Protein AF-A0A0K1EJF9-F1 (afdb_monomer)

Sequence (425 aa):
MAFLLSACGPPKEVEAPTLSAEIACPAPIGEILREDCAAIGAVFEPLAVGGALERAGKGQAGLQRTEAIRAAVQLAEQVKGQRVELCESYNRCQMTRGEHEARDKQLTDLMAALLDLWGNRKFSAPEEVARFHAGVQELSVRLSGRGDAPAEPKGVPAAKPAIPALPGGKLQQIAAEGISFSPSGEGVTVQAKEGPPRLVLRSSTTLPLRGGRRYLVRVHGSYAPAAPGLIAPGDEVTGRFRFRAAQDAELYLGLRSLEDPESQEGLTPLQITAKEKGVREAKLVAEPGASGFYLVVGSRGTGQVHLDDVELVRGGNVLAAARAEAATEPQVKTSCAPDKAQPLGGKASLRCEGSGDLVSVGTPDAYLEIAIRGASGDRAVLRTQSLEGGRRLDATLKEDAELLITVAGAGTATVRAVEVQAVGP

Organism: Chondromyces crocatus (NCBI:txid52)

pLDDT: mean 85.65, std 16.19, range [32.25, 98.38]

Foldseek 3Di:
DDDDDDDDDDPDDDPDDDFADWDAADPPAGIDTQDDLVVLVVVLVVLPPVVQLVPLDDDPLSVLSNVLSVLLVVLSVVLSVVLSVLNVCVNVNNDHPVVSVVVNVLSVVLVVQSVVLVVPQDSPDPVSSVVSSVSSVVSVCVVVVNDDDPDDDDPDPPPPPDQDKQFQCQWDFDDDPQWDWDDDPSWIKIFGAFDFKDWTTKHDPVQWQFAPFKKKKWWAWWWDFPDFFLDAAFAKKKWKKKKFWQAWWKKWKAKDFLQCNPDPPGIDIDTDHHGDIDMDMDIYTHHNVTAQIWIFMWIDDFTKMWMAFGFIGDPNDTSFTDGLPDPDGPQKDAPFHWAQVDDDPDRTTTIAGDGDTGMIHRGDQKWKWKFWADPVGTQWIGTGNTCPPIDMTIGNGNGITMIIIIIGTGIMIMGGIMGMDTDDD

Nearest PDB structures (foldseek):
  2zex-assembly1_A  TM=4.505E-01  e=7.425E-03  Caldanaerobius polysaccharolyticus
  3oea-assembly1_A  TM=3.441E-01  e=6.670E-03  Caldanaerobius polysaccharolyticus
  2zew-assembly1_B  TM=3.492E-01  e=2.994E-02  Caldanaerobius polysaccharolyticus
  4fix-assembly1_A  TM=4.226E-01  e=1.207E-01  Mycobacterium tuberculosis H37Rv
  4y6x-assembly3_C-4  TM=2.351E-01  e=3.344E-01  Tobacco streak virus

Structure (mmCIF, N/CA/C/O backbone):
data_AF-A0A0K1EJF9-F1
#
_entry.id   AF-A0A0K1EJF9-F1
#
loop_
_atom_site.group_PDB
_atom_site.id
_atom_site.type_symbol
_atom_site.label_atom_id
_atom_site.label_alt_id
_atom_site.label_comp_id
_atom_site.label_asym_id
_atom_site.label_entity_id
_atom_site.label_seq_id
_atom_site.pdbx_PDB_ins_code
_atom_site.Cartn_x
_atom_site.Cartn_y
_atom_site.Cartn_z
_atom_site.occupancy
_atom_site.B_iso_or_equiv
_atom_site.auth_seq_id
_atom_site.auth_comp_id
_atom_site.auth_asym_id
_atom_site.auth_atom_id
_atom_site.pdbx_PDB_model_num
ATOM 1 N N . MET A 1 1 ? -61.338 14.680 -10.891 1.00 43.12 1 MET A N 1
ATOM 2 C CA . MET A 1 1 ? -60.884 14.616 -12.295 1.00 43.12 1 MET A CA 1
ATOM 3 C C . MET A 1 1 ? -60.091 15.884 -12.574 1.00 43.12 1 MET A C 1
ATOM 5 O O . MET A 1 1 ? -60.686 16.937 -12.734 1.00 43.12 1 MET A O 1
ATOM 9 N N . ALA A 1 2 ? -58.765 15.802 -12.504 1.00 36.47 2 ALA A N 1
ATOM 10 C CA . ALA A 1 2 ? -57.840 16.852 -12.922 1.00 36.47 2 ALA A CA 1
ATOM 11 C C . ALA A 1 2 ? -56.501 16.157 -13.202 1.00 36.47 2 ALA A C 1
ATOM 13 O O . ALA A 1 2 ? -55.876 15.628 -12.286 1.00 36.47 2 ALA A O 1
ATOM 14 N N . PHE A 1 3 ? -56.142 16.061 -14.480 1.00 38.72 3 PHE A N 1
ATOM 15 C CA . PHE A 1 3 ? -54.843 15.574 -14.933 1.00 38.72 3 PHE A CA 1
ATOM 16 C C . PHE A 1 3 ? -53.832 16.718 -14.796 1.00 38.72 3 PHE A C 1
ATOM 18 O O . PHE A 1 3 ? -54.034 17.779 -15.382 1.00 38.72 3 PHE A O 1
ATOM 25 N N . LEU A 1 4 ? -52.753 16.502 -14.042 1.00 46.44 4 LEU A N 1
ATOM 26 C CA . LEU A 1 4 ? -51.558 17.345 -14.086 1.00 46.44 4 LEU A CA 1
ATOM 27 C C . LEU A 1 4 ? -50.560 16.683 -15.039 1.00 46.44 4 LEU A C 1
ATOM 29 O O . LEU A 1 4 ? -50.062 15.592 -14.771 1.00 46.44 4 LEU A O 1
ATOM 33 N N . LEU A 1 5 ? -50.325 17.337 -16.174 1.00 44.06 5 LEU A N 1
ATOM 34 C CA . LEU A 1 5 ? -49.307 16.974 -17.153 1.00 44.06 5 LEU A CA 1
ATOM 35 C C . LEU A 1 5 ? -47.930 17.417 -16.642 1.00 44.06 5 LEU A C 1
ATOM 37 O O . LEU A 1 5 ? -47.720 18.591 -16.338 1.00 44.06 5 LEU A O 1
ATOM 41 N N . SER A 1 6 ? -47.001 16.464 -16.566 1.00 42.81 6 SER A N 1
ATOM 42 C CA . SER A 1 6 ? -45.572 16.691 -16.355 1.00 42.81 6 SER A CA 1
ATOM 43 C C . SER A 1 6 ? -44.980 17.532 -17.486 1.00 42.81 6 SER A C 1
ATOM 45 O O . SER A 1 6 ? -45.100 17.186 -18.660 1.00 42.81 6 SER A O 1
ATOM 47 N N . ALA A 1 7 ? -44.292 18.611 -17.120 1.00 42.47 7 ALA A N 1
ATOM 48 C CA . ALA A 1 7 ? -43.450 19.377 -18.024 1.00 42.47 7 ALA A CA 1
ATOM 49 C C . ALA A 1 7 ? -42.124 18.630 -18.255 1.00 42.47 7 ALA A C 1
ATOM 51 O O . ALA A 1 7 ? -41.248 18.616 -17.391 1.00 42.47 7 ALA A O 1
ATOM 52 N N . CYS A 1 8 ? -41.977 18.007 -19.424 1.00 46.34 8 CYS A N 1
ATOM 53 C CA . CYS A 1 8 ? -40.672 17.669 -19.987 1.00 46.34 8 CYS A CA 1
ATOM 54 C C . CYS A 1 8 ? -40.039 18.962 -20.520 1.00 46.34 8 CYS A C 1
ATOM 56 O O . CYS A 1 8 ? -40.564 19.566 -21.454 1.00 46.34 8 CYS A O 1
ATOM 58 N N . GLY A 1 9 ? -38.930 19.400 -19.921 1.00 47.75 9 GLY A N 1
ATOM 59 C CA . GLY A 1 9 ? -38.081 20.431 -20.519 1.00 47.75 9 GLY A CA 1
ATOM 60 C C . GLY A 1 9 ? -37.424 19.908 -21.805 1.00 47.75 9 GLY A C 1
ATOM 61 O O . GLY A 1 9 ? -37.193 18.699 -21.908 1.00 47.75 9 GLY A O 1
ATOM 62 N N . PRO A 1 10 ? -37.139 20.775 -22.792 1.00 46.81 10 PRO A N 1
ATOM 63 C CA . PRO A 1 10 ? -36.472 20.357 -24.019 1.00 46.81 10 PRO A CA 1
ATOM 64 C C . PRO A 1 10 ? -35.061 19.823 -23.716 1.00 46.81 10 PRO A C 1
ATOM 66 O O . PRO A 1 10 ? -34.447 20.241 -22.726 1.00 46.81 10 PRO A O 1
ATOM 69 N N . PRO A 1 11 ? -34.535 18.898 -24.541 1.00 46.22 11 PRO A N 1
ATOM 70 C CA . PRO A 1 11 ? -33.177 18.402 -24.380 1.00 46.22 11 PRO A CA 1
ATOM 71 C C . PRO A 1 11 ? -32.204 19.577 -24.490 1.00 46.22 11 PRO A C 1
ATOM 73 O O . PRO A 1 11 ? -32.289 20.386 -25.412 1.00 46.22 11 PRO A O 1
ATOM 76 N N . LYS A 1 12 ? -31.306 19.682 -23.510 1.00 39.66 12 LYS A N 1
ATOM 77 C CA . LYS A 1 12 ? -30.218 20.657 -23.501 1.00 39.66 12 LYS A CA 1
ATOM 78 C C . LYS A 1 12 ? -29.337 20.370 -24.717 1.00 39.66 12 LYS A C 1
ATOM 80 O O . LYS A 1 12 ? -28.695 19.324 -24.774 1.00 39.66 12 LYS A O 1
ATOM 85 N N . GLU A 1 13 ? -29.367 21.267 -25.692 1.00 40.22 13 GLU A N 1
ATOM 86 C CA . GLU A 1 13 ? -28.477 21.242 -26.846 1.00 40.22 13 GLU A CA 1
ATOM 87 C C . GLU A 1 13 ? -27.047 21.405 -26.316 1.00 40.22 13 GLU A C 1
ATOM 89 O O . GLU A 1 13 ? -26.725 22.390 -25.649 1.00 40.22 13 GLU A O 1
ATOM 94 N N . VAL A 1 14 ? -26.224 20.372 -26.493 1.00 40.69 14 VAL A N 1
ATOM 95 C CA . VAL A 1 14 ? -24.807 20.414 -26.133 1.00 40.69 14 VAL A CA 1
ATOM 96 C C . VAL A 1 14 ? -24.139 21.327 -27.155 1.00 40.69 14 VAL A C 1
ATOM 98 O O . VAL A 1 14 ? -24.071 20.985 -28.333 1.00 40.69 14 VAL A O 1
ATOM 101 N N . GLU A 1 15 ? -23.708 22.505 -26.708 1.00 34.25 15 GLU A N 1
ATOM 102 C CA . GLU A 1 15 ? -22.922 23.455 -27.496 1.00 34.25 15 GLU A CA 1
ATOM 103 C C . GLU A 1 15 ? -21.719 22.727 -28.117 1.00 34.25 15 GLU A C 1
ATOM 105 O O . GLU A 1 15 ? -20.886 22.159 -27.407 1.00 34.25 15 GLU A O 1
ATOM 110 N N . ALA A 1 16 ? -21.650 22.700 -29.451 1.00 43.19 16 ALA A N 1
ATOM 111 C CA . ALA A 1 16 ? -20.499 22.161 -30.164 1.00 43.19 16 ALA A CA 1
ATOM 112 C C . ALA A 1 16 ? -19.265 23.034 -29.854 1.00 43.19 16 ALA A C 1
ATOM 114 O O . ALA A 1 16 ? -19.349 24.256 -30.013 1.00 43.19 16 ALA A O 1
ATOM 115 N N . PRO A 1 17 ? -18.132 22.453 -29.417 1.00 44.19 17 PRO A N 1
ATOM 116 C CA . PRO A 1 17 ? -16.962 23.235 -29.053 1.00 44.19 17 PRO A CA 1
ATOM 117 C C . PRO A 1 17 ? -16.408 23.997 -30.260 1.00 44.19 17 PRO A C 1
ATOM 119 O O . PRO A 1 17 ? -16.313 23.483 -31.376 1.00 44.19 17 PRO A O 1
ATOM 122 N N . THR A 1 18 ? -16.065 25.255 -30.005 1.00 47.06 18 THR A N 1
ATOM 123 C CA . THR A 1 18 ? -15.569 26.250 -30.952 1.00 47.06 18 THR A CA 1
ATOM 124 C C . THR A 1 18 ? -14.305 25.766 -31.668 1.00 47.06 18 THR A C 1
ATOM 126 O O . THR A 1 18 ? -13.354 25.321 -31.029 1.00 47.06 18 THR A O 1
ATOM 129 N N . LEU A 1 19 ? -14.310 25.893 -33.000 1.00 46.91 19 LEU A N 1
ATOM 130 C CA . LEU A 1 19 ? -13.251 25.488 -33.931 1.00 46.91 19 LEU A CA 1
ATOM 131 C C . LEU A 1 19 ? -11.857 25.952 -33.485 1.00 46.91 19 LEU A C 1
ATOM 133 O O . LEU A 1 19 ? -11.564 27.142 -33.360 1.00 46.91 19 LEU A O 1
ATOM 137 N N . SER A 1 20 ? -11.005 24.968 -33.262 1.00 55.56 20 SER A N 1
ATOM 138 C CA . SER A 1 20 ? -9.612 25.054 -32.862 1.00 55.56 20 SER A CA 1
ATOM 139 C C . SER A 1 20 ? -8.704 25.456 -34.032 1.00 55.56 20 SER A C 1
ATOM 141 O O . SER A 1 20 ? -8.924 25.073 -35.178 1.00 55.56 20 SER A O 1
ATOM 143 N N . ALA A 1 21 ? -7.675 26.255 -33.735 1.00 79.25 21 ALA A N 1
ATOM 144 C CA . ALA A 1 21 ? -6.748 26.800 -34.727 1.00 79.25 21 ALA A CA 1
ATOM 145 C C . ALA A 1 21 ? -6.052 25.698 -35.554 1.00 79.25 21 ALA A C 1
ATOM 147 O O . ALA A 1 21 ? -5.592 24.697 -34.997 1.00 79.25 21 ALA A O 1
ATOM 148 N N . GLU A 1 22 ? -5.940 25.913 -36.865 1.00 84.56 22 GLU A N 1
ATOM 149 C CA . GLU A 1 22 ? -5.132 25.083 -37.763 1.00 84.56 22 GLU A CA 1
ATOM 150 C C . GLU A 1 22 ? -3.647 25.149 -37.361 1.00 84.56 22 GLU A C 1
ATOM 152 O O . GLU A 1 22 ? -3.113 26.212 -37.028 1.00 84.56 22 GLU A O 1
ATOM 157 N N . ILE A 1 23 ? -2.975 23.997 -37.364 1.00 88.56 23 ILE A N 1
ATOM 158 C CA . ILE A 1 23 ? -1.538 23.854 -37.119 1.00 88.56 23 ILE A CA 1
ATOM 159 C C . ILE A 1 23 ? -0.882 23.442 -38.436 1.00 88.56 23 ILE A C 1
ATOM 161 O O . ILE A 1 23 ? -1.218 22.404 -39.005 1.00 88.56 23 ILE A O 1
ATOM 165 N N . ALA A 1 24 ? 0.103 24.213 -38.893 1.00 90.88 24 ALA A N 1
ATOM 166 C CA . ALA A 1 24 ? 0.941 23.821 -40.019 1.00 90.88 24 ALA A CA 1
ATOM 167 C C . ALA A 1 24 ? 2.025 22.833 -39.557 1.00 90.88 24 ALA A C 1
ATOM 169 O O . ALA A 1 24 ? 2.927 23.207 -38.801 1.00 90.88 24 ALA A O 1
ATOM 170 N N . CYS A 1 25 ? 1.957 21.581 -40.014 1.00 91.69 25 CYS A N 1
ATOM 171 C CA . CYS A 1 25 ? 2.986 20.579 -39.752 1.00 91.69 25 CYS A CA 1
ATOM 172 C C . CYS A 1 25 ? 4.013 20.500 -40.893 1.00 91.69 25 CYS A C 1
ATOM 174 O O . CYS A 1 25 ? 3.696 20.782 -42.052 1.00 91.69 25 CYS A O 1
ATOM 176 N N . PRO A 1 26 ? 5.249 20.051 -40.606 1.00 92.56 26 PRO A N 1
ATOM 177 C CA . PRO A 1 26 ? 6.216 19.725 -41.645 1.00 92.56 26 PRO A CA 1
ATOM 178 C C . PRO A 1 26 ? 5.675 18.674 -42.626 1.00 92.56 26 PRO A C 1
ATOM 180 O O . PRO A 1 26 ? 4.902 17.784 -42.256 1.00 92.56 26 PRO A O 1
ATOM 183 N N . ALA A 1 27 ? 6.121 18.737 -43.882 1.00 87.19 27 ALA A N 1
ATOM 184 C CA . ALA A 1 27 ? 5.862 17.669 -44.844 1.00 87.19 27 ALA A CA 1
ATOM 185 C C . ALA A 1 27 ? 6.386 16.320 -44.294 1.00 87.19 27 ALA A C 1
ATOM 187 O O . ALA A 1 27 ? 7.474 16.297 -43.710 1.00 87.19 27 ALA A O 1
ATOM 188 N N . PRO A 1 28 ? 5.654 15.202 -44.469 1.00 87.06 28 PRO A N 1
ATOM 189 C CA . PRO A 1 28 ? 4.501 15.016 -45.362 1.00 87.06 28 PRO A CA 1
ATOM 190 C C . PRO A 1 28 ? 3.113 15.251 -44.730 1.00 87.06 28 PRO A C 1
ATOM 192 O O . PRO A 1 28 ? 2.116 15.007 -45.400 1.00 87.06 28 PRO A O 1
ATOM 195 N N . ILE A 1 29 ? 3.020 15.682 -43.467 1.00 91.19 29 ILE A N 1
ATOM 196 C CA . ILE A 1 29 ? 1.747 15.714 -42.718 1.00 91.19 29 ILE A CA 1
ATOM 197 C C . ILE A 1 29 ? 0.826 16.844 -43.195 1.00 91.19 29 ILE A C 1
ATOM 199 O O . ILE A 1 29 ? -0.372 16.622 -43.356 1.00 91.19 29 ILE A O 1
ATOM 203 N N . GLY A 1 30 ? 1.387 18.026 -43.470 1.00 89.25 30 GLY A N 1
ATOM 204 C CA . GLY A 1 30 ? 0.617 19.189 -43.920 1.00 89.25 30 GLY A CA 1
ATOM 205 C C . GLY A 1 30 ? -0.168 19.861 -42.790 1.00 89.25 30 GLY A C 1
ATOM 206 O O . GLY A 1 30 ? 0.216 19.796 -41.629 1.00 89.25 30 GLY A O 1
ATOM 207 N N . GLU A 1 31 ? -1.240 20.569 -43.118 1.00 92.25 31 GLU A N 1
ATOM 208 C CA . GLU A 1 31 ? -2.050 21.275 -42.119 1.00 92.25 31 GLU A CA 1
ATOM 209 C C . GLU A 1 31 ? -3.009 20.318 -41.399 1.00 92.25 31 GLU A C 1
ATOM 211 O O . GLU A 1 31 ? -3.651 19.469 -42.023 1.00 92.25 31 GLU A O 1
ATOM 216 N N . ILE A 1 32 ? -3.113 20.463 -40.076 1.00 90.75 32 ILE A N 1
ATOM 217 C CA . ILE A 1 32 ? -4.018 19.684 -39.223 1.00 90.75 32 ILE A CA 1
ATOM 218 C C . ILE A 1 32 ? -4.885 20.606 -38.364 1.00 90.75 32 ILE A C 1
ATOM 220 O O . ILE A 1 32 ? -4.490 21.721 -38.026 1.00 90.75 32 ILE A O 1
ATOM 224 N N . LEU A 1 33 ? -6.057 20.122 -37.958 1.00 90.94 33 LEU A N 1
ATOM 225 C CA . LEU A 1 33 ? -6.904 20.801 -36.977 1.00 90.94 33 LEU A CA 1
ATOM 226 C C . LEU A 1 33 ? -6.459 20.398 -35.572 1.00 90.94 33 LEU A C 1
ATOM 228 O O . LEU A 1 33 ? -6.386 19.205 -35.279 1.00 90.94 33 LEU A O 1
ATOM 232 N N . ARG A 1 34 ? -6.168 21.375 -34.704 1.00 89.69 34 ARG A N 1
ATOM 233 C CA . ARG A 1 34 ? -5.840 21.089 -33.302 1.00 89.69 34 ARG A CA 1
ATOM 234 C C . ARG A 1 34 ? -7.039 20.448 -32.607 1.00 89.69 34 ARG A C 1
ATOM 236 O O . ARG A 1 34 ? -8.148 20.937 -32.742 1.00 89.69 34 ARG A O 1
ATOM 243 N N . GLU A 1 35 ? -6.832 19.431 -31.794 1.00 90.00 35 GLU A N 1
ATOM 244 C CA . GLU A 1 35 ? -7.891 18.830 -30.979 1.00 90.00 35 GLU A CA 1
ATOM 245 C C . GLU A 1 35 ? -7.785 19.254 -29.510 1.00 90.00 35 GLU A C 1
ATOM 247 O O . GLU A 1 35 ? -6.690 19.525 -29.007 1.00 90.00 35 GLU A O 1
ATOM 252 N N . ASP A 1 36 ? -8.919 19.311 -28.809 1.00 88.88 36 ASP A N 1
ATOM 253 C CA . ASP A 1 36 ? -8.948 19.507 -27.358 1.00 88.88 36 ASP A CA 1
ATOM 254 C C . ASP A 1 36 ? -8.825 18.155 -26.640 1.00 88.88 36 ASP A C 1
ATOM 256 O O . ASP A 1 36 ? -9.811 17.460 -26.382 1.00 88.88 36 ASP A O 1
ATOM 260 N N . CYS A 1 37 ? -7.593 17.783 -26.288 1.00 88.12 37 CYS A N 1
ATOM 261 C CA . CYS A 1 37 ? -7.335 16.515 -25.608 1.00 88.12 37 CYS A CA 1
ATOM 262 C C . CYS A 1 37 ? -7.914 16.469 -24.181 1.00 88.12 37 CYS A C 1
ATOM 264 O O . CYS A 1 37 ? -8.108 15.377 -23.645 1.00 88.12 37 CYS A O 1
ATOM 266 N N . ALA A 1 38 ? -8.223 17.618 -23.562 1.00 82.44 38 ALA A N 1
ATOM 267 C CA . ALA A 1 38 ? -8.844 17.656 -22.238 1.00 82.44 38 ALA A CA 1
ATOM 268 C C . ALA A 1 38 ? -10.328 17.254 -22.299 1.00 82.44 38 ALA A C 1
ATOM 270 O O . ALA A 1 38 ? -10.827 16.596 -21.382 1.00 82.44 38 ALA A O 1
ATOM 271 N N . ALA A 1 39 ? -11.013 17.561 -23.406 1.00 81.69 39 ALA A N 1
ATOM 272 C CA . ALA A 1 39 ? -12.410 17.188 -23.628 1.00 81.69 39 ALA A CA 1
ATOM 273 C 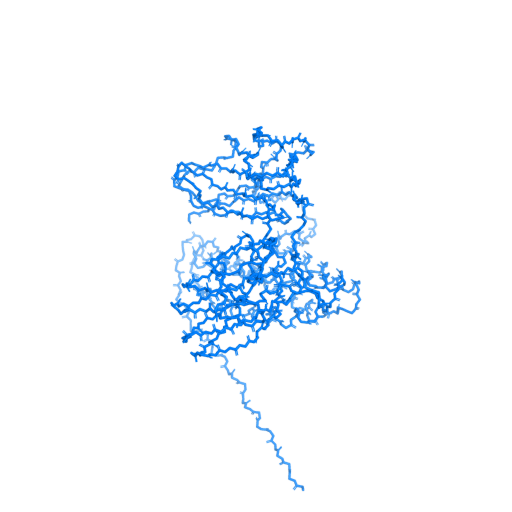C . ALA A 1 39 ? -12.625 15.665 -23.735 1.00 81.69 39 ALA A C 1
ATOM 275 O O . ALA A 1 39 ? -13.704 15.166 -23.406 1.00 81.69 39 ALA A O 1
ATOM 276 N N . ILE A 1 40 ? -11.592 14.900 -24.117 1.00 76.88 40 ILE A N 1
ATOM 277 C CA . ILE A 1 40 ? -11.652 13.431 -24.225 1.00 76.88 40 ILE A CA 1
ATOM 278 C C . ILE A 1 40 ? -11.986 12.789 -22.870 1.00 76.88 40 ILE A C 1
ATOM 280 O O . ILE A 1 40 ? -12.654 11.758 -22.832 1.00 76.88 40 ILE A O 1
ATOM 284 N N . GLY A 1 41 ? -11.599 13.406 -21.747 1.00 62.44 41 GLY A N 1
ATOM 285 C CA . GLY A 1 41 ? -11.830 12.860 -20.408 1.00 62.44 41 GLY A CA 1
ATOM 286 C C . GLY A 1 41 ? -13.305 12.749 -19.996 1.00 62.44 41 GLY A C 1
ATOM 287 O O . GLY A 1 41 ? -13.649 11.823 -19.262 1.00 62.44 41 GLY A O 1
ATOM 288 N N . ALA A 1 42 ? -14.174 13.636 -20.494 1.00 64.44 42 ALA A N 1
ATOM 289 C CA . ALA A 1 42 ? -15.577 13.734 -20.072 1.00 64.44 42 ALA A CA 1
ATOM 290 C C . ALA A 1 42 ? -16.482 12.635 -20.665 1.00 64.44 42 ALA A C 1
ATOM 292 O O . ALA A 1 42 ? -17.503 12.280 -20.085 1.00 64.44 42 ALA A O 1
ATOM 293 N N . VAL A 1 43 ? -16.092 12.034 -21.794 1.00 63.41 43 VAL A N 1
ATOM 294 C CA . VAL A 1 43 ? -16.891 11.006 -22.494 1.00 63.41 43 VAL A CA 1
ATOM 295 C C . VAL A 1 43 ? -16.896 9.654 -21.746 1.00 63.41 43 VAL A C 1
ATOM 297 O O . VAL A 1 43 ? -17.702 8.774 -22.042 1.00 63.41 43 VAL A O 1
ATOM 300 N N . PHE A 1 44 ? -16.027 9.480 -20.743 1.00 61.69 44 PHE A N 1
ATOM 301 C CA . PHE A 1 44 ? -15.797 8.210 -20.039 1.00 61.69 44 PHE A CA 1
ATOM 302 C C . PHE A 1 44 ? -16.545 8.071 -18.698 1.00 61.69 44 PHE A C 1
ATOM 304 O O . PHE A 1 44 ? -16.453 7.025 -18.055 1.00 61.69 44 PHE A O 1
ATOM 311 N N . GLU A 1 45 ? -17.341 9.067 -18.294 1.00 59.75 45 GLU A N 1
ATOM 312 C CA . GLU A 1 45 ? -18.163 9.013 -17.070 1.00 59.75 45 GLU A CA 1
ATOM 313 C C . GLU A 1 45 ? -19.133 7.809 -16.941 1.00 59.75 45 GLU A C 1
ATOM 315 O O . GLU A 1 45 ? -19.354 7.365 -15.809 1.00 59.75 45 GLU A O 1
ATOM 320 N N . PRO A 1 46 ? -19.685 7.195 -18.015 1.00 56.34 46 PRO A N 1
ATOM 321 C CA . PRO A 1 46 ? -20.647 6.090 -17.885 1.00 56.34 46 PRO A CA 1
ATOM 322 C C . PRO A 1 46 ? -20.116 4.808 -17.215 1.00 56.34 46 PRO A C 1
ATOM 324 O O . PRO A 1 46 ? -20.909 3.931 -16.866 1.00 56.34 46 PRO A O 1
ATOM 327 N N . LEU A 1 47 ? -18.797 4.673 -17.033 1.00 58.34 47 LEU A N 1
ATOM 328 C CA . LEU A 1 47 ? -18.160 3.514 -16.393 1.00 58.34 47 LEU A CA 1
ATOM 329 C C . LEU A 1 47 ? -17.747 3.768 -14.931 1.00 58.34 47 LEU A C 1
ATOM 331 O O . LEU A 1 47 ? -17.011 2.966 -14.354 1.00 58.34 47 LEU A O 1
ATOM 335 N N . ALA A 1 48 ? -18.249 4.842 -14.308 1.00 57.19 48 ALA A N 1
ATOM 336 C CA . ALA A 1 48 ? -17.968 5.176 -12.914 1.00 57.19 48 ALA A CA 1
ATOM 337 C C . ALA A 1 48 ? -18.260 3.999 -11.956 1.00 57.19 48 ALA A C 1
ATOM 339 O O . ALA A 1 48 ? -19.385 3.519 -11.789 1.00 57.19 48 ALA A O 1
ATOM 340 N N . VAL A 1 49 ? -17.186 3.550 -11.309 1.00 55.50 49 VAL A N 1
ATOM 341 C CA . VAL A 1 49 ? -17.026 2.284 -10.576 1.00 55.50 49 VAL A CA 1
ATOM 342 C C . VAL A 1 49 ? -17.956 2.148 -9.360 1.00 55.50 49 VAL A C 1
ATOM 344 O O . VAL A 1 49 ? -18.326 1.033 -8.976 1.00 55.50 49 VAL A O 1
ATOM 347 N N . GLY A 1 50 ? -18.381 3.276 -8.781 1.00 52.00 50 GLY A N 1
ATOM 348 C CA . GLY A 1 50 ? -19.106 3.328 -7.507 1.00 52.00 50 GLY A CA 1
ATOM 349 C C . GLY A 1 50 ? -20.390 2.495 -7.484 1.00 52.00 50 GLY A C 1
ATOM 350 O O . GLY A 1 50 ? -20.572 1.675 -6.591 1.00 52.00 50 GLY A O 1
ATOM 351 N N . GLY A 1 51 ? -21.243 2.607 -8.509 1.00 54.69 51 GLY A N 1
ATOM 352 C CA . GLY A 1 51 ? -22.535 1.898 -8.542 1.00 54.69 51 GLY A CA 1
ATOM 353 C C . GLY A 1 51 ? -22.469 0.435 -9.007 1.00 54.69 51 GLY A C 1
ATOM 354 O O . GLY A 1 51 ? -23.459 -0.298 -8.910 1.00 54.69 51 GLY A O 1
ATOM 355 N N . ALA A 1 52 ? -21.332 -0.004 -9.556 1.00 54.22 52 ALA A N 1
ATOM 356 C CA . ALA A 1 52 ? -21.140 -1.369 -10.048 1.00 54.22 52 ALA A CA 1
ATOM 357 C C . ALA A 1 52 ? -20.549 -2.297 -8.978 1.00 54.22 52 ALA A C 1
ATOM 359 O O . ALA A 1 52 ? -20.936 -3.465 -8.913 1.00 54.22 52 ALA A O 1
ATOM 360 N N . LEU A 1 53 ? -19.676 -1.768 -8.112 1.00 56.25 53 LEU A N 1
ATOM 361 C CA . LEU A 1 53 ? -19.102 -2.504 -6.982 1.00 56.25 53 LEU A CA 1
ATOM 362 C C . LEU A 1 53 ? -20.157 -2.873 -5.929 1.00 56.25 53 LEU A C 1
ATOM 364 O O . LEU A 1 53 ? -20.123 -3.984 -5.405 1.00 56.25 53 LEU A O 1
ATOM 368 N N . GLU A 1 54 ? -21.156 -2.015 -5.701 1.00 56.91 54 GLU A N 1
ATOM 369 C CA . GLU A 1 54 ? -22.276 -2.302 -4.786 1.00 56.91 54 GLU A CA 1
ATOM 370 C C . GLU A 1 54 ? -23.077 -3.558 -5.183 1.00 56.91 54 GLU A C 1
ATOM 372 O O . GLU A 1 54 ? -23.668 -4.221 -4.330 1.00 56.91 54 GLU A O 1
ATOM 377 N N . ARG A 1 55 ? -23.068 -3.940 -6.471 1.00 55.19 55 ARG A N 1
ATOM 378 C CA . ARG A 1 55 ? -23.803 -5.108 -6.996 1.00 55.19 55 ARG A CA 1
ATOM 379 C C . ARG A 1 55 ? -22.992 -6.402 -7.039 1.00 55.19 55 ARG A C 1
ATOM 381 O O . ARG A 1 55 ? -23.561 -7.446 -7.356 1.00 55.19 55 ARG A O 1
ATOM 388 N N . ALA A 1 56 ? -21.694 -6.374 -6.729 1.00 58.59 56 ALA A N 1
ATOM 389 C CA . ALA A 1 56 ? -20.849 -7.568 -6.800 1.00 58.59 56 ALA A CA 1
ATOM 390 C C . ALA A 1 56 ? -21.209 -8.627 -5.732 1.00 58.59 56 ALA A C 1
ATOM 392 O O . ALA A 1 56 ? -20.910 -9.808 -5.909 1.00 58.59 56 ALA A O 1
ATOM 393 N N . GLY A 1 57 ? -21.940 -8.252 -4.674 1.00 56.44 57 GLY A N 1
ATOM 394 C CA . GLY A 1 57 ? -22.363 -9.162 -3.603 1.00 56.44 57 GLY A CA 1
ATOM 395 C C . GLY A 1 57 ? -21.207 -9.616 -2.697 1.00 56.44 57 GLY A C 1
ATOM 396 O O . GLY A 1 57 ? -20.040 -9.356 -2.973 1.00 56.44 57 GLY A O 1
ATOM 397 N N . LYS A 1 58 ? -21.523 -10.298 -1.587 1.00 52.94 58 LYS A N 1
ATOM 398 C CA . LYS A 1 58 ? -20.533 -10.756 -0.588 1.00 52.94 58 LYS A CA 1
ATOM 399 C C . LYS A 1 58 ? -20.101 -12.215 -0.833 1.00 52.94 58 LYS A C 1
ATOM 401 O O . LYS A 1 58 ? -20.901 -13.020 -1.306 1.00 52.94 58 LYS A O 1
ATOM 406 N N . GLY A 1 59 ? -18.855 -12.563 -0.488 1.00 55.75 59 GLY A N 1
ATOM 407 C CA . GLY A 1 59 ? -18.295 -13.930 -0.560 1.00 55.75 59 GLY A CA 1
ATOM 408 C C . GLY A 1 59 ? -17.386 -14.209 -1.773 1.00 55.75 59 GLY A C 1
ATOM 409 O O . GLY A 1 59 ? -17.122 -13.320 -2.575 1.00 55.75 59 GLY A O 1
ATOM 410 N N . GLN A 1 60 ? -16.912 -15.455 -1.929 1.00 54.72 60 GLN A N 1
ATOM 411 C CA . GLN A 1 60 ? -15.982 -15.884 -3.001 1.00 54.72 60 GLN A CA 1
ATOM 412 C C . GLN A 1 60 ? -16.498 -15.586 -4.425 1.00 54.72 60 GLN A C 1
ATOM 414 O O . GLN A 1 60 ? -15.763 -15.070 -5.261 1.00 54.72 60 GLN A O 1
ATOM 419 N N . ALA A 1 61 ? -17.791 -15.806 -4.684 1.00 61.03 61 ALA A N 1
ATOM 420 C CA . ALA A 1 61 ? -18.423 -15.421 -5.951 1.00 61.03 61 ALA A CA 1
ATOM 421 C C . ALA A 1 61 ? -18.511 -13.890 -6.134 1.00 61.03 61 ALA A C 1
ATOM 423 O O . ALA A 1 61 ? -18.609 -13.394 -7.254 1.00 61.03 61 ALA A O 1
ATOM 424 N N . GLY A 1 62 ? -18.496 -13.121 -5.042 1.00 68.50 62 GLY A N 1
ATOM 425 C CA . GLY A 1 62 ? -18.385 -11.663 -5.080 1.00 68.50 62 GLY A CA 1
ATOM 426 C C . GLY A 1 62 ? -16.991 -11.189 -5.482 1.00 68.50 62 GLY A C 1
ATOM 427 O O . GLY A 1 62 ? -16.880 -10.264 -6.281 1.00 68.50 62 GLY A O 1
ATOM 428 N N . LEU A 1 63 ? -15.931 -11.873 -5.038 1.00 71.25 63 LEU A N 1
ATOM 429 C CA . LEU A 1 63 ? -14.554 -11.556 -5.436 1.00 71.25 63 LEU A CA 1
ATOM 430 C C . LEU A 1 63 ? -14.352 -11.689 -6.949 1.00 71.25 63 LEU A C 1
ATOM 432 O O . LEU A 1 63 ? -13.883 -10.741 -7.571 1.00 71.25 63 LEU A O 1
ATOM 436 N N . GLN A 1 64 ? -14.806 -12.793 -7.551 1.00 74.00 64 GLN A N 1
ATOM 437 C CA . GLN A 1 64 ? -14.711 -13.011 -9.004 1.00 74.00 64 GLN A CA 1
ATOM 438 C C . GLN A 1 64 ? -15.479 -11.949 -9.807 1.00 74.00 64 GLN A C 1
ATOM 440 O O . GLN A 1 64 ? -14.983 -11.428 -10.802 1.00 74.00 64 GLN A O 1
ATOM 445 N N . ARG A 1 65 ? -16.683 -11.575 -9.351 1.00 79.44 65 ARG A N 1
ATOM 446 C CA . ARG A 1 65 ? -17.472 -10.487 -9.959 1.00 79.44 65 ARG A CA 1
ATOM 447 C C . ARG A 1 65 ? -16.752 -9.151 -9.867 1.00 79.44 65 ARG A C 1
ATOM 449 O O . ARG A 1 65 ? -16.737 -8.386 -10.828 1.00 79.44 65 ARG A O 1
ATOM 456 N N . THR A 1 66 ? -16.136 -8.891 -8.721 1.00 79.81 66 THR A N 1
ATOM 457 C CA . THR A 1 66 ? -15.404 -7.652 -8.482 1.00 79.81 66 THR A CA 1
ATOM 458 C C . THR A 1 66 ? -14.152 -7.570 -9.348 1.00 79.81 66 THR A C 1
ATOM 460 O O . THR A 1 66 ? -13.888 -6.530 -9.941 1.00 79.81 66 THR A O 1
ATOM 463 N N . GLU A 1 67 ? -13.403 -8.664 -9.470 1.00 79.25 67 GLU A N 1
ATOM 464 C CA . GLU A 1 67 ? -12.237 -8.755 -10.348 1.00 79.25 67 GLU A CA 1
ATOM 465 C C . GLU A 1 67 ? -12.617 -8.522 -11.812 1.00 79.25 67 GLU A C 1
ATOM 467 O O . GLU A 1 67 ? -11.993 -7.705 -12.488 1.00 79.25 67 GLU A O 1
ATOM 472 N N . ALA A 1 68 ? -13.710 -9.135 -12.273 1.00 84.06 68 ALA A N 1
ATOM 473 C CA . ALA A 1 68 ? -14.185 -8.943 -13.634 1.00 84.06 68 ALA A CA 1
ATOM 474 C C . ALA A 1 68 ? -14.602 -7.485 -13.907 1.00 84.06 68 ALA A C 1
ATOM 476 O O . ALA A 1 68 ? -14.233 -6.915 -14.934 1.00 84.06 68 ALA A O 1
ATOM 477 N N . ILE A 1 69 ? -15.302 -6.846 -12.961 1.00 84.19 69 ILE A N 1
ATOM 478 C CA . ILE A 1 69 ? -15.631 -5.413 -13.027 1.00 84.19 69 ILE A CA 1
ATOM 479 C C . ILE A 1 69 ? -14.359 -4.557 -13.100 1.00 84.19 69 ILE A C 1
ATOM 481 O O . ILE A 1 69 ? -14.276 -3.663 -13.939 1.00 84.19 69 ILE A O 1
ATOM 485 N N . ARG A 1 70 ? -13.355 -4.835 -12.261 1.00 82.75 70 ARG A N 1
ATOM 486 C CA . ARG A 1 70 ? -12.087 -4.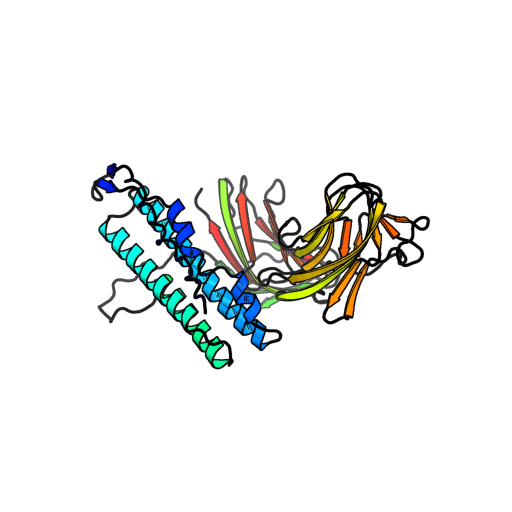087 -12.269 1.00 82.75 70 ARG A CA 1
ATOM 487 C C . ARG A 1 70 ? -11.355 -4.220 -13.593 1.00 82.75 70 ARG A C 1
ATOM 489 O O . ARG A 1 70 ? -10.864 -3.216 -14.091 1.00 82.75 70 ARG A O 1
ATOM 496 N N . ALA A 1 71 ? -11.308 -5.418 -14.170 1.00 85.81 71 ALA A N 1
ATOM 497 C CA . ALA A 1 71 ? -10.682 -5.630 -15.469 1.00 85.81 71 ALA A CA 1
ATOM 498 C C . ALA A 1 71 ? -11.332 -4.746 -16.550 1.00 85.81 71 ALA A C 1
ATOM 500 O O . ALA A 1 71 ? -10.629 -4.130 -17.350 1.00 85.81 71 ALA A O 1
ATOM 501 N N . ALA A 1 72 ? -12.665 -4.620 -16.540 1.00 88.56 72 ALA A N 1
ATOM 502 C CA . ALA A 1 72 ? -13.386 -3.759 -17.478 1.00 88.56 72 ALA A CA 1
ATOM 503 C C . ALA A 1 72 ? -13.063 -2.270 -17.268 1.00 88.56 72 ALA A C 1
ATOM 505 O O . ALA A 1 72 ? -12.815 -1.550 -18.231 1.00 88.56 72 ALA A O 1
ATOM 506 N N . VAL A 1 73 ? -13.010 -1.817 -16.012 1.00 85.38 73 VAL A N 1
ATOM 507 C CA . VAL A 1 73 ? -12.640 -0.435 -15.658 1.00 85.38 73 VAL A CA 1
ATOM 508 C C . VAL A 1 73 ? -11.204 -0.124 -16.078 1.00 85.38 73 VAL A C 1
ATOM 510 O O . VAL A 1 73 ? -10.946 0.906 -16.694 1.00 85.38 73 VAL A O 1
ATOM 513 N N . GLN A 1 74 ? -10.265 -1.027 -15.791 1.00 85.44 74 GLN A N 1
ATOM 514 C CA . GLN A 1 74 ? -8.870 -0.874 -16.197 1.00 85.44 74 GLN A CA 1
ATOM 515 C C . GLN A 1 74 ? -8.737 -0.791 -17.717 1.00 85.44 74 GLN A C 1
ATOM 517 O O . GLN A 1 74 ? -7.978 0.036 -18.215 1.00 85.44 74 GLN A O 1
ATOM 522 N N . LEU A 1 75 ? -9.484 -1.611 -18.459 1.00 89.56 75 LEU A N 1
ATOM 523 C CA . LEU A 1 75 ? -9.496 -1.543 -19.915 1.00 89.56 75 LEU A CA 1
ATOM 524 C C . LEU A 1 75 ? -10.044 -0.199 -20.415 1.00 89.56 75 LEU A C 1
ATOM 526 O O . LEU A 1 75 ? -9.462 0.389 -21.321 1.00 89.56 75 LEU A O 1
ATOM 530 N N . ALA A 1 76 ? -11.114 0.317 -19.810 1.00 87.75 76 ALA A N 1
ATOM 531 C CA . ALA A 1 76 ? -11.668 1.621 -20.166 1.00 87.75 76 ALA A CA 1
ATOM 532 C C . ALA A 1 76 ? -10.664 2.764 -19.951 1.00 87.75 76 ALA A C 1
ATOM 534 O O . ALA A 1 76 ? -10.484 3.595 -20.840 1.00 87.75 76 ALA A O 1
ATOM 535 N N . GLU A 1 77 ? -9.957 2.771 -18.817 1.00 85.69 77 GLU A N 1
ATOM 536 C CA . GLU A 1 77 ? -8.897 3.752 -18.546 1.00 85.69 77 GLU A CA 1
ATOM 537 C C . GLU A 1 77 ? -7.708 3.599 -19.508 1.00 85.69 77 GLU A C 1
ATOM 539 O O . GLU A 1 77 ? -7.132 4.595 -19.941 1.00 85.69 77 GLU A O 1
ATOM 544 N N . GLN A 1 78 ? -7.366 2.375 -19.925 1.00 87.69 78 GLN A N 1
ATOM 545 C CA . GLN A 1 78 ? -6.346 2.158 -20.959 1.00 87.69 78 GLN A CA 1
ATOM 546 C C . GLN A 1 78 ? -6.777 2.717 -22.320 1.00 87.69 78 GLN A C 1
ATOM 548 O O . GLN A 1 78 ? -5.976 3.373 -22.984 1.00 87.69 78 GLN A O 1
ATOM 553 N N . VAL A 1 79 ? -8.029 2.489 -22.736 1.00 90.38 79 VAL A N 1
ATOM 554 C CA . VAL A 1 79 ? -8.577 3.049 -23.984 1.00 90.38 79 VAL A CA 1
ATOM 555 C C . VAL A 1 79 ? -8.580 4.577 -23.922 1.00 90.38 79 VAL A C 1
ATOM 557 O O . VAL A 1 79 ? -8.124 5.226 -24.861 1.00 90.38 79 VAL A O 1
ATOM 560 N N . LYS A 1 80 ? -9.023 5.156 -22.801 1.00 88.12 80 LYS A N 1
ATOM 561 C CA . LYS A 1 80 ? -8.985 6.602 -22.551 1.00 88.12 80 LYS A CA 1
ATOM 562 C C . LYS A 1 80 ? -7.569 7.160 -22.657 1.00 88.12 80 LYS A C 1
ATOM 564 O O . LYS A 1 80 ? -7.352 8.115 -23.397 1.00 88.12 80 LYS A O 1
ATOM 569 N N . GLY A 1 81 ? -6.608 6.541 -21.972 1.00 86.94 81 GLY A N 1
ATOM 570 C CA . GLY A 1 81 ? -5.201 6.932 -22.026 1.00 86.94 81 GLY A CA 1
ATOM 571 C C . GLY A 1 81 ? -4.647 6.909 -23.452 1.00 86.94 81 GLY A C 1
ATOM 572 O O . GLY A 1 81 ? -4.024 7.879 -23.872 1.00 86.94 81 GLY A O 1
ATOM 573 N N . GLN A 1 82 ? -4.951 5.863 -24.230 1.00 90.44 82 GLN A N 1
ATOM 574 C CA . GLN A 1 82 ? -4.529 5.786 -25.632 1.00 90.44 82 GLN A CA 1
ATOM 575 C C . GLN A 1 82 ? -5.181 6.851 -26.519 1.00 90.44 82 GLN A C 1
ATOM 577 O O . GLN A 1 82 ? -4.527 7.328 -27.440 1.00 90.44 82 GLN A O 1
ATOM 582 N N . ARG A 1 83 ? -6.436 7.250 -26.265 1.00 91.25 83 ARG A N 1
ATOM 583 C CA . ARG A 1 83 ? -7.077 8.346 -27.016 1.00 91.25 83 ARG A CA 1
ATOM 584 C C . ARG A 1 83 ? -6.461 9.705 -26.692 1.00 91.25 83 ARG A C 1
ATOM 586 O O . ARG A 1 83 ? -6.256 10.500 -27.601 1.00 91.25 83 ARG A O 1
ATOM 593 N N . VAL A 1 84 ? -6.124 9.958 -25.426 1.00 90.50 84 VAL A N 1
ATOM 594 C CA . VAL A 1 84 ? -5.409 11.185 -25.034 1.00 90.50 84 VAL A CA 1
ATOM 595 C C . VAL A 1 84 ? -4.025 11.227 -25.684 1.00 90.50 84 VAL A C 1
ATOM 597 O O . VAL A 1 84 ? -3.675 12.228 -26.299 1.00 90.50 84 VAL A O 1
ATOM 600 N N . GLU A 1 85 ? -3.268 10.128 -25.621 1.00 89.75 85 GLU A N 1
ATOM 601 C CA . GLU A 1 85 ? -1.954 10.022 -26.270 1.00 89.75 85 GLU A CA 1
ATOM 602 C C . GLU A 1 85 ? -2.051 10.221 -27.792 1.00 89.75 85 GLU A C 1
ATOM 604 O O . GLU A 1 85 ? -1.251 10.956 -28.370 1.00 89.75 85 GLU A O 1
ATOM 609 N N . LEU A 1 86 ? -3.062 9.620 -28.430 1.00 92.56 86 LEU A N 1
ATOM 610 C CA . LEU A 1 86 ? -3.344 9.777 -29.855 1.00 92.56 86 LEU A CA 1
ATOM 611 C C . LEU A 1 86 ? -3.589 11.251 -30.224 1.00 92.56 86 LEU A C 1
ATOM 613 O O . LEU A 1 86 ? -2.925 11.763 -31.126 1.00 92.56 86 LEU A O 1
ATOM 617 N N . CYS A 1 87 ? -4.463 11.934 -29.480 1.00 93.06 87 CYS A N 1
ATOM 618 C CA . CYS A 1 87 ? -4.763 13.357 -29.656 1.00 93.06 87 CYS A CA 1
ATOM 619 C C . CYS A 1 87 ? -3.518 14.235 -29.481 1.00 93.06 87 CYS A C 1
ATOM 621 O O . CYS A 1 87 ? -3.229 15.109 -30.301 1.00 93.06 87 CYS A O 1
ATOM 623 N N . GLU A 1 88 ? -2.723 13.993 -28.435 1.00 92.25 88 GLU A N 1
ATOM 624 C CA . GLU A 1 88 ? -1.497 14.755 -28.209 1.00 92.25 88 GLU A CA 1
ATOM 625 C C . GLU A 1 88 ? -0.470 14.542 -29.322 1.00 92.25 88 GLU A C 1
ATOM 627 O O . GLU A 1 88 ? 0.177 15.494 -29.761 1.00 92.25 88 GLU A O 1
ATOM 632 N N . SER A 1 89 ? -0.291 13.305 -29.784 1.00 91.06 89 SER A N 1
ATOM 633 C CA . SER A 1 89 ? 0.640 12.997 -30.868 1.00 91.06 89 SER A CA 1
ATOM 634 C C . SER A 1 89 ? 0.177 13.559 -32.211 1.00 91.06 89 SER A C 1
ATOM 636 O O . SER A 1 89 ? 1.019 14.024 -32.985 1.00 91.06 89 SER A O 1
ATOM 638 N N . TYR A 1 90 ? -1.133 13.610 -32.461 1.00 93.88 90 TYR A N 1
ATOM 639 C CA . TYR A 1 90 ? -1.696 14.325 -33.602 1.00 93.88 90 TYR A CA 1
ATOM 640 C C . TYR A 1 90 ? -1.398 15.826 -33.510 1.00 93.88 90 TYR A C 1
ATOM 642 O O . TYR A 1 90 ? -0.735 16.368 -34.391 1.00 93.88 90 TYR A O 1
ATOM 650 N N . ASN A 1 91 ? -1.709 16.469 -32.379 1.00 93.19 91 ASN A N 1
ATOM 651 C CA . ASN A 1 91 ? -1.402 17.883 -32.123 1.00 93.19 91 ASN A CA 1
ATOM 652 C C . ASN A 1 91 ? 0.101 18.229 -32.183 1.00 93.19 91 ASN A C 1
ATOM 654 O O . ASN A 1 91 ? 0.457 19.384 -32.424 1.00 93.19 91 ASN A O 1
ATOM 658 N N . ARG A 1 92 ? 0.988 17.249 -31.956 1.00 94.81 92 ARG A N 1
ATOM 659 C CA . ARG A 1 92 ? 2.453 17.370 -32.081 1.00 94.81 92 ARG A CA 1
ATOM 660 C C . ARG A 1 92 ? 2.981 17.079 -33.490 1.00 94.81 92 ARG A C 1
ATOM 662 O O . ARG A 1 92 ? 4.198 17.013 -33.655 1.00 94.81 92 ARG A O 1
ATOM 669 N N . CYS A 1 93 ? 2.116 16.903 -34.490 1.00 93.56 93 CYS A N 1
ATOM 670 C CA . CYS A 1 93 ? 2.514 16.591 -35.863 1.00 93.56 93 CYS A CA 1
ATOM 671 C C . CYS A 1 93 ? 3.360 15.307 -35.968 1.00 93.56 93 CYS A C 1
ATOM 673 O O . CYS A 1 93 ? 4.355 15.272 -36.691 1.00 93.56 93 CYS A O 1
ATOM 675 N N . GLN A 1 94 ? 3.018 14.259 -35.213 1.00 92.31 94 GLN A N 1
ATOM 676 C CA . GLN A 1 94 ? 3.748 12.980 -35.237 1.00 92.31 94 GLN A CA 1
ATOM 677 C C . GLN A 1 94 ? 3.079 11.914 -36.112 1.00 92.31 94 GLN A C 1
ATOM 679 O O . GLN A 1 94 ? 3.662 10.855 -36.330 1.00 92.31 94 GLN A O 1
ATOM 684 N N . MET A 1 95 ? 1.868 12.181 -36.600 1.00 93.12 95 MET A N 1
ATOM 685 C CA . MET A 1 95 ? 1.095 11.279 -37.451 1.00 93.12 95 MET A CA 1
ATOM 686 C C . MET A 1 95 ? 0.269 12.071 -38.459 1.00 93.12 95 MET A C 1
ATOM 688 O O . MET A 1 95 ? -0.037 13.246 -38.250 1.00 93.12 95 MET A O 1
ATOM 692 N N . THR A 1 96 ? -0.096 11.416 -39.553 1.00 92.25 96 THR A N 1
ATOM 693 C CA . THR A 1 96 ? -0.994 11.973 -40.564 1.00 92.25 96 THR A CA 1
ATOM 694 C C . THR A 1 96 ? -2.450 11.918 -40.102 1.00 92.25 96 THR A C 1
ATOM 696 O O . THR A 1 96 ? -2.829 11.111 -39.251 1.00 92.25 96 THR A O 1
ATOM 699 N N . ARG A 1 97 ? -3.306 12.735 -40.722 1.00 90.69 97 ARG A N 1
ATOM 700 C CA . ARG A 1 97 ? -4.753 12.715 -40.473 1.00 90.69 97 ARG A CA 1
ATOM 701 C C . ARG A 1 97 ? -5.379 11.334 -40.698 1.00 90.69 97 ARG A C 1
ATOM 703 O O . ARG A 1 97 ? -6.188 10.897 -39.890 1.00 90.69 97 ARG A O 1
ATOM 710 N N . GLY A 1 98 ? -4.979 10.634 -41.761 1.00 89.38 98 GLY A N 1
ATOM 711 C CA . GLY A 1 98 ? -5.503 9.297 -42.058 1.00 89.38 98 GLY A CA 1
ATOM 712 C C . GLY A 1 98 ? -5.128 8.258 -40.996 1.00 89.38 98 GLY A C 1
ATOM 713 O O . GLY A 1 98 ? -5.956 7.430 -40.625 1.00 89.38 98 GLY A O 1
ATOM 714 N N . GLU A 1 99 ? -3.903 8.321 -40.464 1.00 89.12 99 GLU A N 1
ATOM 715 C CA . GLU A 1 99 ? -3.462 7.450 -39.364 1.00 89.12 99 GLU A CA 1
ATOM 716 C C . GLU A 1 99 ? -4.210 7.758 -38.064 1.00 89.12 99 GLU A C 1
ATOM 718 O O . GLU A 1 99 ? -4.637 6.833 -37.368 1.00 89.12 99 GLU A O 1
ATOM 723 N N . HIS A 1 100 ? -4.411 9.046 -37.769 1.00 92.38 100 HIS A N 1
ATOM 724 C CA . HIS A 1 100 ? -5.188 9.497 -36.620 1.00 92.38 100 HIS A CA 1
ATOM 725 C C . HIS A 1 100 ? -6.633 8.982 -36.676 1.00 92.38 100 HIS A C 1
ATOM 727 O O . HIS A 1 100 ? -7.077 8.294 -35.759 1.00 92.38 100 HIS A O 1
ATOM 733 N N . GLU A 1 101 ? -7.340 9.232 -37.784 1.00 91.38 101 GLU A N 1
ATOM 734 C CA . GLU A 1 101 ? -8.731 8.806 -37.984 1.00 91.38 101 GLU A CA 1
ATOM 735 C C . GLU A 1 101 ? -8.882 7.278 -37.887 1.00 91.38 101 GLU A C 1
ATOM 737 O O . GLU A 1 101 ? -9.814 6.778 -37.252 1.00 91.38 101 GLU A O 1
ATOM 742 N N . ALA A 1 102 ? -7.945 6.514 -38.461 1.00 91.62 102 ALA A N 1
ATOM 743 C CA . ALA A 1 102 ? -7.963 5.056 -38.383 1.00 91.62 102 ALA A CA 1
ATOM 744 C C . ALA A 1 102 ? -7.776 4.547 -36.944 1.00 91.62 102 ALA A C 1
ATOM 746 O O . ALA A 1 102 ? -8.484 3.631 -36.507 1.00 91.62 102 ALA A O 1
ATOM 747 N N . ARG A 1 103 ? -6.840 5.137 -36.189 1.00 89.94 103 ARG A N 1
ATOM 748 C CA . ARG A 1 103 ? -6.570 4.724 -34.808 1.00 89.94 103 ARG A CA 1
ATOM 749 C C . ARG A 1 103 ? -7.676 5.167 -33.853 1.00 89.94 103 ARG A C 1
ATOM 751 O O . ARG A 1 103 ? -8.056 4.378 -32.990 1.00 89.94 103 ARG A O 1
ATOM 758 N N . ASP A 1 104 ? -8.234 6.363 -34.026 1.00 90.69 104 ASP A N 1
ATOM 759 C CA . ASP A 1 104 ? -9.353 6.837 -33.205 1.00 90.69 104 ASP A CA 1
ATOM 760 C C . ASP A 1 104 ? -10.609 5.992 -33.440 1.00 90.69 104 ASP A C 1
ATOM 762 O O . ASP A 1 104 ? -11.276 5.587 -32.483 1.00 90.69 104 ASP A O 1
ATOM 766 N N . LYS A 1 105 ? -10.878 5.612 -34.698 1.00 91.62 105 LYS A N 1
ATOM 767 C CA . LYS A 1 105 ? -11.946 4.664 -35.030 1.00 91.62 105 LYS A CA 1
ATOM 768 C C . LYS A 1 105 ? -11.757 3.331 -34.306 1.00 91.62 105 LYS A C 1
ATOM 770 O O . LYS A 1 105 ? -12.691 2.847 -33.676 1.00 91.62 105 LYS A O 1
ATOM 775 N N . GLN A 1 106 ? -10.549 2.766 -34.331 1.00 90.56 106 GLN A N 1
ATOM 776 C CA . GLN A 1 106 ? -10.255 1.514 -33.629 1.00 90.56 106 GLN A CA 1
ATOM 777 C C . GLN A 1 106 ? -10.503 1.620 -32.114 1.00 90.56 106 GLN A C 1
ATOM 779 O O . GLN A 1 106 ? -11.077 0.709 -31.517 1.00 90.56 106 GLN A O 1
ATOM 784 N N . LEU A 1 107 ? -10.068 2.714 -31.481 1.00 90.81 107 LEU A N 1
ATOM 785 C CA . LEU A 1 107 ? -10.270 2.938 -30.045 1.00 90.81 107 LEU A CA 1
ATOM 786 C C . LEU A 1 107 ? -11.752 3.150 -29.705 1.00 90.81 107 LEU A C 1
ATOM 788 O O . LEU A 1 107 ? -12.227 2.642 -28.689 1.00 90.81 107 LEU A O 1
ATOM 792 N N . THR A 1 108 ? -12.491 3.837 -30.576 1.00 89.81 108 THR A N 1
ATOM 793 C CA . THR A 1 108 ? -13.941 4.031 -30.457 1.00 89.81 108 THR A CA 1
ATOM 794 C C . THR A 1 108 ? -14.698 2.708 -30.580 1.00 89.81 108 THR A C 1
ATOM 796 O O . THR A 1 108 ? -15.547 2.416 -29.738 1.00 89.81 108 THR A O 1
ATOM 799 N N . ASP A 1 109 ? -14.353 1.868 -31.559 1.00 90.50 109 ASP A N 1
ATOM 800 C CA . ASP A 1 109 ? -14.976 0.555 -31.760 1.00 90.50 109 ASP A CA 1
ATOM 801 C C . ASP A 1 109 ? -14.706 -0.382 -30.561 1.00 90.50 109 ASP A C 1
ATOM 803 O O . ASP A 1 109 ? -15.604 -1.095 -30.106 1.00 90.50 109 ASP A O 1
ATOM 807 N N . LEU A 1 110 ? -13.497 -0.337 -29.981 1.00 91.94 110 LEU A N 1
ATOM 808 C CA . LEU A 1 110 ? -13.164 -1.072 -28.751 1.00 91.94 110 LEU A CA 1
ATOM 809 C C . LEU A 1 110 ? -13.985 -0.599 -27.552 1.00 91.94 110 LEU A C 1
ATOM 811 O O . LEU A 1 110 ? -14.467 -1.420 -26.770 1.00 91.94 110 LEU A O 1
ATOM 815 N N . MET A 1 111 ? -14.159 0.715 -27.412 1.00 88.19 111 MET A N 1
ATOM 816 C CA . MET A 1 111 ? -14.964 1.285 -26.339 1.00 88.19 111 MET A CA 1
ATOM 817 C C . MET A 1 111 ? -16.439 0.906 -26.480 1.00 88.19 111 MET A C 1
ATOM 819 O O . MET A 1 111 ? -17.071 0.519 -25.500 1.00 88.19 111 MET A O 1
ATOM 823 N N . ALA A 1 112 ? -16.982 0.960 -27.698 1.00 88.81 112 ALA A N 1
ATOM 824 C CA . ALA A 1 112 ? -18.346 0.532 -27.983 1.00 88.81 112 ALA A CA 1
ATOM 825 C C . ALA A 1 112 ? -18.553 -0.952 -27.642 1.00 88.81 112 ALA A C 1
ATOM 827 O O . ALA A 1 112 ? -19.532 -1.297 -26.982 1.00 88.81 112 ALA A O 1
ATOM 828 N N . ALA A 1 113 ? -17.602 -1.819 -28.006 1.00 91.94 113 ALA A N 1
ATOM 829 C CA . ALA A 1 113 ? -17.647 -3.237 -27.655 1.00 91.94 113 ALA A CA 1
ATOM 830 C C . ALA A 1 113 ? -17.566 -3.471 -26.135 1.00 91.94 113 ALA A C 1
ATOM 832 O O . ALA A 1 113 ? -18.272 -4.327 -25.603 1.00 91.94 113 ALA A O 1
ATOM 833 N N . LEU A 1 114 ? -16.752 -2.689 -25.418 1.00 90.38 114 LEU A N 1
ATOM 834 C CA . LEU A 1 114 ? -16.683 -2.745 -23.958 1.00 90.38 114 LEU A CA 1
ATOM 835 C C . LEU A 1 114 ? -17.999 -2.297 -23.308 1.00 90.38 114 LEU A C 1
ATOM 837 O O . LEU A 1 114 ? -18.453 -2.931 -22.356 1.00 90.38 114 LEU A O 1
ATOM 841 N N . LEU A 1 115 ? -18.626 -1.234 -23.820 1.00 86.12 115 LEU A N 1
ATOM 842 C CA . LEU A 1 115 ? -19.919 -0.743 -23.340 1.00 86.12 115 LEU A CA 1
ATOM 843 C C . LEU A 1 115 ? -21.054 -1.735 -23.618 1.00 86.12 115 LEU A C 1
ATOM 845 O O . LEU A 1 115 ? -21.905 -1.919 -22.750 1.00 86.12 115 LEU A O 1
ATOM 849 N N . ASP A 1 116 ? -21.055 -2.405 -24.772 1.00 88.56 116 ASP A N 1
ATOM 850 C CA . ASP A 1 116 ? -22.020 -3.466 -25.080 1.00 88.56 116 ASP A CA 1
ATOM 851 C C . ASP A 1 116 ? -21.834 -4.675 -24.150 1.00 88.56 116 ASP A C 1
ATOM 853 O O . ASP A 1 116 ? -22.784 -5.125 -23.504 1.00 88.56 116 ASP A O 1
ATOM 857 N N . LEU A 1 117 ? -20.590 -5.137 -23.975 1.00 89.62 117 LEU A N 1
ATOM 858 C CA . LEU A 1 117 ? -20.255 -6.210 -23.038 1.00 89.62 117 LEU A CA 1
ATOM 859 C C . LEU A 1 117 ? -20.676 -5.850 -21.605 1.00 89.62 117 LEU A C 1
ATOM 861 O O . LEU A 1 117 ? -21.225 -6.680 -20.876 1.00 89.62 117 LEU A O 1
ATOM 865 N N . TRP A 1 118 ? -20.453 -4.595 -21.209 1.00 86.00 118 TRP A N 1
ATOM 866 C CA . TRP A 1 118 ? -20.895 -4.056 -19.931 1.00 86.00 118 TRP A CA 1
ATOM 867 C C . TRP A 1 118 ? -22.420 -4.037 -19.827 1.00 86.00 118 TRP A C 1
ATOM 869 O O . TRP A 1 118 ? -22.959 -4.521 -18.834 1.00 86.00 118 TRP A O 1
ATOM 879 N N . GLY A 1 119 ? -23.137 -3.526 -20.825 1.00 81.81 119 GLY A N 1
ATOM 880 C CA . GLY A 1 119 ? -24.601 -3.470 -20.848 1.00 81.81 119 GLY A CA 1
ATOM 881 C C . GLY A 1 119 ? -25.257 -4.852 -20.765 1.00 81.81 119 GLY A C 1
ATOM 882 O O . GLY A 1 119 ? -26.238 -5.023 -20.043 1.00 81.81 119 GLY A O 1
ATOM 883 N N . ASN A 1 120 ? -24.656 -5.849 -21.416 1.00 83.06 120 ASN A N 1
ATOM 884 C CA . ASN A 1 120 ? -25.144 -7.228 -21.474 1.00 83.06 120 ASN A CA 1
ATOM 885 C C . ASN A 1 120 ? -24.712 -8.104 -20.283 1.00 83.06 120 ASN A C 1
ATOM 887 O O . ASN A 1 120 ? -25.070 -9.286 -20.222 1.00 83.06 120 ASN A O 1
ATOM 891 N N . ARG A 1 121 ? -23.954 -7.555 -19.322 1.00 83.12 121 ARG A N 1
ATOM 892 C CA . ARG A 1 121 ? -23.433 -8.321 -18.184 1.00 83.12 121 ARG A CA 1
ATOM 893 C C . ARG A 1 121 ? -24.564 -8.890 -17.325 1.00 83.12 121 ARG A C 1
ATOM 895 O O . ARG A 1 121 ? -25.433 -8.173 -16.827 1.00 83.12 121 ARG A O 1
ATOM 902 N N . LYS A 1 122 ? -24.503 -10.195 -17.084 1.00 78.00 122 LYS A N 1
ATOM 903 C CA . LYS A 1 122 ? -25.290 -10.883 -16.062 1.00 78.00 122 LYS A CA 1
ATOM 904 C C . LYS A 1 122 ? -24.298 -11.476 -15.075 1.00 78.00 122 LYS A C 1
ATOM 906 O O . LYS A 1 122 ? -23.324 -12.101 -15.468 1.00 78.00 122 LYS A O 1
ATOM 911 N N . PHE A 1 123 ? -24.480 -11.179 -13.797 1.00 82.81 123 PHE A N 1
ATOM 912 C CA . PHE A 1 123 ? -23.589 -11.618 -12.719 1.00 82.81 123 PHE A CA 1
ATOM 913 C C . PHE A 1 123 ? -24.332 -12.552 -11.758 1.00 82.81 123 PHE A C 1
ATOM 915 O O . PHE A 1 123 ? -24.087 -12.550 -10.547 1.00 82.81 123 PHE A O 1
ATOM 922 N N . SER A 1 124 ? -25.284 -13.309 -12.309 1.00 77.88 124 SER A N 1
ATOM 923 C CA . SER A 1 124 ? -26.131 -14.251 -11.580 1.00 77.88 124 SER A CA 1
ATOM 924 C C . SER A 1 124 ? -25.460 -15.609 -11.398 1.00 77.88 124 SER A C 1
ATOM 926 O O . SER A 1 124 ? -25.648 -16.216 -10.347 1.00 77.88 124 SER A O 1
ATOM 928 N N . ALA A 1 125 ? -24.659 -16.061 -12.370 1.00 81.62 125 ALA A N 1
ATOM 929 C CA . ALA A 1 125 ? -23.954 -17.344 -12.314 1.00 81.62 125 ALA A CA 1
ATOM 930 C C . ALA A 1 125 ? -22.442 -17.217 -12.623 1.00 81.62 125 ALA A C 1
ATOM 932 O O . ALA A 1 125 ? -22.051 -16.319 -13.378 1.00 81.62 125 ALA A O 1
ATOM 933 N N . PRO A 1 126 ? -21.575 -18.094 -12.069 1.00 79.44 126 PRO A N 1
ATOM 934 C CA . PRO A 1 126 ? -20.122 -18.054 -12.287 1.00 79.44 126 PRO A CA 1
ATOM 935 C C . PRO A 1 126 ? -19.707 -18.091 -13.764 1.00 79.44 126 PRO A C 1
ATOM 937 O O . PRO A 1 126 ? -18.775 -17.400 -14.166 1.00 79.44 126 PRO A O 1
ATOM 940 N N . GLU A 1 127 ? -20.428 -18.837 -14.601 1.00 84.19 127 GLU A N 1
ATOM 941 C CA . GLU A 1 127 ? -20.157 -18.957 -16.037 1.00 84.19 127 GLU A CA 1
ATOM 942 C C . GLU A 1 127 ? -20.404 -17.637 -16.779 1.00 84.19 127 GLU A C 1
ATOM 944 O O . GLU A 1 127 ? -19.796 -17.363 -17.812 1.00 84.19 127 GLU A O 1
ATOM 949 N N . GLU A 1 128 ? -21.306 -16.797 -16.272 1.00 84.06 128 GLU A N 1
ATOM 950 C CA . GLU A 1 128 ? -21.558 -15.467 -16.827 1.00 84.06 128 GLU A CA 1
ATOM 951 C C . GLU A 1 128 ? -20.431 -14.496 -16.462 1.00 84.06 128 GLU A C 1
ATOM 953 O O . GLU A 1 128 ? -19.988 -13.726 -17.313 1.00 84.06 128 GLU A O 1
ATOM 958 N N . VAL A 1 129 ? -19.903 -14.596 -15.237 1.00 85.19 129 VAL A N 1
ATOM 959 C CA . VAL A 1 129 ? -18.728 -13.833 -14.784 1.00 85.19 129 VAL A CA 1
ATOM 960 C C . VAL A 1 129 ? -17.496 -14.222 -15.596 1.00 85.19 129 VAL A C 1
ATOM 962 O O . VAL A 1 129 ? -16.787 -13.346 -16.086 1.00 85.19 129 VAL A O 1
ATOM 965 N N . ALA A 1 130 ? -17.278 -15.524 -15.799 1.00 84.06 130 ALA A N 1
ATOM 966 C CA . ALA A 1 130 ? -16.179 -16.038 -16.607 1.00 84.06 130 ALA A CA 1
ATOM 9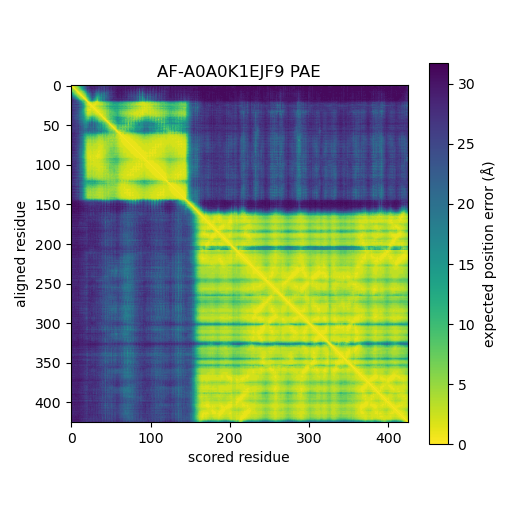67 C C . ALA A 1 130 ? -16.275 -15.574 -18.069 1.00 84.06 130 ALA A C 1
ATOM 969 O O . ALA A 1 130 ? -15.276 -15.128 -18.629 1.00 84.06 130 ALA A O 1
ATOM 970 N N . ARG A 1 131 ? -17.472 -15.609 -18.676 1.00 87.75 131 ARG A N 1
ATOM 971 C CA . ARG A 1 131 ? -17.697 -15.093 -20.040 1.00 87.75 131 ARG A CA 1
ATOM 972 C C . ARG A 1 131 ? -17.450 -13.594 -20.145 1.00 87.75 131 ARG A C 1
ATOM 974 O O . ARG A 1 131 ? -16.795 -13.156 -21.084 1.00 87.75 131 ARG A O 1
ATOM 981 N N . PHE A 1 132 ? -17.949 -12.819 -19.186 1.00 90.75 132 PHE A N 1
ATOM 982 C CA . PHE A 1 132 ? -17.720 -11.379 -19.150 1.00 90.75 132 PHE A CA 1
ATOM 983 C C . PHE A 1 132 ? -16.223 -11.064 -19.022 1.00 90.75 132 PHE A C 1
ATOM 985 O O . PHE A 1 132 ? -15.684 -10.296 -19.812 1.00 90.75 132 PHE A O 1
ATOM 992 N N . HIS A 1 133 ? -15.528 -11.720 -18.091 1.00 88.50 133 HIS A N 1
ATOM 993 C CA . HIS A 1 133 ? -14.087 -11.560 -17.913 1.00 88.50 133 HIS A CA 1
ATOM 994 C C . HIS A 1 133 ? -13.293 -11.955 -19.169 1.00 88.50 133 HIS A C 1
ATOM 996 O O . HIS A 1 133 ? -12.402 -11.218 -19.583 1.00 88.50 133 HIS A O 1
ATOM 1002 N N . ALA A 1 134 ? -13.648 -13.067 -19.819 1.00 88.38 134 ALA A N 1
ATOM 1003 C CA . ALA A 1 134 ? -13.034 -13.484 -21.078 1.00 88.38 134 ALA A CA 1
ATOM 1004 C C . ALA A 1 134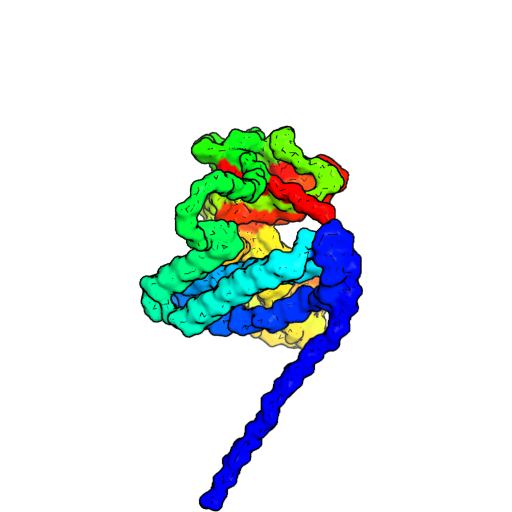 ? -13.242 -12.447 -22.196 1.00 88.38 134 ALA A C 1
ATOM 1006 O O . ALA A 1 134 ? -12.291 -12.125 -22.903 1.00 88.38 134 ALA A O 1
ATOM 1007 N N . GLY A 1 135 ? -14.441 -11.862 -22.310 1.00 92.06 135 GLY A N 1
ATOM 1008 C CA . GLY A 1 135 ? -14.713 -10.784 -23.267 1.00 92.06 135 GLY A CA 1
ATOM 1009 C C . GLY A 1 135 ? -13.871 -9.531 -23.004 1.00 92.06 135 GLY A C 1
ATOM 1010 O O . GLY A 1 135 ? -13.325 -8.940 -23.932 1.00 92.06 135 GLY A O 1
ATOM 1011 N N . VAL A 1 136 ? -13.680 -9.154 -21.735 1.00 92.69 136 VAL A N 1
ATOM 1012 C CA . VAL A 1 136 ? -12.788 -8.042 -21.363 1.00 92.69 136 VAL A CA 1
ATOM 1013 C C . VAL A 1 136 ? -11.335 -8.353 -21.738 1.00 92.69 136 VAL A C 1
ATOM 1015 O O . VAL A 1 136 ? -10.643 -7.498 -22.291 1.00 92.69 136 VAL A O 1
ATOM 1018 N N . GLN A 1 137 ? -10.863 -9.575 -21.475 1.00 89.00 137 GLN A N 1
ATOM 1019 C CA . GLN A 1 137 ? -9.515 -9.997 -21.860 1.00 89.00 137 GLN A CA 1
ATOM 1020 C C . GLN A 1 137 ? -9.322 -9.980 -23.379 1.00 89.00 137 GLN A C 1
ATOM 1022 O O . GLN A 1 137 ? -8.295 -9.501 -23.855 1.00 89.00 137 GLN A O 1
ATOM 1027 N N . GLU A 1 138 ? -10.310 -10.435 -24.148 1.00 92.38 138 GLU A N 1
ATOM 1028 C CA . GLU A 1 138 ? -10.274 -10.392 -25.609 1.00 92.38 138 GLU A CA 1
ATOM 1029 C C . GLU A 1 138 ? -10.137 -8.954 -26.128 1.00 92.38 138 GLU A C 1
ATOM 1031 O O . GLU A 1 138 ? -9.262 -8.664 -26.948 1.00 92.38 138 GLU A O 1
ATOM 1036 N N . LEU A 1 139 ? -10.936 -8.023 -25.599 1.00 92.44 139 LEU A N 1
ATOM 1037 C CA . LEU A 1 139 ? -10.838 -6.608 -25.960 1.00 92.44 139 LEU A CA 1
ATOM 1038 C C . LEU A 1 139 ? -9.484 -6.003 -25.558 1.00 92.44 139 LEU A C 1
ATOM 1040 O O . LEU A 1 139 ? -8.911 -5.229 -26.324 1.00 92.44 139 LEU A O 1
ATOM 1044 N N . SER A 1 140 ? -8.918 -6.400 -24.416 1.00 90.75 140 SER A N 1
ATOM 1045 C CA . SER A 1 140 ? -7.567 -5.993 -24.000 1.00 90.75 140 SER A CA 1
ATOM 1046 C C . SER A 1 140 ? -6.472 -6.505 -24.951 1.00 90.75 140 SER A C 1
ATOM 1048 O O . SER A 1 140 ? -5.528 -5.781 -25.291 1.00 90.75 140 SER A O 1
ATOM 1050 N N . VAL A 1 141 ? -6.612 -7.733 -25.457 1.00 88.62 141 VAL A N 1
ATOM 1051 C CA . VAL A 1 141 ? -5.713 -8.314 -26.468 1.00 88.62 141 VAL A CA 1
ATOM 1052 C C . VAL A 1 141 ? -5.830 -7.565 -27.802 1.00 88.62 141 VAL A C 1
ATOM 1054 O O . VAL A 1 141 ? -4.805 -7.256 -28.418 1.00 88.62 141 VAL A O 1
ATOM 1057 N N . ARG A 1 142 ? -7.050 -7.204 -28.226 1.00 90.50 142 ARG A N 1
ATOM 1058 C CA . ARG A 1 142 ? -7.287 -6.375 -29.423 1.00 90.50 142 ARG A CA 1
ATOM 1059 C C . ARG A 1 142 ? -6.710 -4.964 -29.268 1.00 90.50 142 ARG A C 1
ATOM 1061 O O . ARG A 1 142 ? -6.053 -4.482 -30.189 1.00 90.50 142 ARG A O 1
ATOM 1068 N N . LEU A 1 143 ? -6.860 -4.339 -28.097 1.00 89.12 143 LEU A N 1
ATOM 1069 C CA . LEU A 1 143 ? -6.242 -3.045 -27.769 1.00 89.12 143 LEU A CA 1
ATOM 1070 C C . LEU A 1 143 ? -4.709 -3.105 -27.866 1.00 89.12 143 LEU A C 1
ATOM 1072 O O . LEU A 1 143 ? -4.069 -2.170 -28.351 1.00 89.12 143 LEU A O 1
ATOM 1076 N N . SER A 1 144 ? -4.129 -4.238 -27.467 1.00 82.62 144 SER A N 1
ATOM 1077 C CA . SER A 1 144 ? -2.694 -4.524 -27.571 1.00 82.62 144 SER A CA 1
ATOM 1078 C C . SER A 1 144 ? -2.230 -4.874 -28.996 1.00 82.62 144 SER A C 1
ATOM 1080 O O . SER A 1 144 ? -1.042 -5.133 -29.189 1.00 82.62 144 SER A O 1
ATOM 1082 N N . GLY A 1 145 ? -3.134 -4.901 -29.987 1.00 74.56 145 GLY A N 1
ATOM 1083 C CA . GLY A 1 145 ? -2.816 -5.168 -31.394 1.00 74.56 145 GLY A CA 1
ATOM 1084 C C . GLY A 1 145 ? -2.564 -6.641 -31.732 1.00 74.56 145 GLY A C 1
ATOM 1085 O O . GLY A 1 145 ? -1.811 -6.927 -32.657 1.00 74.56 145 GLY A O 1
ATOM 1086 N N . ARG A 1 146 ? -3.141 -7.588 -30.976 1.00 54.38 146 ARG A N 1
ATOM 1087 C CA . ARG A 1 146 ? -2.896 -9.038 -31.135 1.00 54.38 146 ARG A CA 1
ATOM 1088 C C . ARG A 1 146 ? -4.068 -9.858 -31.707 1.00 54.38 146 ARG A C 1
ATOM 1090 O O . ARG A 1 146 ? -3.961 -11.079 -31.722 1.00 54.38 146 ARG A O 1
ATOM 1097 N N . GLY A 1 147 ? -5.155 -9.240 -32.176 1.00 41.78 147 GLY A N 1
ATOM 1098 C CA . GLY A 1 147 ? -6.348 -9.958 -32.658 1.00 41.78 147 GLY A CA 1
ATOM 1099 C C . GLY A 1 147 ? -6.760 -9.606 -34.091 1.00 41.78 147 GLY A C 1
ATOM 1100 O O . GLY A 1 147 ? -7.031 -8.443 -34.366 1.00 41.78 147 GLY A O 1
ATOM 1101 N N . ASP A 1 148 ? -6.825 -10.646 -34.929 1.00 45.62 148 ASP A N 1
ATOM 1102 C CA . ASP A 1 148 ? -7.500 -10.806 -36.229 1.00 45.62 148 ASP A CA 1
ATOM 1103 C C . ASP A 1 148 ? -7.063 -9.966 -37.447 1.00 45.62 148 ASP A C 1
ATOM 1105 O O . ASP A 1 148 ? -7.622 -8.920 -37.763 1.00 45.62 148 ASP A O 1
ATOM 1109 N N . ALA A 1 149 ? -6.161 -10.552 -38.245 1.00 33.38 149 ALA A N 1
ATOM 1110 C CA . ALA A 1 149 ? -6.149 -10.399 -39.702 1.00 33.38 149 ALA A CA 1
ATOM 1111 C C . ALA A 1 149 ? -5.943 -11.783 -40.366 1.00 33.38 149 ALA A C 1
ATOM 1113 O O . ALA A 1 149 ? -5.148 -12.579 -39.848 1.00 33.38 149 ALA A O 1
ATOM 1114 N N . PRO A 1 150 ? -6.629 -12.105 -41.486 1.00 39.25 150 PRO A N 1
ATOM 1115 C CA . PRO A 1 150 ? -6.390 -13.335 -42.240 1.00 39.25 150 PRO A CA 1
ATOM 1116 C C . PRO A 1 150 ? -4.959 -13.345 -42.787 1.00 39.25 150 PRO A C 1
ATOM 1118 O O . PRO A 1 150 ? -4.427 -12.310 -43.178 1.00 39.25 150 PRO A O 1
ATOM 1121 N N . ALA A 1 151 ? -4.335 -14.522 -42.801 1.00 43.72 151 ALA A N 1
ATOM 1122 C CA . ALA A 1 151 ? -2.927 -14.694 -43.135 1.00 43.72 151 ALA A CA 1
ATOM 1123 C C . ALA A 1 151 ? -2.569 -14.217 -44.559 1.00 43.72 151 ALA A C 1
ATOM 1125 O O . ALA A 1 151 ? -2.866 -14.897 -45.539 1.00 43.72 151 ALA A O 1
ATOM 1126 N N . GLU A 1 152 ? -1.827 -13.112 -44.644 1.00 32.25 152 GLU A N 1
ATOM 1127 C CA . GLU A 1 152 ? -0.935 -12.778 -45.761 1.00 32.25 152 GLU A CA 1
ATOM 1128 C C . GLU A 1 152 ? 0.542 -12.884 -45.320 1.00 32.25 152 GLU A C 1
ATOM 1130 O O . GLU A 1 152 ? 0.854 -12.801 -44.124 1.00 32.25 152 GLU A O 1
ATOM 1135 N N . PRO A 1 153 ? 1.484 -13.155 -46.245 1.00 37.09 153 PRO A N 1
ATOM 1136 C CA . PRO A 1 153 ? 2.820 -13.615 -45.889 1.00 37.09 153 PRO A CA 1
ATOM 1137 C C . PRO A 1 153 ? 3.702 -12.501 -45.301 1.00 37.09 153 PRO A C 1
ATOM 1139 O O . PRO A 1 153 ? 4.160 -11.603 -45.995 1.00 37.09 153 PRO A O 1
ATOM 1142 N N . LYS A 1 154 ? 4.003 -12.659 -44.004 1.00 44.59 154 LYS A N 1
ATOM 1143 C CA . LYS A 1 154 ? 5.228 -12.266 -43.274 1.00 44.59 154 LYS A CA 1
ATOM 1144 C C . LYS A 1 154 ? 5.892 -10.937 -43.679 1.00 44.59 154 LYS A C 1
ATOM 1146 O O . LYS A 1 154 ? 6.998 -10.926 -44.215 1.00 44.59 154 LYS A O 1
ATOM 1151 N N . GLY A 1 155 ? 5.318 -9.832 -43.211 1.00 38.72 155 GLY A N 1
ATOM 1152 C CA . GLY A 1 155 ? 6.110 -8.735 -42.648 1.00 38.72 155 GLY A CA 1
ATOM 1153 C C . GLY A 1 155 ? 6.253 -8.974 -41.145 1.00 38.72 155 GLY A C 1
ATOM 1154 O O . GLY A 1 155 ? 5.248 -9.054 -40.446 1.00 38.72 155 GLY A O 1
ATOM 1155 N N . VAL A 1 156 ? 7.475 -9.178 -40.647 1.00 34.31 156 VAL A N 1
ATOM 1156 C CA . VAL A 1 156 ? 7.734 -9.400 -39.214 1.00 34.31 156 VAL A CA 1
ATOM 1157 C C . VAL A 1 156 ? 7.187 -8.196 -38.433 1.00 34.31 156 VAL A C 1
ATOM 1159 O O . VAL A 1 156 ? 7.667 -7.086 -38.670 1.00 34.31 156 VAL A O 1
ATOM 1162 N N . PRO A 1 157 ? 6.201 -8.363 -37.531 1.00 40.25 157 PRO A N 1
ATOM 1163 C CA . PRO A 1 157 ? 5.732 -7.255 -36.714 1.00 40.25 157 PRO A CA 1
ATOM 1164 C C . PRO A 1 157 ? 6.911 -6.750 -35.885 1.00 40.25 157 PRO A C 1
ATOM 1166 O O . PRO A 1 157 ? 7.603 -7.545 -35.243 1.00 40.25 157 PRO A O 1
ATOM 1169 N N . ALA A 1 158 ? 7.159 -5.439 -35.926 1.00 46.31 158 ALA A N 1
ATOM 1170 C CA . ALA A 1 158 ? 8.163 -4.806 -35.086 1.00 46.31 158 ALA A CA 1
ATOM 1171 C C . ALA A 1 158 ? 7.820 -5.127 -33.626 1.00 46.31 158 ALA A C 1
ATOM 1173 O O . ALA A 1 158 ? 6.834 -4.634 -33.074 1.00 46.31 158 ALA A O 1
ATOM 1174 N N . ALA A 1 159 ? 8.591 -6.038 -33.032 1.00 37.72 159 ALA A N 1
ATOM 1175 C CA . ALA A 1 159 ? 8.398 -6.467 -31.663 1.00 37.72 159 ALA A CA 1
ATOM 1176 C C . ALA A 1 159 ? 8.449 -5.228 -30.766 1.00 37.72 159 ALA A C 1
ATOM 1178 O O . ALA A 1 159 ? 9.438 -4.491 -30.785 1.00 37.72 159 ALA A O 1
ATOM 1179 N N . LYS A 1 160 ? 7.385 -5.002 -29.981 1.00 45.41 160 LYS A N 1
ATOM 1180 C CA . LYS A 1 160 ? 7.422 -4.051 -28.866 1.00 45.41 160 LYS A CA 1
ATOM 1181 C C . LYS A 1 160 ? 8.727 -4.321 -28.106 1.00 45.41 160 LYS A C 1
ATOM 1183 O O . LYS A 1 160 ? 8.949 -5.492 -27.776 1.00 45.41 160 LYS A O 1
ATOM 1188 N N . PRO A 1 161 ? 9.596 -3.315 -27.889 1.00 54.78 161 PRO A N 1
ATOM 1189 C CA . PRO A 1 161 ? 10.897 -3.548 -27.284 1.00 54.78 161 PRO A CA 1
ATOM 1190 C C . PRO A 1 161 ? 10.704 -4.343 -25.999 1.00 54.78 161 PRO A C 1
ATOM 1192 O O . PRO A 1 161 ? 9.930 -3.931 -25.131 1.00 54.78 161 PRO A O 1
ATOM 1195 N N . ALA A 1 162 ? 11.334 -5.515 -25.916 1.00 67.12 162 ALA A N 1
ATOM 1196 C CA . ALA A 1 162 ? 11.293 -6.312 -24.704 1.00 67.12 162 ALA A CA 1
ATOM 1197 C C . ALA A 1 162 ? 11.842 -5.435 -23.575 1.00 67.12 162 ALA A C 1
ATOM 1199 O O . ALA A 1 162 ? 12.984 -4.976 -23.651 1.00 67.12 162 ALA A O 1
ATOM 1200 N N . ILE A 1 163 ? 11.012 -5.150 -22.568 1.00 77.75 163 ILE A N 1
ATOM 1201 C CA . ILE A 1 163 ? 11.478 -4.436 -21.381 1.00 77.75 163 ILE A CA 1
ATOM 1202 C C . ILE A 1 163 ? 12.547 -5.334 -20.752 1.00 77.75 163 ILE A C 1
ATOM 1204 O O . ILE A 1 163 ? 12.260 -6.507 -20.497 1.00 77.75 163 ILE A O 1
ATOM 1208 N N . PRO A 1 164 ? 13.777 -4.837 -20.537 1.00 81.81 164 PRO A N 1
ATOM 1209 C CA . PRO A 1 164 ? 14.818 -5.632 -19.913 1.00 81.81 164 PRO A CA 1
ATOM 1210 C C . PRO A 1 164 ? 14.346 -6.121 -18.542 1.00 81.81 164 PRO A C 1
ATOM 1212 O O . PRO A 1 164 ? 14.040 -5.321 -17.654 1.00 81.81 164 PRO A O 1
ATOM 1215 N N . ALA A 1 165 ? 14.288 -7.441 -18.385 1.00 88.62 165 ALA A N 1
ATOM 1216 C CA . ALA A 1 165 ? 13.983 -8.100 -17.127 1.00 88.62 165 ALA A CA 1
ATOM 1217 C C . ALA A 1 165 ? 15.247 -8.793 -16.617 1.00 88.62 165 ALA A C 1
ATOM 1219 O O . ALA A 1 165 ? 15.838 -9.624 -17.307 1.00 88.62 165 ALA A O 1
ATOM 1220 N N . LEU A 1 166 ? 15.671 -8.447 -15.406 1.00 92.31 166 LEU A N 1
ATOM 1221 C CA . LEU A 1 166 ? 16.722 -9.152 -14.690 1.00 92.31 166 LEU A CA 1
ATOM 1222 C C . LEU A 1 166 ? 16.084 -10.308 -13.907 1.00 92.31 166 LEU A C 1
ATOM 1224 O O . LEU A 1 166 ? 15.252 -10.046 -13.035 1.00 92.31 166 LEU A O 1
ATOM 1228 N N . PRO A 1 167 ? 16.466 -11.572 -14.154 1.00 93.88 167 PRO A N 1
ATOM 1229 C CA . PRO A 1 167 ? 15.989 -12.681 -13.339 1.00 93.88 167 PRO A CA 1
ATOM 1230 C C . PRO A 1 167 ? 16.394 -12.511 -11.873 1.00 93.88 167 PRO A C 1
ATOM 1232 O O . PRO A 1 167 ? 17.509 -12.074 -11.577 1.00 93.88 167 PRO A O 1
ATOM 1235 N N . GLY A 1 168 ? 15.522 -12.887 -10.938 1.00 90.44 168 GLY A N 1
ATOM 1236 C CA . GLY A 1 168 ? 15.769 -12.709 -9.505 1.00 90.44 168 GLY A CA 1
ATOM 1237 C C . GLY A 1 168 ? 17.026 -13.434 -9.016 1.00 90.44 168 GLY A C 1
ATOM 1238 O O . GLY A 1 168 ? 17.745 -12.907 -8.172 1.00 90.44 168 GLY A O 1
ATOM 1239 N N . GLY A 1 169 ? 17.368 -14.581 -9.612 1.00 92.50 169 GLY A N 1
ATOM 1240 C CA . GLY A 1 169 ? 18.605 -15.317 -9.332 1.00 92.50 169 GLY A CA 1
ATOM 1241 C C . GLY A 1 169 ? 19.894 -14.587 -9.739 1.00 92.50 169 GLY A C 1
ATOM 1242 O O . GLY A 1 169 ? 20.983 -15.038 -9.393 1.00 92.50 169 GLY A O 1
ATOM 1243 N N . LYS A 1 170 ? 19.797 -13.464 -10.466 1.00 94.44 170 LYS A N 1
ATOM 1244 C CA . LYS A 1 170 ? 20.927 -12.579 -10.796 1.00 94.44 170 LYS A CA 1
ATOM 1245 C C . LYS A 1 170 ? 21.100 -11.419 -9.810 1.00 94.44 170 LYS A C 1
ATOM 1247 O O . LYS A 1 170 ? 22.086 -10.689 -9.919 1.00 94.44 170 LYS A O 1
ATOM 1252 N N . LEU A 1 171 ? 20.176 -11.235 -8.863 1.00 94.62 171 LEU A N 1
ATOM 1253 C CA . LEU A 1 171 ? 20.358 -10.292 -7.760 1.00 94.62 171 LEU A CA 1
ATOM 1254 C C . LEU A 1 171 ? 21.438 -10.810 -6.810 1.00 94.62 171 LEU A C 1
ATOM 1256 O O . LEU A 1 171 ? 21.552 -12.011 -6.558 1.00 94.62 171 LEU A O 1
ATOM 1260 N N . GLN A 1 172 ? 22.232 -9.895 -6.263 1.00 95.94 172 GLN A N 1
ATOM 1261 C CA . GLN A 1 172 ? 23.226 -10.257 -5.268 1.00 95.94 172 GLN A CA 1
ATOM 1262 C C . GLN A 1 172 ? 22.532 -10.550 -3.938 1.00 95.94 172 GLN A C 1
ATOM 1264 O O . GLN A 1 172 ? 21.839 -9.694 -3.390 1.00 95.94 172 GLN A O 1
ATOM 1269 N N . GLN A 1 173 ? 22.766 -11.753 -3.421 1.00 96.44 173 GLN A N 1
ATOM 1270 C CA . GLN A 1 173 ? 22.294 -12.196 -2.114 1.00 96.44 173 GLN A CA 1
ATOM 1271 C C . GLN A 1 173 ? 23.203 -11.635 -1.021 1.00 96.44 173 GLN A C 1
ATOM 1273 O O . GLN A 1 173 ? 24.430 -11.715 -1.118 1.00 96.44 173 GLN A O 1
ATOM 1278 N N . ILE A 1 174 ? 22.599 -11.058 0.013 1.00 96.81 174 ILE A N 1
ATOM 1279 C CA . ILE A 1 174 ? 23.300 -10.472 1.153 1.00 96.81 174 ILE A CA 1
ATOM 1280 C C . ILE A 1 174 ? 23.059 -11.371 2.359 1.00 96.81 174 ILE A C 1
ATOM 1282 O O . ILE A 1 174 ? 21.945 -11.464 2.870 1.00 96.81 174 ILE A O 1
ATOM 1286 N N . ALA A 1 175 ? 24.107 -12.076 2.785 1.00 94.62 175 ALA A N 1
ATOM 1287 C CA . ALA A 1 175 ? 24.034 -12.938 3.954 1.00 94.62 175 ALA A CA 1
ATOM 1288 C C . ALA A 1 175 ? 23.745 -12.101 5.209 1.00 94.62 175 ALA A C 1
ATOM 1290 O O . ALA A 1 175 ? 24.420 -11.108 5.475 1.00 94.62 175 ALA A O 1
ATOM 1291 N N . ALA A 1 176 ? 22.753 -12.531 5.982 1.00 95.00 176 ALA A N 1
ATOM 1292 C CA . ALA A 1 176 ? 22.391 -11.937 7.259 1.00 95.00 176 ALA A CA 1
ATOM 1293 C C . ALA A 1 176 ? 21.885 -13.031 8.205 1.00 95.00 176 ALA A C 1
ATOM 1295 O O . ALA A 1 176 ? 21.411 -14.085 7.771 1.00 95.00 176 ALA A O 1
ATOM 1296 N N . GLU A 1 177 ? 21.983 -12.789 9.510 1.00 94.56 177 GLU A N 1
ATOM 1297 C CA . GLU A 1 177 ? 21.513 -13.740 10.512 1.00 94.56 177 GLU A CA 1
ATOM 1298 C C . GLU A 1 177 ? 20.007 -14.010 10.363 1.00 94.56 177 GLU A C 1
ATOM 1300 O O . GLU A 1 177 ? 19.193 -13.095 10.198 1.00 94.56 177 GLU A O 1
ATOM 1305 N N . GLY A 1 178 ? 19.632 -15.290 10.416 1.00 95.44 178 GLY A N 1
ATOM 1306 C CA . GLY A 1 178 ? 18.243 -15.723 10.283 1.00 95.44 178 GLY A CA 1
ATOM 1307 C C . GLY A 1 178 ? 17.679 -15.633 8.863 1.00 95.44 178 GLY A C 1
ATOM 1308 O O . GLY A 1 178 ? 16.469 -15.789 8.712 1.00 95.44 178 GLY A O 1
ATOM 1309 N N . ILE A 1 179 ? 18.527 -15.405 7.853 1.00 97.88 179 ILE A N 1
ATOM 1310 C CA . ILE A 1 179 ? 18.163 -15.427 6.435 1.00 97.88 179 ILE A CA 1
ATOM 1311 C C . ILE A 1 179 ? 18.743 -16.677 5.767 1.00 97.88 179 ILE A C 1
ATOM 1313 O O . ILE A 1 179 ? 19.921 -16.992 5.936 1.00 97.88 179 ILE A O 1
ATOM 1317 N N . SER A 1 180 ? 17.932 -17.372 4.975 1.00 97.50 180 SER A N 1
ATOM 1318 C CA . SER A 1 180 ? 18.394 -18.421 4.065 1.00 97.50 180 SER A CA 1
ATOM 1319 C C . SER A 1 180 ? 17.926 -18.148 2.640 1.00 97.50 180 SER A C 1
ATOM 1321 O O . SER A 1 180 ? 16.861 -17.572 2.405 1.00 97.50 180 SER A O 1
ATOM 1323 N N . PHE A 1 181 ? 18.748 -18.565 1.680 1.00 97.94 181 PHE A N 1
ATOM 1324 C CA . PHE A 1 181 ? 18.484 -18.405 0.257 1.00 97.94 181 PHE A CA 1
ATOM 1325 C C . PHE A 1 181 ? 18.367 -19.771 -0.405 1.00 97.94 181 PHE A C 1
ATOM 1327 O O . PHE A 1 181 ? 19.125 -20.690 -0.099 1.00 97.94 181 PHE A O 1
ATOM 1334 N N . SER A 1 182 ? 17.436 -19.897 -1.343 1.00 96.81 182 SER A N 1
ATOM 1335 C CA . SER A 1 182 ? 17.333 -21.064 -2.218 1.00 96.81 182 SER A CA 1
ATOM 1336 C C . SER A 1 182 ? 16.992 -20.634 -3.648 1.00 96.81 182 SER A C 1
ATOM 1338 O O . SER A 1 182 ? 16.225 -19.684 -3.839 1.00 96.81 182 SER A O 1
ATOM 1340 N N . PRO A 1 183 ? 17.571 -21.283 -4.673 1.00 94.38 183 PRO A N 1
ATOM 1341 C CA . PRO A 1 183 ? 17.193 -21.023 -6.058 1.00 94.38 183 PRO A CA 1
ATOM 1342 C C . PRO A 1 183 ? 15.746 -21.473 -6.309 1.00 94.38 183 PRO A C 1
ATOM 1344 O O . PRO A 1 183 ? 15.298 -22.475 -5.756 1.00 94.38 183 PRO A O 1
ATOM 1347 N N . SER A 1 184 ? 15.015 -20.745 -7.156 1.00 88.38 184 SER A N 1
ATOM 1348 C CA . SER A 1 184 ? 13.634 -21.075 -7.535 1.00 88.38 184 SER A CA 1
ATOM 1349 C C . SER A 1 184 ? 13.416 -20.777 -9.016 1.00 88.38 184 SER A C 1
ATOM 1351 O O . SER A 1 184 ? 13.023 -19.674 -9.399 1.00 88.38 184 SER A O 1
ATOM 1353 N N . GLY A 1 185 ? 13.757 -21.747 -9.870 1.00 90.88 185 GLY A N 1
ATOM 1354 C CA . GLY A 1 185 ? 13.849 -21.530 -11.316 1.00 90.88 185 GLY A CA 1
ATOM 1355 C C . GLY A 1 185 ? 14.873 -20.438 -11.639 1.00 90.88 185 GLY A C 1
ATOM 1356 O O . GLY A 1 185 ? 16.017 -20.510 -11.196 1.00 90.88 185 GLY A O 1
ATOM 1357 N N . GLU A 1 186 ? 14.451 -19.405 -12.369 1.00 90.12 186 GLU A N 1
ATOM 1358 C CA . GLU A 1 186 ? 15.275 -18.215 -12.641 1.00 90.12 186 GLU A CA 1
ATOM 1359 C C . GLU A 1 186 ? 15.244 -17.168 -11.505 1.00 90.12 186 GLU A C 1
ATOM 1361 O O . GLU A 1 186 ? 15.951 -16.158 -11.552 1.00 90.12 186 GLU A O 1
ATOM 1366 N N . GLY A 1 187 ? 14.426 -17.400 -10.476 1.00 94.50 187 GLY A N 1
ATOM 1367 C CA . GLY A 1 187 ? 14.275 -16.542 -9.307 1.00 94.50 187 GLY A CA 1
ATOM 1368 C C . GLY A 1 187 ? 15.120 -16.966 -8.105 1.00 94.50 187 GLY A C 1
ATOM 1369 O O . GLY A 1 187 ? 15.825 -17.977 -8.108 1.00 94.50 187 GLY A O 1
ATOM 1370 N N . VAL A 1 188 ? 14.999 -16.187 -7.034 1.00 97.00 188 VAL A N 1
ATOM 1371 C CA . VAL A 1 188 ? 15.595 -16.465 -5.723 1.00 97.00 188 VAL A CA 1
ATOM 1372 C C . VAL A 1 188 ? 14.509 -16.438 -4.656 1.00 97.00 188 VAL A C 1
ATOM 1374 O O . VAL A 1 188 ? 13.683 -15.524 -4.619 1.00 97.00 188 VAL A O 1
ATOM 1377 N N . THR A 1 189 ? 14.509 -17.446 -3.790 1.00 97.94 189 THR A N 1
ATOM 1378 C CA . THR A 1 189 ? 13.656 -17.498 -2.604 1.00 97.94 189 THR A CA 1
ATOM 1379 C C . THR A 1 189 ? 14.477 -17.137 -1.379 1.00 97.94 189 THR A C 1
ATOM 1381 O O . THR A 1 189 ? 15.523 -17.735 -1.131 1.00 97.94 189 THR A O 1
ATOM 1384 N N . VAL A 1 190 ? 13.983 -16.173 -0.615 1.00 97.81 190 VAL A N 1
ATOM 1385 C CA . VAL A 1 190 ? 14.514 -15.717 0.664 1.00 97.81 190 VAL A CA 1
ATOM 1386 C C . VAL A 1 190 ? 13.558 -16.171 1.757 1.00 97.81 190 VAL A C 1
ATOM 1388 O O . VAL A 1 190 ? 12.376 -15.830 1.721 1.00 97.81 190 VAL A O 1
ATOM 1391 N N . GLN A 1 191 ? 14.055 -16.915 2.735 1.00 98.00 191 GLN A N 1
ATOM 1392 C CA . GLN A 1 191 ? 13.319 -17.206 3.962 1.00 98.00 191 GLN A CA 1
ATOM 1393 C C . GLN A 1 191 ? 13.945 -16.413 5.102 1.00 98.00 191 GLN A C 1
ATOM 1395 O O . GLN A 1 191 ? 15.162 -16.436 5.288 1.00 98.00 191 GLN A O 1
ATOM 1400 N N . ALA A 1 192 ? 13.109 -15.713 5.859 1.00 97.56 192 ALA A N 1
ATOM 1401 C CA . ALA A 1 192 ? 13.515 -14.908 6.995 1.00 97.56 192 ALA A CA 1
ATOM 1402 C C . ALA A 1 192 ? 12.850 -15.419 8.273 1.00 97.56 192 ALA A C 1
ATOM 1404 O O . ALA A 1 192 ? 11.636 -15.634 8.317 1.00 97.56 192 ALA A O 1
ATOM 1405 N N . LYS A 1 193 ? 13.649 -15.584 9.328 1.00 96.62 193 LYS A N 1
ATOM 1406 C CA . LYS A 1 193 ? 13.159 -15.727 10.706 1.00 96.62 193 LYS A CA 1
ATOM 1407 C C . LYS A 1 193 ? 12.708 -14.376 11.255 1.00 96.62 193 LYS A C 1
ATOM 1409 O O . LYS A 1 193 ? 13.036 -13.344 10.680 1.00 96.62 193 LYS A O 1
ATOM 1414 N N . GLU A 1 194 ? 12.005 -14.372 12.379 1.00 94.69 194 GLU A N 1
ATOM 1415 C CA . GLU A 1 194 ? 11.629 -13.135 13.070 1.00 94.69 194 GLU A CA 1
ATOM 1416 C C . GLU A 1 194 ? 12.870 -12.294 13.415 1.00 94.69 194 GLU A C 1
ATOM 1418 O O . GLU A 1 194 ? 13.948 -12.838 13.670 1.00 94.69 194 GLU A O 1
ATOM 1423 N N . GLY A 1 195 ? 12.740 -10.970 13.352 1.00 92.06 195 GLY A N 1
ATOM 1424 C CA . GLY A 1 195 ? 13.840 -10.050 13.618 1.00 92.06 195 GLY A CA 1
ATOM 1425 C C . GLY A 1 195 ? 13.666 -8.683 12.953 1.00 92.06 195 GLY A C 1
ATOM 1426 O O . GLY A 1 195 ? 12.678 -8.456 12.244 1.00 92.06 195 GLY A O 1
ATOM 1427 N N . PRO A 1 196 ? 14.634 -7.772 13.165 1.00 93.75 196 PRO A N 1
ATOM 1428 C CA . PRO A 1 196 ? 14.615 -6.446 12.561 1.00 93.75 196 PRO A CA 1
ATOM 1429 C C . PRO A 1 196 ? 14.717 -6.515 11.024 1.00 93.75 196 PRO A C 1
ATOM 1431 O O . PRO A 1 196 ? 15.123 -7.547 10.469 1.00 93.75 196 PRO A O 1
ATOM 1434 N N . PRO A 1 197 ? 14.381 -5.416 10.323 1.00 95.31 197 PRO A N 1
ATOM 1435 C CA . PRO A 1 197 ? 14.575 -5.308 8.881 1.00 95.31 197 PRO A CA 1
ATOM 1436 C C . PRO A 1 197 ? 16.022 -5.617 8.478 1.00 95.31 197 PRO A C 1
ATOM 1438 O O . PRO A 1 197 ? 16.967 -5.059 9.037 1.00 95.31 197 PRO A O 1
ATOM 1441 N N . ARG A 1 198 ? 16.201 -6.511 7.501 1.00 96.50 198 ARG A N 1
ATOM 1442 C CA . ARG A 1 198 ? 17.513 -6.921 6.974 1.00 96.50 198 ARG A CA 1
ATOM 1443 C C . ARG A 1 198 ? 17.532 -6.801 5.459 1.00 96.50 198 ARG A C 1
ATOM 1445 O O . ARG A 1 198 ? 16.622 -7.297 4.797 1.00 96.50 198 ARG A O 1
ATOM 1452 N N . LEU A 1 199 ? 18.575 -6.176 4.917 1.00 96.69 199 LEU A N 1
ATOM 1453 C CA . LEU A 1 199 ? 18.838 -6.176 3.479 1.00 96.69 199 LEU A CA 1
ATOM 1454 C C . LEU A 1 199 ? 19.177 -7.603 3.040 1.00 96.69 199 LEU A C 1
ATOM 1456 O O . LEU A 1 199 ? 20.103 -8.200 3.585 1.00 96.69 199 LEU A O 1
ATOM 1460 N N . VAL A 1 200 ? 18.449 -8.136 2.059 1.00 96.75 200 VAL A N 1
ATOM 1461 C CA . VAL A 1 200 ? 18.619 -9.529 1.612 1.00 96.75 200 VAL A CA 1
ATOM 1462 C C . VAL A 1 200 ? 19.009 -9.646 0.147 1.00 96.75 200 VAL A C 1
ATOM 1464 O O . VAL A 1 200 ? 19.747 -10.563 -0.212 1.00 96.75 200 VAL A O 1
ATOM 1467 N N . LEU A 1 201 ? 18.548 -8.727 -0.702 1.00 96.75 201 LEU A N 1
ATOM 1468 C CA . LEU A 1 201 ? 18.879 -8.709 -2.122 1.00 96.75 201 LEU A CA 1
ATOM 1469 C C . LEU A 1 201 ? 19.243 -7.292 -2.543 1.00 96.75 201 LEU A C 1
ATOM 1471 O O . LEU A 1 201 ? 18.610 -6.325 -2.115 1.00 96.75 201 LEU A O 1
ATOM 1475 N N . ARG A 1 202 ? 20.230 -7.182 -3.427 1.00 96.00 202 ARG A N 1
ATOM 1476 C CA . ARG A 1 202 ? 20.565 -5.927 -4.098 1.00 96.00 202 ARG A CA 1
ATOM 1477 C C . ARG A 1 202 ? 20.812 -6.140 -5.584 1.00 96.00 202 ARG A C 1
ATOM 1479 O O . ARG A 1 202 ? 21.293 -7.202 -5.995 1.00 96.00 202 ARG A O 1
ATOM 1486 N N . SER A 1 203 ? 20.504 -5.139 -6.398 1.00 92.94 203 SER A N 1
ATOM 1487 C CA . SER A 1 203 ? 20.895 -5.152 -7.803 1.00 92.94 203 SER A CA 1
ATOM 1488 C C . SER A 1 203 ? 22.414 -5.138 -7.934 1.00 92.94 203 SER A C 1
ATOM 1490 O O . SER A 1 203 ? 23.094 -4.363 -7.267 1.00 92.94 203 SER A O 1
ATOM 1492 N N . SER A 1 204 ? 22.953 -5.977 -8.814 1.00 79.75 204 SER A N 1
ATOM 1493 C CA . SER A 1 204 ? 24.357 -5.892 -9.212 1.00 79.75 204 SER A CA 1
ATOM 1494 C C . SER A 1 204 ? 24.559 -4.770 -10.244 1.00 79.75 204 SER A C 1
ATOM 1496 O O . SER A 1 204 ? 23.610 -4.102 -10.662 1.00 79.75 204 SER A O 1
ATOM 1498 N N . THR A 1 205 ? 25.794 -4.593 -10.722 1.00 74.50 205 THR A N 1
ATOM 1499 C CA . THR A 1 205 ? 26.137 -3.623 -11.780 1.00 74.50 205 THR A CA 1
ATOM 1500 C C . THR A 1 205 ? 25.399 -3.855 -13.106 1.00 74.50 205 THR A C 1
ATOM 1502 O O . THR A 1 205 ? 25.450 -2.999 -13.988 1.00 74.50 205 THR A O 1
ATOM 1505 N N . THR A 1 206 ? 24.702 -4.986 -13.265 1.00 69.81 206 THR A N 1
ATOM 1506 C CA . THR A 1 206 ? 23.950 -5.327 -14.479 1.00 69.81 206 THR A CA 1
ATOM 1507 C C . THR A 1 206 ? 22.587 -4.645 -14.579 1.00 69.81 206 THR A C 1
ATOM 1509 O O . THR A 1 206 ? 21.957 -4.737 -15.628 1.00 69.81 206 THR A O 1
ATOM 1512 N N . LEU A 1 207 ? 22.115 -3.972 -13.524 1.00 78.94 207 LEU A N 1
ATOM 1513 C CA . LEU A 1 207 ? 20.861 -3.213 -13.522 1.00 78.94 207 LEU A CA 1
ATOM 1514 C C . LEU A 1 207 ? 21.172 -1.708 -13.406 1.00 78.94 207 LEU A C 1
ATOM 1516 O O . LEU A 1 207 ? 21.084 -1.149 -12.314 1.00 78.94 207 LEU A O 1
ATOM 1520 N N . PRO A 1 208 ? 21.617 -1.041 -14.488 1.00 78.88 208 PRO A N 1
ATOM 1521 C CA . PRO A 1 208 ? 22.138 0.316 -14.396 1.00 78.88 208 PRO A CA 1
ATOM 1522 C C . PRO A 1 208 ? 21.005 1.333 -14.204 1.00 78.88 208 PRO A C 1
ATOM 1524 O O . PRO A 1 208 ? 20.449 1.856 -15.168 1.00 78.88 208 PRO A O 1
ATOM 1527 N N . LEU A 1 209 ? 20.698 1.653 -12.951 1.00 91.19 209 LEU A N 1
ATOM 1528 C CA . LEU A 1 209 ? 19.880 2.803 -12.577 1.00 91.19 209 LEU A CA 1
ATOM 1529 C C . LEU A 1 209 ? 20.773 4.050 -12.577 1.00 91.19 209 LEU A C 1
ATOM 1531 O O . LEU A 1 209 ? 21.330 4.434 -11.554 1.00 91.19 209 LEU A O 1
ATOM 1535 N N . ARG A 1 210 ? 20.987 4.633 -13.761 1.00 93.25 210 ARG A N 1
ATOM 1536 C CA . ARG A 1 210 ? 21.905 5.770 -13.949 1.00 93.25 210 ARG A CA 1
ATOM 1537 C C . ARG A 1 210 ? 21.274 7.107 -13.587 1.00 93.25 210 ARG A C 1
ATOM 1539 O O . ARG A 1 210 ? 20.123 7.340 -13.951 1.00 93.25 210 ARG A O 1
ATOM 1546 N N . GLY A 1 211 ? 22.052 7.998 -12.980 1.00 93.00 211 GLY A N 1
ATOM 1547 C CA . GLY A 1 211 ? 21.637 9.376 -12.712 1.00 93.00 211 GLY A CA 1
ATOM 1548 C C . GLY A 1 211 ? 21.216 10.144 -13.973 1.00 93.00 211 GLY A C 1
ATOM 1549 O O . GLY A 1 211 ? 21.591 9.808 -15.098 1.00 93.00 211 GLY A O 1
ATOM 1550 N N . GLY A 1 212 ? 20.410 11.187 -13.780 1.00 92.25 212 GLY A N 1
ATOM 1551 C CA . GLY A 1 212 ? 19.869 12.039 -14.842 1.00 92.25 212 GLY A CA 1
ATOM 1552 C C . GLY A 1 212 ? 18.672 11.449 -15.592 1.00 92.25 212 GLY A C 1
ATOM 1553 O O . GLY A 1 212 ? 18.325 11.949 -16.659 1.00 92.25 212 GLY A O 1
ATOM 1554 N N . ARG A 1 213 ? 18.052 10.376 -15.084 1.00 94.12 213 ARG A N 1
ATOM 1555 C CA . ARG A 1 213 ? 16.919 9.693 -15.729 1.00 94.12 213 ARG A CA 1
ATOM 1556 C C . ARG A 1 213 ? 15.832 9.334 -14.723 1.00 94.12 213 ARG A C 1
ATOM 1558 O O . ARG A 1 213 ? 16.107 9.138 -13.538 1.00 94.12 213 ARG A O 1
ATOM 1565 N N . ARG A 1 214 ? 14.602 9.206 -15.217 1.00 94.12 214 ARG A N 1
ATOM 1566 C CA . ARG A 1 214 ? 13.476 8.631 -14.480 1.00 94.12 214 ARG A CA 1
ATOM 1567 C C . ARG A 1 214 ? 13.353 7.151 -14.811 1.00 94.12 214 ARG A C 1
ATOM 1569 O O . ARG A 1 214 ? 13.449 6.764 -15.976 1.00 94.12 214 ARG A O 1
ATOM 1576 N N . TYR A 1 215 ? 13.145 6.325 -13.796 1.00 94.75 215 TYR A N 1
ATOM 1577 C CA . TYR A 1 215 ? 12.970 4.889 -13.963 1.00 94.75 215 TYR A CA 1
ATOM 1578 C C . TYR A 1 215 ? 11.673 4.417 -13.362 1.00 94.75 215 TYR A C 1
ATOM 1580 O O . TYR A 1 215 ? 11.252 4.858 -12.293 1.00 94.75 215 TYR A O 1
ATOM 1588 N N . LEU A 1 216 ? 11.137 3.414 -14.038 1.00 94.62 216 LEU A N 1
ATOM 1589 C CA . LEU A 1 216 ? 10.151 2.531 -13.500 1.00 94.62 216 LEU A CA 1
ATOM 1590 C C . LEU A 1 216 ? 10.726 1.151 -13.258 1.00 94.62 216 LEU A C 1
ATOM 1592 O O . LEU A 1 216 ? 11.158 0.476 -14.191 1.00 94.62 216 LEU A O 1
ATOM 1596 N N . VAL A 1 217 ? 10.708 0.738 -11.997 1.00 95.25 217 VAL A N 1
ATOM 1597 C CA . VAL A 1 217 ? 11.180 -0.575 -11.573 1.00 95.25 217 VAL A CA 1
ATOM 1598 C C . VAL A 1 217 ? 9.986 -1.392 -11.122 1.00 95.25 217 VAL A C 1
ATOM 1600 O O . VAL A 1 217 ? 9.214 -0.940 -10.279 1.00 95.25 217 VAL A O 1
ATOM 1603 N N . ARG A 1 218 ? 9.822 -2.596 -11.671 1.00 96.56 218 ARG A N 1
ATOM 1604 C CA . ARG A 1 218 ? 8.778 -3.534 -11.254 1.00 96.56 218 ARG A CA 1
ATOM 1605 C C . ARG A 1 218 ? 9.400 -4.826 -10.746 1.00 96.56 218 ARG A C 1
ATOM 1607 O O . ARG A 1 218 ? 10.144 -5.482 -11.469 1.00 96.56 218 ARG A O 1
ATOM 1614 N N . VAL A 1 219 ? 9.083 -5.198 -9.511 1.00 97.19 219 VAL A N 1
ATOM 1615 C CA . VAL A 1 219 ? 9.550 -6.432 -8.874 1.00 97.19 219 VAL A CA 1
ATOM 1616 C C . VAL A 1 219 ? 8.434 -7.464 -8.907 1.00 97.19 219 VAL A C 1
ATOM 1618 O O . VAL A 1 219 ? 7.382 -7.281 -8.295 1.00 97.19 219 VAL A O 1
ATOM 1621 N N . HIS A 1 220 ? 8.678 -8.560 -9.617 1.00 96.31 220 HIS A N 1
ATOM 1622 C CA . HIS A 1 220 ? 7.749 -9.673 -9.772 1.00 96.31 220 HIS A CA 1
ATOM 1623 C C . HIS A 1 220 ? 8.102 -10.804 -8.825 1.00 96.31 220 HIS A C 1
ATOM 1625 O O . HIS A 1 220 ? 9.265 -11.212 -8.730 1.00 96.31 220 HIS A O 1
ATOM 1631 N N . GLY A 1 221 ? 7.097 -11.368 -8.166 1.00 96.31 221 GLY A N 1
ATOM 1632 C CA . GLY A 1 221 ? 7.350 -12.418 -7.201 1.00 96.31 221 GLY A CA 1
ATOM 1633 C C . GLY A 1 221 ? 6.140 -12.826 -6.386 1.00 96.31 221 GLY A C 1
ATOM 1634 O O . GLY A 1 221 ? 4.997 -12.617 -6.774 1.00 96.31 221 GLY A O 1
ATOM 1635 N N . SER A 1 222 ? 6.425 -13.398 -5.227 1.00 96.19 222 SER A N 1
ATOM 1636 C CA . SER A 1 222 ? 5.447 -13.649 -4.174 1.00 96.19 222 SER A CA 1
ATOM 1637 C C . SER A 1 222 ? 6.069 -13.344 -2.819 1.00 96.19 222 SER A C 1
ATOM 1639 O O . SER A 1 222 ? 7.272 -13.525 -2.629 1.00 96.19 222 SER A O 1
ATOM 1641 N N . TYR A 1 223 ? 5.254 -12.920 -1.862 1.00 97.00 223 TYR A N 1
ATOM 1642 C CA . TYR A 1 223 ? 5.659 -12.804 -0.469 1.00 97.00 223 TYR A CA 1
ATOM 1643 C C . TYR A 1 223 ? 4.569 -13.385 0.416 1.00 97.00 223 TYR A C 1
ATOM 1645 O O . TYR A 1 223 ? 3.391 -13.112 0.209 1.00 97.00 223 TYR A O 1
ATOM 1653 N N . ALA A 1 224 ? 4.980 -14.215 1.364 1.00 96.38 224 ALA A N 1
ATOM 1654 C CA . ALA A 1 224 ? 4.119 -14.820 2.361 1.00 96.38 224 ALA A CA 1
ATOM 1655 C C . ALA A 1 224 ? 4.720 -14.516 3.742 1.00 96.38 224 ALA A C 1
ATOM 1657 O O . ALA A 1 224 ? 5.702 -15.168 4.127 1.00 96.38 224 ALA A O 1
ATOM 1658 N N . PRO A 1 225 ? 4.206 -13.513 4.477 1.00 96.06 225 PRO A N 1
ATOM 1659 C CA . PRO A 1 225 ? 4.630 -13.283 5.854 1.00 96.06 225 PRO A CA 1
ATOM 1660 C C . PRO A 1 225 ? 4.229 -14.483 6.726 1.00 96.06 225 PRO A C 1
ATOM 1662 O O . PRO A 1 225 ? 3.216 -15.133 6.470 1.00 96.06 225 PRO A O 1
ATOM 1665 N N . ALA A 1 226 ? 5.019 -14.792 7.758 1.00 95.12 226 ALA A N 1
ATOM 1666 C CA . ALA A 1 226 ? 4.730 -15.926 8.644 1.00 95.12 226 ALA A CA 1
ATOM 1667 C C . ALA A 1 226 ? 3.433 -15.718 9.446 1.00 95.12 226 ALA A C 1
ATOM 1669 O O . ALA A 1 226 ? 2.701 -16.673 9.699 1.00 95.12 226 ALA A O 1
ATOM 1670 N N . ALA A 1 227 ? 3.143 -14.465 9.805 1.00 91.50 227 ALA A N 1
ATOM 1671 C CA . ALA A 1 227 ? 1.858 -14.033 10.332 1.00 91.50 227 ALA A CA 1
ATOM 1672 C C . ALA A 1 227 ? 1.182 -13.126 9.287 1.00 91.50 227 ALA A C 1
ATOM 1674 O O . ALA A 1 227 ? 1.742 -12.076 8.954 1.00 91.50 227 ALA A O 1
ATOM 1675 N N . PRO A 1 228 ? 0.016 -13.506 8.736 1.00 89.56 228 PRO A N 1
ATOM 1676 C CA . PRO A 1 228 ? -0.703 -12.651 7.799 1.00 89.56 228 PRO A CA 1
ATOM 1677 C C . PRO A 1 228 ? -1.194 -11.375 8.495 1.00 89.56 228 PRO A C 1
ATOM 1679 O O . PRO A 1 228 ? -1.472 -11.375 9.695 1.00 89.56 228 PRO A O 1
ATOM 1682 N N . GLY A 1 229 ? -1.321 -10.287 7.732 1.00 93.00 229 GLY A N 1
ATOM 1683 C CA . GLY A 1 229 ? -1.977 -9.073 8.217 1.00 93.00 229 GLY A CA 1
ATOM 1684 C C . GLY A 1 229 ? -3.435 -9.342 8.606 1.00 93.00 229 GLY A C 1
ATOM 1685 O O . GLY A 1 229 ? -4.082 -10.237 8.059 1.00 93.00 229 GLY A O 1
ATOM 1686 N N . LEU A 1 230 ? -3.971 -8.552 9.541 1.00 95.94 230 LEU A N 1
ATOM 1687 C CA . LEU A 1 230 ? -5.362 -8.705 9.989 1.00 95.94 230 LEU A CA 1
ATOM 1688 C C . LEU A 1 230 ? -6.376 -8.379 8.885 1.00 95.94 230 LEU A C 1
ATOM 1690 O O . LEU A 1 230 ? -7.514 -8.855 8.924 1.00 95.94 230 LEU A O 1
ATOM 1694 N N . ILE A 1 231 ? -5.973 -7.561 7.912 1.00 96.31 231 ILE A N 1
ATOM 1695 C CA . ILE A 1 231 ? -6.805 -7.056 6.823 1.00 96.31 231 ILE A CA 1
ATOM 1696 C C . ILE A 1 231 ? -6.198 -7.488 5.488 1.00 96.31 231 ILE A C 1
ATOM 1698 O O . ILE A 1 231 ? -5.097 -7.065 5.131 1.00 96.31 231 ILE A O 1
ATOM 1702 N N . ALA A 1 232 ? -6.921 -8.334 4.757 1.00 93.56 232 ALA A N 1
ATOM 1703 C CA . ALA A 1 232 ? -6.567 -8.740 3.408 1.00 93.56 232 ALA A CA 1
ATOM 1704 C C . ALA A 1 232 ? -7.117 -7.738 2.373 1.00 93.56 232 ALA A C 1
ATOM 1706 O O . ALA A 1 232 ? -8.114 -7.055 2.636 1.00 93.56 232 ALA A O 1
ATOM 1707 N N . PRO A 1 233 ? -6.502 -7.646 1.181 1.00 91.06 233 PRO A N 1
ATOM 1708 C CA . PRO A 1 233 ? -7.020 -6.814 0.097 1.00 91.06 233 PRO A CA 1
ATOM 1709 C C . PRO A 1 233 ? -8.463 -7.198 -0.264 1.00 91.06 233 PRO A C 1
ATOM 1711 O O . PRO A 1 233 ? -8.781 -8.374 -0.435 1.00 91.06 233 PRO A O 1
ATOM 1714 N N . GLY A 1 234 ? -9.346 -6.204 -0.391 1.00 91.69 234 GLY A N 1
ATOM 1715 C CA . GLY A 1 234 ? -10.769 -6.402 -0.683 1.00 91.69 234 GLY A CA 1
ATOM 1716 C C . GLY A 1 234 ? -11.660 -6.734 0.521 1.00 91.69 234 GLY A C 1
ATOM 1717 O O . GLY A 1 234 ? -12.872 -6.854 0.338 1.00 91.69 234 GLY A O 1
ATOM 1718 N N . ASP A 1 235 ? -11.111 -6.865 1.731 1.00 94.25 235 ASP A N 1
ATOM 1719 C CA . ASP A 1 235 ? -11.921 -7.075 2.934 1.00 94.25 235 ASP A CA 1
ATOM 1720 C C . ASP A 1 235 ? -12.813 -5.864 3.252 1.00 94.25 235 ASP A C 1
ATOM 1722 O O . ASP A 1 235 ? -12.372 -4.717 3.190 1.00 94.25 235 ASP A O 1
ATOM 1726 N N . GLU A 1 236 ? -14.049 -6.133 3.687 1.00 96.19 236 GLU A N 1
ATOM 1727 C CA . GLU A 1 236 ? -14.926 -5.157 4.349 1.00 96.19 236 GLU A CA 1
ATOM 1728 C C . GLU A 1 236 ? -14.724 -5.265 5.867 1.00 96.19 236 GLU A C 1
ATOM 1730 O O . GLU A 1 236 ? -14.929 -6.327 6.468 1.00 96.19 236 GLU A O 1
ATOM 1735 N N . VAL A 1 237 ? -14.327 -4.161 6.493 1.00 97.56 237 VAL A N 1
ATOM 1736 C CA . VAL A 1 237 ? -14.121 -4.047 7.942 1.00 97.56 237 VAL A CA 1
ATOM 1737 C C . VAL A 1 237 ? -14.865 -2.831 8.483 1.00 97.56 237 VAL A C 1
ATOM 1739 O O . VAL A 1 237 ? -15.226 -1.921 7.743 1.00 97.56 237 VAL A O 1
ATOM 1742 N N . THR A 1 238 ? -15.091 -2.801 9.788 1.00 98.25 238 THR A N 1
ATOM 1743 C CA . THR A 1 238 ? -15.623 -1.635 10.490 1.00 98.25 238 THR A CA 1
ATOM 1744 C C . THR A 1 238 ? -14.557 -1.120 11.441 1.00 98.25 238 THR A C 1
ATOM 1746 O O . THR A 1 238 ? -14.111 -1.853 12.322 1.00 98.25 238 THR A O 1
ATOM 1749 N N . GLY 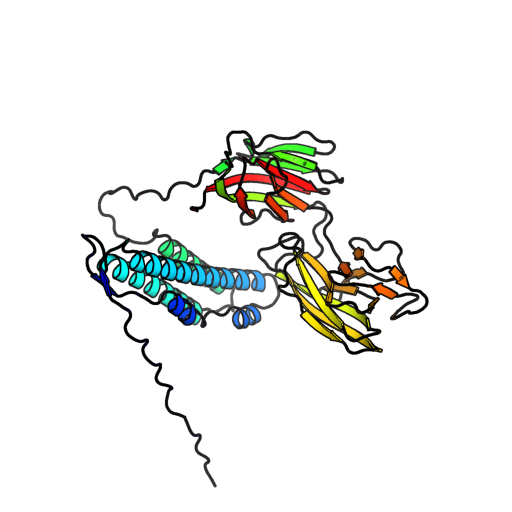A 1 239 ? -14.160 0.137 11.278 1.00 97.88 239 GLY A N 1
ATOM 1750 C CA . GLY A 1 239 ? -13.440 0.861 12.319 1.00 97.88 239 GLY A CA 1
ATOM 1751 C C . GLY A 1 239 ? -14.446 1.486 13.274 1.00 97.88 239 GLY A C 1
ATOM 1752 O O . GLY A 1 239 ? -15.434 2.058 12.814 1.00 97.88 239 GLY A O 1
ATOM 1753 N N . ARG A 1 240 ? -14.224 1.396 14.584 1.00 97.44 240 ARG A N 1
ATOM 1754 C CA . ARG A 1 240 ? -15.016 2.143 15.570 1.00 97.44 240 ARG A CA 1
ATOM 1755 C C . ARG A 1 240 ? -14.141 2.705 16.673 1.00 97.44 240 ARG A C 1
ATOM 1757 O O . ARG A 1 240 ? -13.114 2.123 16.981 1.00 97.44 240 ARG A O 1
ATOM 1764 N N . PHE A 1 241 ? -14.535 3.831 17.252 1.00 97.56 241 PHE A N 1
ATOM 1765 C CA . PHE A 1 241 ? -13.822 4.437 18.372 1.00 97.56 241 PHE A CA 1
ATOM 1766 C C . PHE A 1 241 ? -14.749 5.294 19.233 1.00 97.56 241 PHE A C 1
ATOM 1768 O O . PHE A 1 241 ? -15.764 5.824 18.766 1.00 97.56 241 PHE A O 1
ATOM 1775 N N . ARG A 1 242 ? -14.392 5.443 20.509 1.00 97.69 242 ARG A N 1
ATOM 1776 C CA . ARG A 1 242 ? -14.955 6.443 21.421 1.00 97.69 242 ARG A CA 1
ATOM 1777 C C . ARG A 1 242 ? -14.064 7.667 21.441 1.00 97.69 242 ARG A C 1
ATOM 1779 O O . ARG A 1 242 ? -12.844 7.547 21.389 1.00 97.69 242 ARG A O 1
ATOM 1786 N N . PHE A 1 243 ? -14.675 8.839 21.564 1.00 97.06 243 PHE A N 1
ATOM 1787 C CA . PHE A 1 243 ? -13.930 10.087 21.637 1.00 97.06 243 PHE A CA 1
ATOM 1788 C C . PHE A 1 243 ? -14.538 11.093 22.618 1.00 97.06 243 PHE A C 1
ATOM 1790 O O . PHE A 1 243 ? -15.724 11.032 22.963 1.00 97.06 243 PHE A O 1
ATOM 1797 N N . ARG A 1 244 ? -13.710 12.056 23.024 1.00 96.75 244 ARG A N 1
ATOM 1798 C CA . ARG A 1 244 ? -14.103 13.339 23.619 1.00 96.75 244 ARG A CA 1
ATOM 1799 C C . ARG A 1 244 ? -13.134 14.416 23.153 1.00 96.75 244 ARG A C 1
ATOM 1801 O O . ARG A 1 244 ? -11.929 14.240 23.301 1.00 96.75 244 ARG A O 1
ATOM 1808 N N . ALA A 1 245 ? -13.646 15.528 22.643 1.00 94.19 245 ALA A N 1
ATOM 1809 C CA . ALA A 1 245 ? -12.827 16.660 22.217 1.00 94.19 245 ALA A CA 1
ATOM 1810 C C . ALA A 1 245 ? -12.987 17.836 23.187 1.00 94.19 245 ALA A C 1
ATOM 1812 O O . ALA A 1 245 ? -14.099 18.172 23.595 1.00 94.19 245 ALA A O 1
ATOM 1813 N N . ALA A 1 246 ? -11.881 18.471 23.581 1.00 91.12 246 ALA A N 1
ATOM 1814 C CA . ALA A 1 246 ? -11.934 19.666 24.430 1.00 91.12 246 ALA A CA 1
ATOM 1815 C C . ALA A 1 246 ? -12.282 20.936 23.631 1.00 91.12 246 ALA A C 1
ATOM 1817 O O . ALA A 1 246 ? -12.839 21.887 24.180 1.00 91.12 246 ALA A O 1
ATOM 1818 N N . GLN A 1 247 ? -11.951 20.936 22.341 1.00 92.06 247 GLN A N 1
ATOM 1819 C CA . GLN A 1 247 ? -12.075 22.046 21.398 1.00 92.06 247 GLN A CA 1
ATOM 1820 C C . GLN A 1 247 ? -12.658 21.526 20.083 1.00 92.06 247 GLN A C 1
ATOM 1822 O O . GLN A 1 247 ? -12.747 20.311 19.896 1.00 92.06 247 GLN A O 1
ATOM 1827 N N . ASP A 1 248 ? -13.033 22.437 19.189 1.00 91.56 248 ASP A N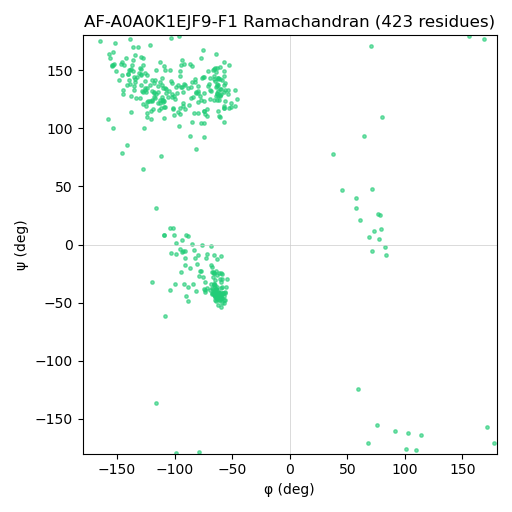 1
ATOM 1828 C CA . ASP A 1 248 ? -13.388 22.069 17.822 1.00 91.56 248 ASP A CA 1
ATOM 1829 C C . ASP A 1 248 ? -12.189 21.378 17.157 1.00 91.56 248 ASP A C 1
ATOM 1831 O O . ASP A 1 248 ? -11.044 21.827 17.281 1.00 91.56 248 ASP A O 1
ATOM 1835 N N . ALA A 1 249 ? -12.444 20.259 16.489 1.00 92.31 249 ALA A N 1
ATOM 1836 C CA . ALA A 1 249 ? -11.419 19.460 15.835 1.00 92.31 249 ALA A CA 1
ATOM 1837 C C . ALA A 1 249 ? -12.020 18.674 14.669 1.00 92.31 249 ALA A C 1
ATOM 1839 O O . ALA A 1 249 ? -13.198 18.317 14.683 1.00 92.31 249 ALA A O 1
ATOM 1840 N N . GLU A 1 250 ? -11.188 18.338 13.689 1.00 94.81 250 GLU A N 1
ATOM 1841 C CA . GLU A 1 250 ? -11.530 17.335 12.688 1.00 94.81 250 GLU A CA 1
ATOM 1842 C C . GLU A 1 250 ? -10.820 16.035 13.063 1.00 94.81 250 GLU A C 1
ATOM 1844 O O . GLU A 1 250 ? -9.590 15.986 13.104 1.00 94.81 250 GLU A O 1
ATOM 1849 N N . LEU A 1 251 ? -11.583 14.983 13.350 1.00 96.19 251 LEU A N 1
ATOM 1850 C CA . LEU A 1 251 ? -11.043 13.628 13.408 1.00 96.19 251 LEU A CA 1
ATOM 1851 C C . LEU A 1 251 ? -11.224 12.944 12.065 1.00 96.19 251 LEU A C 1
ATOM 1853 O O . LEU A 1 251 ? -12.106 13.296 11.289 1.00 96.19 251 LEU A O 1
ATOM 1857 N N . TYR A 1 252 ? -10.429 11.920 11.809 1.00 96.31 252 TYR A N 1
ATOM 1858 C CA . TYR A 1 252 ? -10.664 11.021 10.693 1.00 96.31 252 TYR A CA 1
ATOM 1859 C C . TYR A 1 252 ? -10.426 9.575 11.098 1.00 96.31 252 TYR A C 1
ATOM 1861 O O . TYR A 1 252 ? -9.624 9.272 11.982 1.00 96.31 252 TYR A O 1
ATOM 1869 N N . LEU A 1 253 ? -11.149 8.690 10.423 1.00 97.06 253 LEU A N 1
ATOM 1870 C CA . LEU A 1 253 ? -11.042 7.243 10.540 1.00 97.06 253 LEU A CA 1
ATOM 1871 C C . LEU A 1 253 ? -10.857 6.671 9.140 1.00 97.06 253 LEU A C 1
ATOM 1873 O O . LEU A 1 253 ? -11.619 7.015 8.237 1.00 97.06 253 LEU A O 1
ATOM 1877 N N . GLY A 1 254 ? -9.884 5.791 8.952 1.00 96.81 254 GLY A N 1
ATOM 1878 C CA . GLY A 1 254 ? -9.664 5.180 7.646 1.00 96.81 254 GLY A CA 1
ATOM 1879 C C . GLY A 1 254 ? -8.776 3.951 7.698 1.00 96.81 254 GLY A C 1
ATOM 1880 O O . GLY A 1 254 ? -8.249 3.584 8.749 1.00 96.81 254 GLY A O 1
ATOM 1881 N N . LEU A 1 255 ? -8.638 3.304 6.544 1.00 96.38 255 LEU A N 1
ATOM 1882 C CA . LEU A 1 255 ? -7.625 2.282 6.327 1.00 96.38 255 LEU A CA 1
ATOM 1883 C C . LEU A 1 255 ? -6.433 2.914 5.628 1.00 96.38 255 LEU A C 1
ATOM 1885 O O . LEU A 1 255 ? -6.605 3.659 4.669 1.00 96.38 255 LEU A O 1
ATOM 1889 N N . ARG A 1 256 ? -5.236 2.558 6.075 1.00 95.56 256 ARG A N 1
ATOM 1890 C CA . ARG A 1 256 ? -3.994 2.830 5.355 1.00 95.56 256 ARG A CA 1
ATOM 1891 C C . ARG A 1 256 ? -3.379 1.532 4.878 1.00 95.56 256 ARG A C 1
ATOM 1893 O O . ARG A 1 256 ? -3.645 0.476 5.445 1.00 95.56 256 ARG A O 1
ATOM 1900 N N . SER A 1 257 ? -2.552 1.632 3.848 1.00 95.62 257 SER A N 1
ATOM 1901 C CA . SER A 1 257 ? -1.733 0.549 3.310 1.00 95.62 257 SER A CA 1
ATOM 1902 C C . SER A 1 257 ? -0.269 0.810 3.657 1.00 95.62 257 SER A C 1
ATOM 1904 O O . SER A 1 257 ? 0.151 1.964 3.712 1.00 95.62 257 SER A O 1
ATOM 1906 N N . LEU A 1 258 ? 0.540 -0.240 3.830 1.00 95.25 258 LEU A N 1
ATOM 1907 C CA . LEU A 1 258 ? 1.999 -0.073 3.907 1.00 95.25 258 LEU A CA 1
ATOM 1908 C C . LEU A 1 258 ? 2.577 0.527 2.614 1.00 95.25 258 LEU A C 1
ATOM 1910 O O . LEU A 1 258 ? 3.646 1.136 2.649 1.00 95.25 258 LEU A O 1
ATOM 1914 N N . GLU A 1 259 ? 1.879 0.341 1.491 1.00 94.12 259 GLU A N 1
ATOM 1915 C CA . GLU A 1 259 ? 2.324 0.781 0.166 1.00 94.12 259 GLU A CA 1
ATOM 1916 C C . GLU A 1 259 ? 2.169 2.293 -0.033 1.00 94.12 259 GLU A C 1
ATOM 1918 O O . GLU A 1 259 ? 2.952 2.888 -0.769 1.00 94.12 259 GLU A O 1
ATOM 1923 N N . ASP A 1 260 ? 1.209 2.908 0.661 1.00 90.62 260 ASP A N 1
ATOM 1924 C CA . ASP A 1 260 ? 1.000 4.356 0.690 1.00 90.62 260 ASP A CA 1
ATOM 1925 C C . ASP A 1 260 ? 0.506 4.785 2.085 1.00 90.62 260 ASP A C 1
ATOM 1927 O O . ASP A 1 260 ? -0.694 4.985 2.311 1.00 90.62 260 ASP A O 1
ATOM 1931 N N . PRO A 1 261 ? 1.422 4.882 3.066 1.00 88.75 261 PRO A N 1
ATOM 1932 C CA . PRO A 1 261 ? 1.067 5.218 4.436 1.00 88.75 261 PRO A CA 1
ATOM 1933 C C . PRO A 1 261 ? 0.671 6.686 4.598 1.00 88.75 261 PRO A C 1
ATOM 1935 O O . PRO A 1 261 ? 0.178 7.035 5.658 1.00 88.75 261 PRO A O 1
ATOM 1938 N N . GLU A 1 262 ? 0.838 7.542 3.588 1.00 87.19 262 GLU A N 1
ATOM 1939 C CA . GLU A 1 262 ? 0.476 8.967 3.655 1.00 87.19 262 GLU A CA 1
ATOM 1940 C C . GLU A 1 262 ? -0.829 9.280 2.909 1.00 87.19 262 GLU A C 1
ATOM 1942 O O . GLU A 1 262 ? -1.371 10.384 3.052 1.00 87.19 262 GLU A O 1
ATOM 1947 N N . SER A 1 263 ? -1.376 8.294 2.183 1.00 86.75 263 SER A N 1
ATOM 1948 C CA . SER A 1 263 ? -2.627 8.422 1.440 1.00 86.75 263 SER A CA 1
ATOM 1949 C C . SER A 1 263 ? -3.729 9.051 2.283 1.00 86.75 263 SER A C 1
ATOM 1951 O O . SER A 1 263 ? -3.954 8.692 3.442 1.00 86.75 263 SER A O 1
ATOM 1953 N N . GLN A 1 264 ? -4.420 10.019 1.695 1.00 82.38 264 GLN A N 1
ATOM 1954 C CA . GLN A 1 264 ? -5.629 10.598 2.279 1.00 82.38 264 GLN A CA 1
ATOM 1955 C C . GLN A 1 264 ? -6.889 9.924 1.718 1.00 82.38 264 GLN A C 1
ATOM 1957 O O . GLN A 1 264 ? -8.002 10.245 2.141 1.00 82.38 264 GLN A O 1
ATOM 1962 N N . GLU A 1 265 ? -6.728 9.009 0.761 1.00 74.00 265 GLU A N 1
ATOM 1963 C CA . GLU A 1 265 ? -7.831 8.263 0.175 1.00 74.00 265 GLU A CA 1
ATOM 1964 C C . GLU A 1 265 ? -8.388 7.267 1.198 1.00 74.00 265 GLU A C 1
ATOM 1966 O O . GLU A 1 265 ? -7.657 6.637 1.957 1.00 74.00 265 GLU A O 1
ATOM 1971 N N . GLY A 1 266 ? -9.716 7.153 1.267 1.00 78.56 266 GLY A N 1
ATOM 1972 C CA . GLY A 1 266 ? -10.380 6.262 2.225 1.00 78.56 266 GLY A CA 1
ATOM 1973 C C . GLY A 1 266 ? -10.452 6.786 3.666 1.00 78.56 266 GLY A C 1
ATOM 1974 O O . GLY A 1 266 ? -10.961 6.077 4.538 1.00 78.56 266 GLY A O 1
ATOM 1975 N N . LEU A 1 267 ? -10.006 8.020 3.930 1.00 90.31 267 LEU A N 1
ATOM 1976 C CA . LEU A 1 267 ? -10.251 8.688 5.207 1.00 90.31 267 LEU A CA 1
ATOM 1977 C C . LEU A 1 267 ? -11.686 9.227 5.257 1.00 90.31 267 LEU A C 1
ATOM 1979 O O . LEU A 1 267 ? -12.124 9.967 4.380 1.00 90.31 267 LEU A O 1
ATOM 1983 N N . THR A 1 268 ? -12.412 8.886 6.318 1.00 92.88 268 THR A N 1
ATOM 1984 C CA . THR A 1 268 ? -13.737 9.435 6.624 1.00 92.88 268 THR A CA 1
ATOM 1985 C C . THR A 1 268 ? -13.565 10.581 7.622 1.00 92.88 268 THR A C 1
ATOM 1987 O O . THR 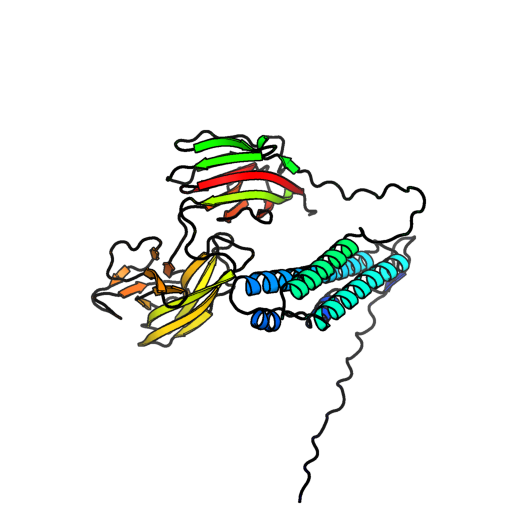A 1 268 ? -13.343 10.302 8.807 1.00 92.88 268 THR A O 1
ATOM 1990 N N . PRO A 1 269 ? -13.620 11.856 7.185 1.00 94.38 269 PRO A N 1
ATOM 1991 C CA . PRO A 1 269 ? -13.498 12.987 8.091 1.00 94.38 269 PRO A CA 1
ATOM 1992 C C . PRO A 1 269 ? -14.751 13.119 8.958 1.00 94.38 269 PRO A C 1
ATOM 1994 O O . PRO A 1 269 ? -15.872 12.814 8.547 1.00 94.38 269 PRO A O 1
ATOM 1997 N N . LEU A 1 270 ? -14.551 13.631 10.161 1.00 93.19 270 LEU A N 1
ATOM 1998 C CA . LEU A 1 270 ? -15.575 13.895 11.145 1.00 93.19 270 LEU A CA 1
ATOM 1999 C C . LEU A 1 270 ? -15.291 15.244 11.793 1.00 93.19 270 LEU A C 1
ATOM 2001 O O . LEU A 1 270 ? -14.324 15.394 12.538 1.00 93.19 270 LEU A O 1
ATOM 2005 N N . GLN A 1 271 ? -16.186 16.197 11.555 1.00 94.19 271 GLN A N 1
ATOM 2006 C CA . GLN A 1 271 ? -16.185 17.459 12.283 1.00 94.19 271 GLN A CA 1
ATOM 2007 C C . GLN A 1 271 ? -16.729 17.232 13.690 1.00 94.19 271 GLN A C 1
ATOM 2009 O O . GLN A 1 271 ? -17.787 16.618 13.859 1.00 94.19 271 GLN A O 1
ATOM 2014 N N . ILE A 1 272 ? -15.993 17.717 14.683 1.00 92.38 272 ILE A N 1
ATOM 2015 C CA . ILE A 1 272 ? -16.314 17.573 16.097 1.00 92.38 272 ILE A CA 1
ATOM 2016 C C . ILE A 1 272 ? -16.330 18.948 16.730 1.00 92.38 272 ILE A C 1
ATOM 2018 O O . ILE A 1 272 ? -15.433 19.760 16.511 1.00 92.38 272 ILE A O 1
ATOM 2022 N N . THR A 1 273 ? -17.355 19.186 17.537 1.00 92.81 273 THR A N 1
ATOM 2023 C CA . THR A 1 273 ? -17.511 20.442 18.270 1.00 92.81 273 THR A CA 1
ATOM 2024 C C . THR A 1 273 ? -16.870 20.363 19.656 1.00 92.81 273 THR A C 1
ATOM 2026 O O . THR A 1 273 ? -16.717 19.291 20.250 1.00 92.81 273 THR A O 1
ATOM 2029 N N . ALA A 1 274 ? -16.492 21.510 20.211 1.00 91.50 274 ALA A N 1
ATOM 2030 C CA . ALA A 1 274 ? -15.918 21.605 21.541 1.00 91.50 274 ALA A CA 1
ATOM 2031 C C . ALA A 1 274 ? -16.825 20.941 22.588 1.00 91.50 274 ALA A C 1
ATOM 2033 O O . ALA A 1 274 ? -18.025 21.213 22.667 1.00 91.50 274 ALA A O 1
ATOM 2034 N N . LYS A 1 275 ? -16.223 20.111 23.450 1.00 92.38 275 LYS A N 1
ATOM 2035 C CA . LYS A 1 275 ? -16.889 19.317 24.501 1.00 92.38 275 LYS A CA 1
ATOM 2036 C C . LYS A 1 275 ? -17.776 18.184 23.978 1.00 92.38 275 LYS A C 1
ATOM 2038 O O . LYS A 1 275 ? -18.436 17.522 24.785 1.00 92.38 275 LYS A O 1
ATOM 2043 N N . GLU A 1 276 ? -17.783 17.918 22.675 1.00 95.06 276 GLU A N 1
ATOM 2044 C CA . GLU A 1 276 ? -18.474 16.760 22.127 1.00 95.06 276 GLU A CA 1
ATOM 2045 C C . GLU A 1 276 ? -17.808 15.459 22.599 1.00 95.06 276 GLU A C 1
ATOM 2047 O O . GLU A 1 276 ? -16.585 15.354 22.730 1.00 95.06 276 GLU A O 1
ATOM 2052 N N . LYS A 1 277 ? -18.640 14.452 22.873 1.00 96.19 277 LYS A N 1
ATOM 2053 C CA . LYS A 1 277 ? -18.225 13.087 23.195 1.00 96.19 277 LYS A CA 1
ATOM 2054 C C . LYS A 1 277 ? -19.165 12.100 22.523 1.00 96.19 277 LYS A C 1
ATOM 2056 O O . LYS A 1 277 ? -20.364 12.362 22.427 1.00 96.19 277 LYS A O 1
ATOM 2061 N N . GLY A 1 278 ? -18.655 10.946 22.120 1.00 96.38 278 GLY A N 1
ATOM 2062 C CA . GLY A 1 278 ? -19.497 9.945 21.481 1.00 96.38 278 GLY A CA 1
ATOM 2063 C C . GLY A 1 278 ? -18.753 8.706 21.018 1.00 96.38 278 GLY A C 1
ATOM 2064 O O . GLY A 1 278 ? -17.582 8.502 21.327 1.00 96.38 278 GLY A O 1
ATOM 2065 N N . VAL A 1 279 ? -19.483 7.882 20.272 1.00 97.06 279 VAL A N 1
ATOM 2066 C CA . VAL A 1 279 ? -18.968 6.735 19.523 1.00 97.06 279 VAL A CA 1
ATOM 2067 C C . VAL A 1 279 ? -19.082 7.067 18.042 1.00 97.06 279 VAL A C 1
ATOM 2069 O O . VAL A 1 279 ? -20.043 7.723 17.616 1.00 97.06 279 VAL A O 1
ATOM 2072 N N . ARG A 1 280 ? -18.101 6.627 17.262 1.00 96.50 280 ARG A N 1
ATOM 2073 C CA . ARG A 1 280 ? -18.110 6.711 15.805 1.00 96.50 280 ARG A CA 1
ATOM 2074 C C . ARG A 1 280 ? -17.708 5.383 15.221 1.00 96.50 280 ARG A C 1
ATOM 2076 O O . ARG A 1 280 ? -16.862 4.693 15.780 1.00 96.50 280 ARG A O 1
ATOM 2083 N N . GLU A 1 281 ? -18.324 5.054 14.101 1.00 96.94 281 GLU A N 1
ATOM 2084 C CA . GLU A 1 281 ? -17.998 3.876 13.322 1.00 96.94 281 GLU A CA 1
ATOM 2085 C C . GLU A 1 281 ? -18.061 4.205 11.835 1.00 96.94 281 GLU A C 1
ATOM 2087 O O . GLU A 1 281 ? -18.872 5.028 11.406 1.00 96.94 281 GLU A O 1
ATOM 2092 N N . ALA A 1 282 ? -17.199 3.563 11.056 1.00 96.31 282 ALA A N 1
ATOM 2093 C CA . ALA A 1 282 ? -17.229 3.619 9.605 1.00 96.31 282 ALA A CA 1
ATOM 2094 C C . ALA A 1 282 ? -16.956 2.229 9.041 1.00 96.31 282 ALA A C 1
ATOM 2096 O O . ALA A 1 282 ? -16.071 1.512 9.517 1.00 96.31 282 ALA A O 1
ATOM 2097 N N . LYS A 1 283 ? -17.717 1.861 8.010 1.00 96.31 283 LYS A N 1
ATOM 2098 C CA . LYS A 1 283 ? -17.406 0.698 7.181 1.00 96.31 283 LYS A CA 1
ATOM 2099 C C . LYS A 1 283 ? -16.360 1.106 6.160 1.00 96.31 283 LYS A C 1
ATOM 2101 O O . LYS A 1 283 ? -16.522 2.117 5.485 1.00 96.31 283 LYS A O 1
ATOM 2106 N N . LEU A 1 284 ? -15.310 0.312 6.060 1.00 96.19 284 LEU A N 1
ATOM 2107 C CA . LEU A 1 284 ? -14.142 0.569 5.237 1.00 96.19 284 LEU A CA 1
ATOM 2108 C C . LEU A 1 284 ? -13.870 -0.674 4.393 1.00 96.19 284 LEU A C 1
ATOM 2110 O O . LEU A 1 284 ? -14.102 -1.801 4.838 1.00 96.19 284 LEU A O 1
ATOM 2114 N N . VAL A 1 285 ? -13.379 -0.469 3.176 1.00 94.38 285 VAL A N 1
ATOM 2115 C CA . VAL A 1 285 ? -13.015 -1.555 2.264 1.00 94.38 285 VAL A CA 1
ATOM 2116 C C . VAL A 1 285 ? -11.537 -1.425 1.941 1.00 94.38 285 VAL A C 1
ATOM 2118 O O . VAL A 1 285 ? -11.096 -0.369 1.496 1.00 94.38 285 VAL A O 1
ATOM 2121 N N . ALA A 1 286 ? -10.773 -2.486 2.188 1.00 92.56 286 ALA A N 1
ATOM 2122 C CA . ALA A 1 286 ? -9.353 -2.523 1.873 1.00 92.56 286 ALA A CA 1
ATOM 2123 C C . ALA A 1 286 ? -9.146 -2.527 0.355 1.00 92.56 286 ALA A C 1
ATOM 2125 O O . ALA A 1 286 ? -9.776 -3.314 -0.360 1.00 92.56 286 ALA A O 1
ATOM 2126 N N . GLU A 1 287 ? -8.254 -1.672 -0.144 1.00 88.38 287 GLU A N 1
ATOM 2127 C CA . GLU A 1 287 ? -8.023 -1.583 -1.580 1.00 88.38 287 GLU A CA 1
ATOM 2128 C C . GLU A 1 287 ? -7.470 -2.923 -2.120 1.00 88.38 287 GLU A C 1
ATOM 2130 O O . GLU A 1 287 ? -6.495 -3.461 -1.599 1.00 88.38 287 GLU A O 1
ATOM 2135 N N . PRO A 1 288 ? -8.049 -3.487 -3.185 1.00 83.12 288 PRO A N 1
ATOM 2136 C CA . PRO A 1 288 ? -7.636 -4.787 -3.718 1.00 83.12 288 PRO A CA 1
ATOM 2137 C C . PRO A 1 288 ? -6.224 -4.812 -4.322 1.00 83.12 288 PRO A C 1
ATOM 2139 O O . PRO A 1 288 ? -5.643 -5.885 -4.448 1.00 83.12 288 PRO A O 1
ATOM 2142 N N . GLY A 1 289 ? -5.703 -3.657 -4.753 1.00 83.62 289 GLY A N 1
ATOM 2143 C CA . GLY A 1 289 ? -4.392 -3.537 -5.401 1.00 83.62 289 GLY A CA 1
ATOM 2144 C C . GLY A 1 289 ? -3.217 -3.381 -4.433 1.00 83.62 289 GLY A C 1
ATOM 2145 O O . GLY A 1 289 ? -2.082 -3.687 -4.807 1.00 83.62 289 GLY A O 1
ATOM 2146 N N . ALA A 1 290 ? -3.486 -2.961 -3.198 1.00 90.12 290 ALA A N 1
ATOM 2147 C CA . ALA A 1 290 ? -2.492 -2.681 -2.165 1.00 90.12 290 ALA A CA 1
ATOM 2148 C C . ALA A 1 290 ? -2.426 -3.817 -1.128 1.00 90.12 290 ALA A C 1
ATOM 2150 O O . ALA A 1 290 ? -3.139 -4.814 -1.228 1.00 90.12 290 ALA A O 1
ATOM 2151 N N . SER A 1 291 ? -1.531 -3.718 -0.145 1.00 93.94 291 SER A N 1
ATOM 2152 C CA . SER A 1 291 ? -1.381 -4.735 0.897 1.00 93.94 291 SER A CA 1
ATOM 2153 C C . SER A 1 291 ? -0.812 -4.161 2.193 1.00 93.94 291 SER A C 1
ATOM 2155 O O . SER A 1 291 ? -0.266 -3.060 2.226 1.00 93.94 291 SER A O 1
ATOM 2157 N N . GLY A 1 292 ? -0.918 -4.929 3.279 1.00 95.19 292 GLY A N 1
ATOM 2158 C CA . GLY A 1 292 ? -0.484 -4.475 4.597 1.00 95.19 292 GLY A CA 1
ATOM 2159 C C . GLY A 1 292 ? -1.407 -3.411 5.176 1.00 95.19 292 GLY A C 1
ATOM 2160 O O . GLY A 1 292 ? -0.945 -2.367 5.623 1.00 95.19 292 GLY A O 1
ATOM 2161 N N . PHE A 1 293 ? -2.715 -3.657 5.132 1.00 96.88 293 PHE A N 1
ATOM 2162 C CA . PHE A 1 293 ? -3.689 -2.690 5.616 1.00 96.88 293 PHE A CA 1
ATOM 2163 C C . PHE A 1 293 ? -3.748 -2.631 7.141 1.00 96.88 293 PHE A C 1
ATOM 2165 O O . PHE A 1 293 ? -3.665 -3.659 7.815 1.00 96.88 293 PHE A O 1
ATOM 2172 N N . TYR A 1 294 ? -3.961 -1.429 7.668 1.00 97.31 294 TYR A N 1
ATOM 2173 C CA . TYR A 1 294 ? -4.190 -1.172 9.086 1.00 97.31 294 TYR A CA 1
ATOM 2174 C C . TYR A 1 294 ? -5.196 -0.037 9.278 1.00 97.31 294 TYR A C 1
ATOM 2176 O O . TYR A 1 294 ? -5.375 0.812 8.403 1.00 97.31 294 TYR A O 1
ATOM 2184 N N . LEU A 1 295 ? -5.881 -0.040 10.420 1.00 97.88 295 LEU A N 1
ATOM 2185 C CA . LEU A 1 295 ? -6.833 1.006 10.782 1.00 97.88 295 LEU A CA 1
ATOM 2186 C C . LEU A 1 295 ? -6.087 2.196 11.377 1.00 97.88 295 LEU A C 1
ATOM 2188 O O . LEU A 1 295 ? -5.192 1.994 12.197 1.00 97.88 295 LEU A O 1
ATOM 2192 N N . VAL A 1 296 ? -6.496 3.413 11.029 1.00 97.56 296 VAL A N 1
ATOM 2193 C CA . VAL A 1 296 ? -6.005 4.642 11.660 1.00 97.56 296 VAL A CA 1
ATOM 2194 C C . VAL A 1 296 ? -7.143 5.503 12.179 1.00 97.56 296 VAL A C 1
ATOM 2196 O O . VAL A 1 296 ? -8.176 5.654 11.525 1.00 97.56 296 VAL A O 1
ATOM 2199 N N . VAL A 1 297 ? -6.919 6.098 13.348 1.00 97.50 297 VAL A N 1
ATOM 2200 C CA . VAL A 1 297 ? -7.660 7.255 13.848 1.00 97.50 297 VAL A CA 1
ATOM 2201 C C . VAL A 1 297 ? -6.675 8.400 13.989 1.00 97.50 297 VAL A C 1
ATOM 2203 O O . VAL A 1 297 ? -5.651 8.265 14.662 1.00 97.50 297 VAL A O 1
ATOM 2206 N N . GLY A 1 298 ? -6.988 9.528 13.365 1.00 96.00 298 GLY A N 1
ATOM 2207 C CA . GLY A 1 298 ? -6.143 10.712 13.399 1.00 96.00 298 GLY A CA 1
ATOM 2208 C C . GLY A 1 298 ? -6.930 12.003 13.565 1.00 96.00 298 GLY A C 1
ATOM 2209 O O . GLY A 1 298 ? -8.161 11.996 13.603 1.00 96.00 298 GLY A O 1
ATOM 2210 N N . SER A 1 299 ? -6.208 13.114 13.677 1.00 95.06 299 SER A N 1
ATOM 2211 C CA . SER A 1 299 ? -6.773 14.460 13.795 1.00 95.06 299 SER A CA 1
ATOM 2212 C C . SER A 1 299 ? -6.143 15.436 12.803 1.00 95.06 299 SER A C 1
ATOM 2214 O O . SER A 1 299 ? -4.976 15.312 12.414 1.00 95.06 299 SER A O 1
ATOM 2216 N N . ARG A 1 300 ? -6.908 16.458 12.414 1.00 92.12 300 ARG A N 1
ATOM 2217 C CA . ARG A 1 300 ? -6.401 17.676 11.776 1.00 92.12 300 ARG A CA 1
ATOM 2218 C C . ARG A 1 300 ? -6.671 18.869 12.695 1.00 92.12 300 ARG A C 1
ATOM 2220 O O . ARG A 1 300 ? -7.791 19.061 13.164 1.00 92.12 300 ARG A O 1
ATOM 2227 N N . GLY A 1 301 ? -5.633 19.667 12.951 1.00 84.56 301 GLY A N 1
ATOM 2228 C CA . GLY A 1 301 ? -5.669 20.811 13.871 1.00 84.56 301 GLY A CA 1
ATOM 2229 C C . GLY A 1 301 ? -4.863 20.586 15.155 1.00 84.56 301 GLY A C 1
ATOM 2230 O O . GLY A 1 301 ? -4.186 19.576 15.306 1.00 84.56 301 GLY A O 1
ATOM 2231 N N . THR A 1 302 ? -4.906 21.555 16.071 1.00 77.75 302 THR A N 1
ATOM 2232 C CA . THR A 1 302 ? -4.117 21.563 17.323 1.00 77.75 302 THR A CA 1
ATOM 2233 C C . THR A 1 302 ? -4.945 21.221 18.566 1.00 77.75 302 THR A C 1
ATOM 2235 O O . THR A 1 302 ? -4.522 21.494 19.688 1.00 77.75 302 THR A O 1
ATOM 2238 N N . GLY A 1 303 ? -6.149 20.678 18.382 1.00 82.06 303 GLY A N 1
ATOM 2239 C CA . GLY A 1 303 ? -7.058 20.349 19.476 1.00 82.06 303 GLY A CA 1
ATOM 2240 C C . GLY A 1 303 ? -6.625 19.096 20.238 1.00 82.06 303 GLY A C 1
ATOM 2241 O O . GLY A 1 303 ? -6.141 18.130 19.653 1.00 82.06 303 GLY A O 1
ATOM 2242 N N . GLN A 1 304 ? -6.834 19.098 21.554 1.00 92.88 304 GLN A N 1
ATOM 2243 C CA . GLN A 1 304 ? -6.675 17.905 22.382 1.00 92.88 304 GLN A CA 1
ATOM 2244 C C . GLN A 1 304 ? -7.909 17.007 22.256 1.00 92.88 304 GLN A C 1
ATOM 2246 O O . GLN A 1 304 ? -9.047 17.462 22.441 1.00 92.88 304 GLN A O 1
ATOM 2251 N N . VAL A 1 305 ? -7.672 15.722 21.995 1.00 95.50 305 VAL A N 1
ATOM 2252 C CA . VAL A 1 305 ? -8.722 14.707 21.873 1.00 95.50 305 VAL A CA 1
ATOM 2253 C C . VAL A 1 305 ? -8.387 13.518 22.760 1.00 95.50 305 VAL A C 1
ATOM 2255 O O . VAL A 1 305 ? -7.251 13.062 22.818 1.00 95.50 305 VAL A O 1
ATOM 2258 N N . HIS A 1 306 ? -9.394 13.007 23.454 1.00 96.69 306 HIS A N 1
ATOM 2259 C CA . HIS A 1 306 ? -9.329 11.729 24.144 1.00 96.69 306 HIS A CA 1
ATOM 2260 C C . HIS A 1 306 ? -9.963 10.661 23.262 1.00 96.69 306 HIS A C 1
ATOM 2262 O O . HIS A 1 306 ? -11.088 10.858 22.801 1.00 96.69 306 HIS A O 1
ATOM 2268 N N . LEU A 1 307 ? -9.270 9.545 23.062 1.00 96.88 307 LEU A N 1
ATOM 2269 C CA . LEU A 1 307 ? -9.741 8.368 22.334 1.00 96.88 307 LEU A CA 1
ATOM 2270 C C . LEU A 1 307 ? -9.824 7.164 23.277 1.00 96.88 307 LEU A C 1
ATOM 2272 O O . LEU A 1 307 ? -9.079 7.075 24.247 1.00 96.88 307 LEU A O 1
ATOM 2276 N N . ASP A 1 308 ? -10.734 6.236 23.023 1.00 96.44 308 ASP A N 1
ATOM 2277 C CA . ASP A 1 308 ? -10.812 4.953 23.731 1.00 96.44 308 ASP A CA 1
ATOM 2278 C C . ASP A 1 308 ? -11.529 3.932 22.843 1.00 96.44 308 ASP A C 1
ATOM 2280 O O . ASP A 1 308 ? -12.233 4.324 21.909 1.00 96.44 308 ASP A O 1
ATOM 2284 N N . ASP A 1 309 ? -11.364 2.639 23.121 1.00 95.94 309 ASP A N 1
ATOM 2285 C CA . ASP A 1 309 ? -11.953 1.545 22.334 1.00 95.94 309 ASP A CA 1
ATOM 2286 C C . ASP A 1 309 ? -11.794 1.736 20.807 1.00 95.94 309 ASP A C 1
ATOM 2288 O O . ASP A 1 309 ? -12.764 1.606 20.055 1.00 95.94 309 ASP A O 1
ATOM 2292 N N . VAL A 1 310 ? -10.585 2.081 20.337 1.00 97.12 310 VAL A N 1
ATOM 2293 C CA . VAL A 1 310 ? -10.300 2.148 18.891 1.00 97.12 310 VAL A CA 1
ATOM 2294 C C . VAL A 1 310 ? -10.187 0.722 18.373 1.00 97.12 310 VAL A C 1
ATOM 2296 O O . VAL A 1 310 ? -9.200 0.042 18.623 1.00 97.12 310 VAL A O 1
ATOM 2299 N N . GLU A 1 311 ? -11.207 0.242 17.680 1.00 97.44 311 GLU A N 1
ATOM 2300 C CA . GLU A 1 311 ? -11.374 -1.168 17.355 1.00 97.44 311 GLU A CA 1
ATOM 2301 C C . GLU A 1 311 ? -11.505 -1.395 15.851 1.00 97.44 311 GLU A C 1
ATOM 2303 O O . GLU A 1 311 ? -12.272 -0.729 15.152 1.00 97.44 311 GLU A O 1
ATOM 2308 N N . LEU A 1 312 ? -10.774 -2.403 15.377 1.00 97.88 312 LEU A N 1
ATOM 2309 C CA . LEU A 1 312 ? -10.898 -2.984 14.050 1.00 97.88 312 LEU A CA 1
ATOM 2310 C C . LEU A 1 312 ? -11.814 -4.207 14.135 1.00 97.88 312 LEU A C 1
ATOM 2312 O O . LEU A 1 312 ? -11.488 -5.186 14.806 1.00 97.88 312 LEU A O 1
ATOM 2316 N N . VAL A 1 313 ? -12.948 -4.172 13.440 1.00 98.06 313 VAL A N 1
ATOM 2317 C CA . VAL A 1 313 ? -14.004 -5.188 13.538 1.00 98.06 313 VAL A CA 1
ATOM 2318 C C . VAL A 1 313 ? -14.275 -5.829 12.176 1.00 98.06 313 VAL A C 1
ATOM 2320 O O . VAL A 1 313 ? -14.410 -5.136 11.172 1.00 98.06 313 VAL A O 1
ATOM 2323 N N . ARG A 1 314 ? -14.437 -7.157 12.133 1.00 97.19 314 ARG A N 1
ATOM 2324 C CA . ARG A 1 314 ? -14.922 -7.892 10.950 1.00 97.19 314 ARG A CA 1
ATOM 2325 C C . ARG A 1 314 ? -15.996 -8.891 11.353 1.00 97.19 314 ARG A C 1
ATOM 2327 O O . ARG A 1 314 ? -15.785 -9.718 12.235 1.00 97.19 314 ARG A O 1
ATOM 2334 N N . GLY A 1 315 ? -17.160 -8.822 10.704 1.00 93.94 315 GLY A N 1
ATOM 2335 C CA . GLY A 1 315 ? -18.272 -9.742 10.981 1.00 93.94 315 GLY A CA 1
ATOM 2336 C C . GLY A 1 315 ? -18.740 -9.721 12.444 1.00 93.94 315 GLY A C 1
ATOM 2337 O O . GLY A 1 315 ? -19.137 -10.755 12.965 1.00 93.94 315 GLY A O 1
ATOM 2338 N N . GLY A 1 316 ? -18.635 -8.570 13.118 1.00 93.81 316 GLY A N 1
ATOM 2339 C CA . GLY A 1 316 ? -18.967 -8.411 14.540 1.00 93.81 316 GLY A CA 1
ATOM 2340 C C . GLY A 1 316 ? -17.856 -8.807 15.522 1.00 93.81 316 GLY A C 1
ATOM 2341 O O . GLY A 1 316 ? -17.973 -8.499 16.704 1.00 93.81 316 GLY A O 1
ATOM 2342 N N . ASN A 1 317 ? -16.765 -9.419 15.053 1.00 96.62 317 ASN A N 1
ATOM 2343 C CA . ASN A 1 317 ? -15.625 -9.791 15.890 1.00 96.62 317 ASN A CA 1
ATOM 2344 C C . ASN A 1 317 ? -14.571 -8.681 15.896 1.00 96.62 317 ASN A C 1
ATOM 2346 O O . ASN A 1 317 ? -14.168 -8.209 14.832 1.00 96.62 317 ASN A O 1
ATOM 2350 N N . VAL A 1 318 ? -14.103 -8.292 17.084 1.00 96.56 318 VAL A N 1
ATOM 2351 C CA . VAL A 1 318 ? -12.968 -7.369 17.240 1.00 96.56 318 VAL A CA 1
ATOM 2352 C C . VAL A 1 318 ? -11.685 -8.131 16.904 1.00 96.56 318 VAL A C 1
ATOM 2354 O O . VAL A 1 318 ? -11.338 -9.084 17.597 1.00 96.56 318 VAL A O 1
ATOM 2357 N N . LEU A 1 319 ? -11.007 -7.735 15.826 1.00 95.75 319 LEU A N 1
ATOM 2358 C CA . LEU A 1 319 ? -9.743 -8.332 15.384 1.00 95.75 319 LEU A CA 1
ATOM 2359 C C . LEU A 1 319 ? -8.557 -7.772 16.171 1.00 95.75 319 LEU A C 1
ATOM 2361 O O . LEU A 1 319 ? -7.645 -8.510 16.527 1.00 95.75 319 LEU A O 1
ATOM 2365 N N . ALA A 1 320 ? -8.587 -6.467 16.429 1.00 96.00 320 ALA A N 1
ATOM 2366 C CA . ALA A 1 320 ? -7.622 -5.753 17.249 1.00 96.00 320 ALA A CA 1
ATOM 2367 C C . ALA A 1 320 ? -8.277 -4.498 17.835 1.00 96.00 320 ALA A C 1
ATOM 2369 O O . ALA A 1 320 ? -9.244 -3.968 17.278 1.00 96.00 320 ALA A O 1
ATOM 2370 N N . ALA A 1 321 ? -7.751 -4.042 18.964 1.00 95.50 321 ALA A N 1
ATOM 2371 C CA . ALA A 1 321 ? -8.210 -2.855 19.666 1.00 95.50 321 ALA A CA 1
ATOM 2372 C C . ALA A 1 321 ? -6.999 -2.033 20.107 1.00 95.50 321 ALA A C 1
ATOM 2374 O O . ALA A 1 321 ? -5.908 -2.587 20.182 1.00 95.50 321 ALA A O 1
ATOM 2375 N N . ALA A 1 322 ? -7.210 -0.745 20.368 1.00 95.06 322 ALA A N 1
ATOM 2376 C CA . ALA A 1 322 ? -6.359 0.086 21.205 1.00 95.06 322 ALA A CA 1
ATOM 2377 C C . ALA A 1 322 ? -7.196 0.627 22.371 1.00 95.06 322 ALA A C 1
ATOM 2379 O O . ALA A 1 322 ? -8.062 1.491 22.188 1.00 95.06 322 ALA A O 1
ATOM 2380 N N . ARG A 1 323 ? -6.935 0.105 23.571 1.00 93.44 323 ARG A N 1
ATOM 2381 C CA . ARG A 1 323 ? -7.578 0.493 24.832 1.00 93.44 323 ARG A CA 1
ATOM 2382 C C . ARG A 1 323 ? -6.564 1.135 25.763 1.00 93.44 323 ARG A C 1
ATOM 2384 O O . ARG A 1 323 ? -5.468 0.619 25.966 1.00 93.44 323 ARG A O 1
ATOM 2391 N N . ALA A 1 324 ? -6.950 2.228 26.414 1.00 87.50 324 ALA A N 1
ATOM 2392 C CA . ALA A 1 324 ? -6.058 2.981 27.302 1.00 87.50 324 ALA A CA 1
ATOM 2393 C C . ALA A 1 324 ? -5.665 2.242 28.601 1.00 87.50 324 ALA A C 1
ATOM 2395 O O . ALA A 1 324 ? -4.941 2.784 29.439 1.00 87.50 324 ALA A O 1
ATOM 2396 N N . GLU A 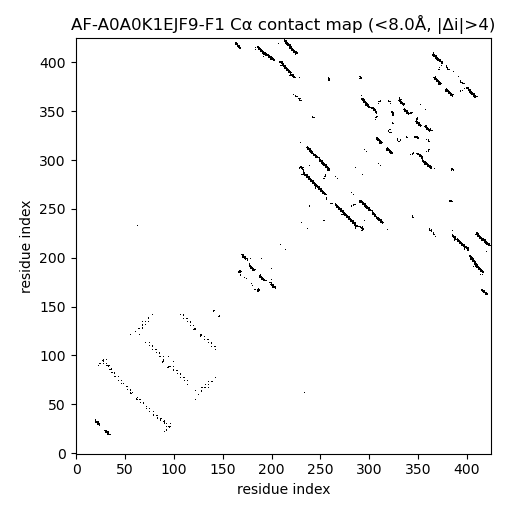1 325 ? -6.177 1.027 28.806 1.00 82.06 325 GLU A N 1
ATOM 2397 C CA . GLU A 1 325 ? -5.970 0.226 30.013 1.00 82.06 325 GLU A CA 1
ATOM 2398 C C . GLU A 1 325 ? -4.806 -0.762 29.913 1.00 82.06 325 GLU A C 1
ATOM 2400 O O . GLU A 1 325 ? -4.262 -1.170 30.942 1.00 82.06 325 GLU A O 1
ATOM 2405 N N . ALA A 1 326 ? -4.426 -1.158 28.699 1.00 73.94 326 ALA A N 1
ATOM 2406 C CA . ALA A 1 326 ? -3.384 -2.145 28.475 1.00 73.94 326 ALA A CA 1
ATOM 2407 C C . ALA A 1 326 ? -2.069 -1.440 28.125 1.00 73.94 326 ALA A C 1
ATOM 2409 O O . ALA A 1 326 ? -1.996 -0.634 27.204 1.00 73.94 326 ALA A O 1
ATOM 2410 N N . ALA A 1 327 ? -1.007 -1.748 28.875 1.00 59.78 327 ALA A N 1
ATOM 2411 C CA . ALA A 1 327 ? 0.304 -1.128 28.675 1.00 59.78 327 ALA A CA 1
ATOM 2412 C C . ALA A 1 327 ? 0.926 -1.466 27.305 1.00 59.78 327 ALA A C 1
ATOM 2414 O O . ALA A 1 327 ? 1.784 -0.730 26.830 1.00 59.78 327 ALA A O 1
ATOM 2415 N N . THR A 1 328 ? 0.507 -2.577 26.688 1.00 71.31 328 THR A N 1
ATOM 2416 C CA . THR A 1 328 ? 0.939 -3.032 25.358 1.00 71.31 328 THR A CA 1
ATOM 2417 C C . THR A 1 328 ? -0.155 -3.896 24.729 1.00 71.31 328 THR A C 1
ATOM 2419 O O . THR A 1 328 ? -0.294 -5.070 25.064 1.00 71.31 328 THR A O 1
ATOM 2422 N N . GLU A 1 329 ? -0.957 -3.327 23.829 1.00 83.56 329 GLU A N 1
ATOM 2423 C CA . GLU A 1 329 ? -1.803 -4.138 22.946 1.00 83.56 329 GLU A CA 1
ATOM 2424 C C . GLU A 1 329 ? -1.006 -4.496 21.682 1.00 83.56 329 GLU A C 1
ATOM 2426 O O . GLU A 1 329 ? -0.297 -3.640 21.138 1.00 83.56 329 GLU A O 1
ATOM 2431 N N . PRO A 1 330 ? 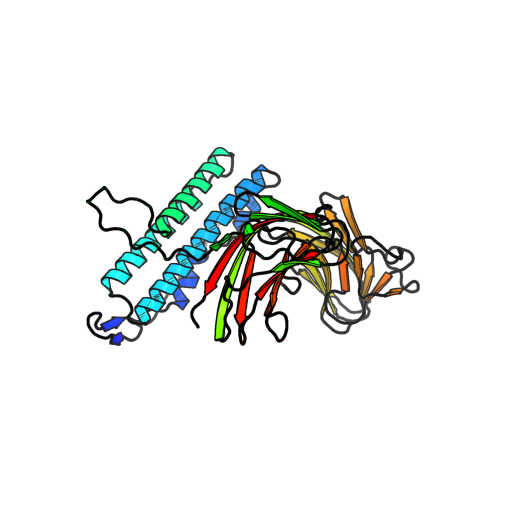-1.042 -5.764 21.233 1.00 84.75 330 PRO A N 1
ATOM 2432 C CA . PRO A 1 330 ? -0.283 -6.184 20.064 1.00 84.75 330 PRO A CA 1
ATOM 2433 C C . PRO A 1 330 ? -0.767 -5.426 18.825 1.00 84.75 330 PRO A C 1
ATOM 2435 O O . PRO A 1 330 ? -1.961 -5.186 18.661 1.00 84.75 330 PRO A O 1
ATOM 2438 N N . GLN A 1 331 ? 0.167 -5.077 17.937 1.00 87.19 331 GLN A N 1
ATOM 2439 C CA . GLN A 1 331 ? -0.113 -4.400 16.662 1.00 87.19 331 GLN A CA 1
ATOM 2440 C C . GLN A 1 331 ? -0.776 -3.016 16.798 1.00 87.19 331 GLN A C 1
ATOM 2442 O O . GLN A 1 331 ? -1.369 -2.513 15.836 1.00 87.19 331 GLN A O 1
ATOM 2447 N N . VAL A 1 332 ? -0.649 -2.385 17.969 1.00 92.88 332 VAL A N 1
ATOM 2448 C CA . VAL A 1 332 ? -1.068 -1.003 18.215 1.00 92.88 332 VAL A CA 1
ATOM 2449 C C . VAL A 1 332 ? 0.143 -0.081 18.216 1.00 92.88 332 VAL A C 1
ATOM 2451 O O . VAL A 1 332 ? 1.120 -0.309 18.929 1.00 92.88 332 VAL A O 1
ATOM 2454 N N . LYS A 1 333 ? 0.056 1.003 17.448 1.00 93.44 333 LYS A N 1
ATOM 2455 C CA . LYS A 1 333 ? 0.979 2.140 17.518 1.00 93.44 333 LYS A CA 1
ATOM 2456 C C . LYS A 1 333 ? 0.176 3.371 17.911 1.00 93.44 333 LYS A C 1
ATOM 2458 O O . LYS A 1 333 ? -0.870 3.627 17.331 1.00 93.44 333 LYS A O 1
ATOM 2463 N N . THR A 1 334 ? 0.636 4.117 18.907 1.00 94.06 334 THR A N 1
ATOM 2464 C CA . THR A 1 334 ? -0.066 5.307 19.403 1.00 94.06 334 THR A CA 1
ATOM 2465 C C . THR A 1 334 ? 0.935 6.398 19.757 1.00 94.06 334 THR A C 1
ATOM 2467 O O . THR A 1 334 ? 1.965 6.112 20.368 1.00 94.06 334 THR A O 1
ATOM 2470 N N . SER A 1 335 ? 0.632 7.640 19.383 1.00 92.62 335 SER A N 1
ATOM 2471 C CA . SER A 1 335 ? 1.340 8.843 19.852 1.00 92.62 335 SER A CA 1
ATOM 2472 C C . SER A 1 335 ? 0.703 9.439 21.116 1.00 92.62 335 SER A C 1
ATOM 2474 O O . SER A 1 335 ? 1.243 10.367 21.716 1.00 92.62 335 SER A O 1
ATOM 2476 N N . CYS A 1 336 ? -0.436 8.892 21.545 1.00 94.50 336 CYS A N 1
ATOM 2477 C CA . CYS A 1 336 ? -1.208 9.350 22.693 1.00 94.50 336 CYS A CA 1
ATOM 2478 C C . CYS A 1 336 ? -0.706 8.763 24.019 1.00 94.50 336 CYS A C 1
ATOM 2480 O O . CYS A 1 336 ? -0.202 7.639 24.069 1.00 94.50 336 CYS A O 1
ATOM 2482 N N . ALA A 1 337 ? -0.936 9.488 25.114 1.00 94.31 337 ALA A N 1
ATOM 2483 C CA . ALA A 1 337 ? -0.613 9.047 26.469 1.00 94.31 337 ALA A CA 1
ATOM 2484 C C . ALA A 1 337 ? -1.873 8.579 27.225 1.00 94.31 337 ALA A C 1
ATOM 2486 O O . ALA A 1 337 ? -2.912 9.231 27.121 1.00 94.31 337 ALA A O 1
ATOM 2487 N N . PRO A 1 338 ? -1.814 7.507 28.034 1.00 94.75 338 PRO A N 1
ATOM 2488 C CA . PRO A 1 338 ? -2.935 7.126 28.890 1.00 94.75 338 PRO A CA 1
ATOM 2489 C C . PRO A 1 338 ? -3.271 8.211 29.930 1.00 94.75 338 PRO A C 1
ATOM 2491 O O . PRO A 1 338 ? -2.392 8.683 30.651 1.00 94.75 338 PRO A O 1
ATOM 2494 N N . ASP A 1 339 ? -4.550 8.558 30.066 1.00 95.50 339 ASP A N 1
ATOM 2495 C CA . ASP A 1 339 ? -5.084 9.508 31.042 1.00 95.50 339 ASP A CA 1
ATOM 2496 C C . ASP A 1 339 ? -6.187 8.858 31.892 1.00 95.50 339 ASP A C 1
ATOM 2498 O O . ASP A 1 339 ? -7.300 8.590 31.434 1.00 95.50 339 ASP A O 1
ATOM 2502 N N . LYS A 1 340 ? -5.868 8.620 33.167 1.00 95.62 340 LYS A N 1
ATOM 2503 C CA . LYS A 1 340 ? -6.777 8.025 34.161 1.00 95.62 340 LYS A CA 1
ATOM 2504 C C . LYS A 1 340 ? -7.758 9.032 34.765 1.00 95.62 340 LYS A C 1
ATOM 2506 O O . LYS A 1 340 ? -8.736 8.624 35.382 1.00 95.62 340 LYS A O 1
ATOM 2511 N N . ALA A 1 341 ? -7.503 10.333 34.624 1.00 95.94 341 ALA A N 1
ATOM 2512 C CA . ALA A 1 341 ? -8.385 11.374 35.142 1.00 95.94 341 ALA A CA 1
ATOM 2513 C C . ALA A 1 341 ? -9.612 11.580 34.242 1.00 95.94 341 ALA A C 1
ATOM 2515 O O . ALA A 1 341 ? -10.642 12.070 34.706 1.00 95.94 341 ALA A O 1
ATOM 2516 N N . GLN A 1 342 ? -9.520 11.196 32.965 1.00 94.31 342 GLN A N 1
ATOM 2517 C CA . GLN A 1 342 ? -10.585 11.389 31.983 1.00 94.31 342 GLN A CA 1
ATOM 2518 C C . GLN A 1 342 ? -10.969 10.098 31.243 1.00 94.31 342 GLN A C 1
ATOM 2520 O O . GLN A 1 342 ? -10.803 10.019 30.026 1.00 94.31 342 GLN A O 1
ATOM 2525 N N . PRO A 1 343 ? -11.527 9.083 31.921 1.00 95.06 343 PRO A N 1
ATOM 2526 C CA . PRO A 1 343 ? -11.993 7.876 31.246 1.00 95.06 343 PRO A CA 1
ATOM 2527 C C . PRO A 1 343 ? -13.160 8.153 30.283 1.00 95.06 343 PRO A C 1
ATOM 2529 O O . PRO A 1 343 ? -13.964 9.078 30.486 1.00 95.06 343 PRO A O 1
ATOM 2532 N N . LEU A 1 344 ? -13.260 7.323 29.239 1.00 93.88 344 LEU A N 1
ATOM 2533 C CA . LEU A 1 344 ? -14.396 7.300 28.312 1.00 93.88 344 LEU A CA 1
ATOM 2534 C C . LEU A 1 344 ? -15.256 6.052 28.508 1.00 93.88 344 LEU A C 1
ATOM 2536 O O . LEU A 1 344 ? -16.430 6.189 28.844 1.00 93.88 344 LEU A O 1
ATOM 2540 N N . GLY A 1 345 ? -14.689 4.863 28.296 1.00 86.88 345 GLY A N 1
ATOM 2541 C CA . GLY A 1 345 ? -15.358 3.582 28.511 1.00 86.88 345 GLY A CA 1
ATOM 2542 C C . GLY A 1 345 ? -14.924 2.851 29.773 1.00 86.88 345 GLY A C 1
ATOM 2543 O O . GLY A 1 345 ? -15.753 2.244 30.448 1.00 86.88 345 GLY A O 1
ATOM 2544 N N . GLY A 1 346 ? -13.624 2.911 30.061 1.00 88.75 346 GLY A N 1
ATOM 2545 C CA . GLY A 1 346 ? -12.973 2.137 31.112 1.00 88.75 346 GLY A CA 1
ATOM 2546 C C . GLY A 1 346 ? -12.379 2.979 32.245 1.00 88.75 346 GLY A C 1
ATOM 2547 O O . GLY A 1 346 ? -12.996 3.912 32.755 1.00 88.75 346 GLY A O 1
ATOM 2548 N N . LYS A 1 347 ? -11.162 2.630 32.664 1.00 93.00 347 LYS A N 1
ATOM 2549 C CA . LYS A 1 347 ? -10.377 3.256 33.742 1.00 93.00 347 LYS A CA 1
ATOM 2550 C C . LYS A 1 347 ? -9.457 4.377 33.254 1.00 93.00 347 LYS A C 1
ATOM 2552 O O . LYS A 1 347 ? -8.877 5.080 34.080 1.00 93.00 347 LYS A O 1
ATOM 2557 N N . ALA A 1 348 ? -9.282 4.516 31.944 1.00 94.94 348 ALA A N 1
ATOM 2558 C CA . ALA A 1 348 ? -8.448 5.535 31.316 1.00 94.94 348 ALA A CA 1
ATOM 2559 C C . ALA A 1 348 ? -8.975 5.886 29.915 1.00 94.94 348 ALA A C 1
ATOM 2561 O O . ALA A 1 348 ? -9.908 5.257 29.423 1.00 94.94 348 ALA A O 1
ATOM 2562 N N . SER A 1 349 ? -8.380 6.893 29.283 1.00 96.00 349 SER A N 1
ATOM 2563 C CA . SER A 1 349 ? -8.485 7.168 27.844 1.00 96.00 349 SER A CA 1
ATOM 2564 C C . SER A 1 349 ? -7.105 7.478 27.258 1.00 96.00 349 SER A C 1
ATOM 2566 O O . SER A 1 349 ? -6.161 7.749 27.995 1.00 96.00 349 SER A O 1
ATOM 2568 N N . LEU A 1 350 ? -6.958 7.415 25.940 1.00 95.94 350 LEU A N 1
ATOM 2569 C CA . LEU A 1 350 ? -5.770 7.845 25.210 1.00 95.94 350 LEU A CA 1
ATOM 2570 C C . LEU A 1 350 ? -5.874 9.351 24.963 1.00 95.94 350 LEU A C 1
ATOM 2572 O O . LEU A 1 350 ? -6.660 9.791 24.129 1.00 95.94 350 LEU A O 1
ATOM 2576 N N . ARG A 1 351 ? -5.100 10.151 25.694 1.00 95.94 351 ARG A N 1
ATOM 2577 C CA . ARG A 1 351 ? -5.004 11.598 25.502 1.00 95.94 351 ARG A CA 1
ATOM 2578 C C . ARG A 1 351 ? -4.021 11.904 24.380 1.00 95.94 351 ARG A C 1
ATOM 2580 O O . ARG A 1 351 ? -2.820 11.662 24.513 1.00 95.94 351 ARG A O 1
ATOM 2587 N N . CYS A 1 352 ? -4.550 12.434 23.293 1.00 95.44 352 CYS A N 1
ATOM 2588 C CA . CYS A 1 352 ? -3.839 12.716 22.061 1.00 95.44 352 CYS A CA 1
ATOM 2589 C C . CYS A 1 352 ? -3.707 14.230 21.859 1.00 95.44 352 CYS A C 1
ATOM 2591 O O . CYS A 1 352 ? -4.659 14.985 22.078 1.00 95.44 352 CYS A O 1
ATOM 2593 N N . GLU A 1 353 ? -2.526 14.663 21.427 1.00 92.19 353 GLU A N 1
ATOM 2594 C CA . GLU A 1 353 ? -2.204 16.058 21.122 1.00 92.19 353 GLU A CA 1
ATOM 2595 C C . GLU A 1 353 ? -1.574 16.133 19.726 1.00 92.19 353 GLU A C 1
ATOM 2597 O O . GLU A 1 353 ? -0.865 15.217 19.314 1.00 92.19 353 GLU A O 1
ATOM 2602 N N . GLY A 1 354 ? -1.821 17.230 19.008 1.00 88.31 354 GLY A N 1
ATOM 2603 C CA . GLY A 1 354 ? -1.278 17.454 17.667 1.00 88.31 354 GLY A CA 1
ATOM 2604 C C . GLY A 1 354 ? -2.181 16.963 16.534 1.00 88.31 354 GLY A C 1
ATOM 2605 O O . GLY A 1 354 ? -3.392 16.802 16.703 1.00 88.31 354 GLY A O 1
ATOM 2606 N N . SER A 1 355 ? -1.568 16.782 15.364 1.00 90.50 355 SER A N 1
ATOM 2607 C CA . SER A 1 355 ? -2.206 16.378 14.111 1.00 90.50 355 SER A CA 1
ATOM 2608 C C . SER A 1 355 ? -1.509 15.163 13.496 1.00 90.50 355 SER A C 1
ATOM 2610 O O . SER A 1 355 ? -0.350 14.878 13.799 1.00 90.50 355 SER A O 1
ATOM 2612 N N . GLY A 1 356 ? -2.210 14.470 12.599 1.00 91.81 356 GLY A N 1
ATOM 2613 C CA . GLY A 1 356 ? -1.730 13.249 11.950 1.00 91.81 356 GLY A CA 1
ATOM 2614 C C . GLY A 1 356 ? -2.363 11.993 12.542 1.00 91.81 356 GLY A C 1
ATOM 2615 O O . GLY A 1 356 ? -3.425 12.064 13.166 1.00 91.81 356 GLY A O 1
ATOM 2616 N N . ASP A 1 357 ? -1.736 10.847 12.295 1.00 91.06 357 ASP A N 1
ATOM 2617 C CA . ASP A 1 357 ? -2.191 9.560 12.814 1.00 91.06 357 ASP A CA 1
ATOM 2618 C C . ASP A 1 357 ? -1.923 9.500 14.324 1.00 91.06 357 ASP A C 1
ATOM 2620 O O . ASP A 1 357 ? -0.779 9.552 14.784 1.00 91.06 357 ASP A O 1
ATOM 2624 N N . LEU A 1 358 ? -2.994 9.405 15.108 1.00 93.94 358 LEU A N 1
ATOM 2625 C CA . LEU A 1 358 ? -2.917 9.378 16.566 1.00 93.94 358 LEU A CA 1
ATOM 2626 C C . LEU A 1 358 ? -2.796 7.940 17.077 1.00 93.94 358 LEU A C 1
ATOM 2628 O O . LEU A 1 358 ? -1.977 7.647 17.950 1.00 93.94 358 LEU A O 1
ATOM 2632 N N . VAL A 1 359 ? -3.607 7.043 16.509 1.00 96.44 359 VAL A N 1
ATOM 2633 C CA . VAL A 1 359 ? -3.669 5.623 16.859 1.00 96.44 359 VAL A CA 1
ATOM 2634 C C . VAL A 1 359 ? -3.780 4.790 15.584 1.00 96.44 359 VAL A C 1
ATOM 2636 O O . VAL A 1 359 ? -4.685 5.004 14.779 1.00 96.44 359 VAL A O 1
ATOM 2639 N N . SER A 1 360 ? -2.905 3.799 15.444 1.00 96.25 360 SER A N 1
ATOM 2640 C CA . SER A 1 360 ? -2.917 2.805 14.372 1.00 96.25 360 SER A CA 1
ATOM 2641 C C . SER A 1 360 ? -3.109 1.411 14.964 1.00 96.25 360 SER A C 1
ATOM 2643 O O . SER A 1 360 ? -2.400 1.032 15.897 1.00 96.25 360 SER A O 1
ATOM 2645 N N . VAL A 1 361 ? -4.041 0.632 14.416 1.00 96.81 361 VAL A N 1
ATOM 2646 C CA . VAL A 1 361 ? -4.429 -0.694 14.923 1.00 96.81 361 VAL A CA 1
ATOM 2647 C C . VAL A 1 361 ? -4.300 -1.739 13.819 1.00 96.81 361 VAL A C 1
ATOM 2649 O O . VAL A 1 361 ? -4.791 -1.547 12.706 1.00 96.81 361 VAL A O 1
ATOM 2652 N N . GLY A 1 362 ? -3.652 -2.862 14.133 1.00 95.50 362 GLY A N 1
ATOM 2653 C CA . GLY A 1 362 ? -3.413 -3.949 13.184 1.00 95.50 362 GLY A CA 1
ATOM 2654 C C . GLY A 1 362 ? -2.257 -3.678 12.223 1.00 95.50 362 GLY A C 1
ATOM 2655 O O . GLY A 1 362 ? -2.256 -4.215 11.118 1.00 95.50 362 GLY A O 1
ATOM 2656 N N . THR A 1 363 ? -1.290 -2.833 12.611 1.00 94.69 363 THR A N 1
ATOM 2657 C CA . THR A 1 363 ? -0.115 -2.565 11.765 1.00 94.69 363 THR A CA 1
ATOM 2658 C C . THR A 1 363 ? 0.685 -3.857 11.579 1.00 94.69 363 THR A C 1
ATOM 2660 O O . THR A 1 363 ? 1.074 -4.452 12.583 1.00 94.69 363 THR A O 1
ATOM 2663 N N . PRO A 1 364 ? 0.957 -4.304 10.340 1.00 94.38 364 PRO A N 1
ATOM 2664 C CA . PRO A 1 364 ? 1.716 -5.529 10.143 1.00 94.38 364 PRO A CA 1
ATOM 2665 C C . PRO A 1 364 ? 3.194 -5.369 10.517 1.00 94.38 364 PRO A C 1
ATOM 2667 O O . PRO A 1 364 ? 3.844 -4.404 10.112 1.00 94.38 364 PRO A O 1
ATOM 2670 N N . ASP A 1 365 ? 3.741 -6.359 11.223 1.00 92.31 365 ASP A N 1
ATOM 2671 C CA . ASP A 1 365 ? 5.149 -6.369 11.654 1.00 92.31 365 ASP A CA 1
ATOM 2672 C C . ASP A 1 365 ? 6.091 -7.042 10.640 1.00 92.31 365 ASP A C 1
ATOM 2674 O O . ASP A 1 365 ? 7.306 -6.845 10.682 1.00 92.31 365 ASP A O 1
ATOM 2678 N N . ALA A 1 366 ? 5.537 -7.827 9.708 1.00 95.62 366 ALA A N 1
ATOM 2679 C CA . ALA A 1 366 ? 6.279 -8.509 8.651 1.00 95.62 366 ALA A CA 1
ATOM 2680 C C . ALA A 1 366 ? 5.923 -7.944 7.271 1.00 95.62 366 ALA A C 1
ATOM 2682 O O . ALA A 1 366 ? 4.756 -7.958 6.871 1.00 95.62 366 ALA A O 1
ATOM 2683 N N . TYR A 1 367 ? 6.921 -7.452 6.541 1.00 97.06 367 TYR A N 1
ATOM 2684 C CA . TYR A 1 367 ? 6.756 -6.847 5.219 1.00 97.06 367 TYR A CA 1
ATOM 2685 C C . TYR A 1 367 ? 8.058 -6.893 4.410 1.00 97.06 367 TYR A C 1
ATOM 2687 O O . TYR A 1 367 ? 9.151 -7.096 4.945 1.00 97.06 367 TYR A O 1
ATOM 2695 N N . LEU A 1 368 ? 7.937 -6.674 3.104 1.00 97.88 368 LEU A N 1
ATOM 2696 C CA . LEU A 1 368 ? 9.054 -6.344 2.231 1.00 97.88 368 LEU A CA 1
ATOM 2697 C C . LEU A 1 368 ? 9.177 -4.838 2.105 1.00 97.88 368 LEU A C 1
ATOM 2699 O O . LEU A 1 368 ? 8.183 -4.158 1.875 1.00 97.88 368 LEU A O 1
ATOM 2703 N N . GLU A 1 369 ? 10.396 -4.330 2.205 1.00 98.12 369 GLU A N 1
ATOM 2704 C CA . GLU A 1 369 ? 10.729 -2.973 1.793 1.00 98.12 369 GLU A CA 1
ATOM 2705 C C . GLU A 1 369 ? 11.567 -3.055 0.520 1.00 98.12 369 GLU A C 1
ATOM 2707 O O . GLU A 1 369 ? 12.641 -3.657 0.501 1.00 98.12 369 GLU A O 1
ATOM 2712 N N . ILE A 1 370 ? 11.044 -2.484 -0.556 1.00 98.06 370 ILE A N 1
ATOM 2713 C CA . ILE A 1 370 ? 11.724 -2.362 -1.838 1.00 98.06 370 ILE A CA 1
ATOM 2714 C C . ILE A 1 370 ? 12.127 -0.901 -1.963 1.00 98.06 370 ILE A C 1
ATOM 2716 O O . ILE A 1 370 ? 11.285 -0.022 -1.803 1.00 98.06 370 ILE A O 1
ATOM 2720 N N . ALA A 1 371 ? 13.398 -0.631 -2.230 1.00 97.69 371 ALA A N 1
ATOM 2721 C CA . ALA A 1 371 ? 13.900 0.732 -2.307 1.00 97.69 371 ALA A CA 1
ATOM 2722 C C . ALA A 1 371 ? 14.809 0.928 -3.516 1.00 97.69 371 ALA A C 1
ATOM 2724 O O . ALA A 1 371 ? 15.587 0.045 -3.870 1.00 97.69 371 ALA A O 1
ATOM 2725 N N . ILE A 1 372 ? 14.737 2.108 -4.127 1.00 96.81 372 ILE A N 1
ATOM 2726 C CA . ILE A 1 372 ? 15.764 2.599 -5.044 1.00 96.81 372 ILE A CA 1
ATOM 2727 C C . ILE A 1 372 ? 16.620 3.579 -4.249 1.00 96.81 372 ILE A C 1
ATOM 2729 O O . ILE A 1 372 ? 16.134 4.646 -3.874 1.00 96.81 372 ILE A O 1
ATOM 2733 N N . ARG A 1 373 ? 17.876 3.226 -3.978 1.00 96.12 373 ARG A N 1
ATOM 2734 C CA . ARG A 1 373 ? 18.784 4.002 -3.124 1.00 96.12 373 ARG A CA 1
ATOM 2735 C C . ARG A 1 373 ? 19.931 4.583 -3.938 1.00 96.12 373 ARG A C 1
ATOM 2737 O O . ARG A 1 373 ? 20.648 3.842 -4.600 1.00 96.12 373 ARG A O 1
ATOM 2744 N N . GLY A 1 374 ? 20.095 5.902 -3.877 1.00 93.50 374 GLY A N 1
ATOM 2745 C CA . GLY A 1 374 ? 21.264 6.612 -4.396 1.00 93.50 374 GLY A CA 1
ATOM 2746 C C . GLY A 1 374 ? 22.261 6.938 -3.284 1.00 93.50 374 GLY A C 1
ATOM 2747 O O . GLY A 1 374 ? 22.021 6.658 -2.107 1.00 93.50 374 GLY A O 1
ATOM 2748 N N . ALA A 1 375 ? 23.367 7.591 -3.641 1.00 91.81 375 ALA A N 1
ATOM 2749 C CA . ALA A 1 375 ? 24.389 8.011 -2.680 1.00 91.81 375 ALA A CA 1
ATOM 2750 C C . ALA A 1 375 ? 23.844 8.957 -1.593 1.00 91.81 375 ALA A C 1
ATOM 2752 O O . ALA A 1 375 ? 24.338 8.944 -0.468 1.00 91.81 375 ALA A O 1
ATOM 2753 N N . SER A 1 376 ? 22.817 9.759 -1.902 1.00 92.00 376 SER A N 1
ATOM 2754 C CA . SER A 1 376 ? 22.201 10.670 -0.930 1.00 92.00 376 SER A CA 1
ATOM 2755 C C . SER A 1 376 ? 21.030 10.055 -0.141 1.00 92.00 376 SER A C 1
ATOM 2757 O O . SER A 1 376 ? 20.326 10.794 0.549 1.00 92.00 376 SER A O 1
ATOM 2759 N N . GLY A 1 377 ? 20.783 8.747 -0.264 1.00 94.12 377 GLY A N 1
ATOM 2760 C CA . GLY A 1 377 ? 19.704 8.034 0.425 1.00 94.12 377 GLY A CA 1
ATOM 2761 C C . GLY A 1 377 ? 18.625 7.485 -0.508 1.00 94.12 377 GLY A C 1
ATOM 2762 O O . GLY A 1 377 ? 18.816 7.357 -1.721 1.00 94.12 377 GLY A O 1
ATOM 2763 N N . ASP A 1 378 ? 17.484 7.127 0.077 1.00 93.12 378 ASP A N 1
ATOM 2764 C CA . ASP A 1 378 ? 16.372 6.531 -0.660 1.00 93.12 378 ASP A CA 1
ATOM 2765 C C . ASP A 1 378 ? 15.703 7.543 -1.596 1.00 93.12 378 ASP A C 1
ATOM 2767 O O . ASP A 1 378 ? 15.417 8.683 -1.230 1.00 93.12 378 ASP A O 1
ATOM 2771 N N . ARG A 1 379 ? 15.481 7.119 -2.842 1.00 95.31 379 ARG A N 1
ATOM 2772 C CA . ARG A 1 379 ? 14.819 7.891 -3.904 1.00 95.31 379 ARG A CA 1
ATOM 2773 C C . ARG A 1 379 ? 13.364 7.493 -4.078 1.00 95.31 379 ARG A C 1
ATOM 2775 O O . ARG A 1 379 ? 12.536 8.341 -4.381 1.00 95.31 379 ARG A O 1
ATOM 2782 N N . ALA A 1 380 ? 13.076 6.217 -3.872 1.00 95.12 380 ALA A N 1
ATOM 2783 C CA . ALA A 1 380 ? 11.732 5.680 -3.768 1.00 95.12 380 ALA A CA 1
ATOM 2784 C C . ALA A 1 380 ? 11.770 4.496 -2.806 1.00 95.12 380 ALA A C 1
ATOM 2786 O O . ALA A 1 380 ? 12.731 3.724 -2.826 1.00 95.12 380 ALA A O 1
ATOM 2787 N N . VAL A 1 381 ? 10.731 4.359 -1.988 1.00 96.62 381 VAL A N 1
ATOM 2788 C CA . VAL A 1 381 ? 10.562 3.252 -1.047 1.00 96.62 381 VAL A CA 1
ATOM 2789 C C . VAL A 1 381 ? 9.128 2.772 -1.146 1.00 96.62 381 VAL A C 1
ATOM 2791 O O . VAL A 1 381 ? 8.205 3.578 -1.181 1.00 96.62 381 VAL A O 1
ATOM 2794 N N . LEU A 1 382 ? 8.955 1.459 -1.172 1.00 96.38 382 LEU A N 1
ATOM 2795 C CA . LEU A 1 382 ? 7.665 0.799 -1.124 1.00 96.38 382 LEU A CA 1
ATOM 2796 C C . LEU A 1 382 ? 7.716 -0.278 -0.048 1.00 96.38 382 LEU A C 1
ATOM 2798 O O . LEU A 1 382 ? 8.579 -1.156 -0.098 1.00 96.38 382 LEU A O 1
ATOM 2802 N N . ARG A 1 383 ? 6.779 -0.242 0.901 1.00 97.44 383 ARG A N 1
ATOM 2803 C CA . ARG A 1 383 ? 6.588 -1.323 1.872 1.00 97.44 383 ARG A CA 1
ATOM 2804 C C . ARG A 1 383 ? 5.354 -2.121 1.497 1.00 97.44 383 ARG A C 1
ATOM 2806 O O . ARG A 1 383 ? 4.320 -1.544 1.210 1.00 97.44 383 ARG A O 1
ATOM 2813 N N . THR A 1 384 ? 5.448 -3.442 1.470 1.00 96.94 384 THR A N 1
ATOM 2814 C CA . THR A 1 384 ? 4.362 -4.284 0.958 1.00 96.94 384 THR A CA 1
ATOM 2815 C C . THR A 1 384 ? 4.340 -5.652 1.629 1.00 96.94 384 THR A C 1
ATOM 2817 O O . THR A 1 384 ? 5.379 -6.190 2.015 1.00 96.94 384 THR A O 1
ATOM 2820 N N . GLN A 1 385 ? 3.151 -6.238 1.759 1.00 96.31 385 GLN A N 1
ATOM 2821 C CA . GLN A 1 385 ? 2.965 -7.638 2.143 1.00 96.31 385 GLN A CA 1
ATOM 2822 C C . GLN A 1 385 ? 2.670 -8.545 0.940 1.00 96.31 385 GLN A C 1
ATOM 2824 O O . GLN A 1 385 ? 2.361 -9.719 1.126 1.00 96.31 385 GLN A O 1
ATOM 2829 N N . SER A 1 386 ? 2.781 -8.040 -0.291 1.00 94.31 386 SER A N 1
ATOM 2830 C CA . SER A 1 386 ? 2.558 -8.835 -1.496 1.00 94.31 386 SER A CA 1
ATOM 2831 C C . SER A 1 386 ? 3.478 -8.407 -2.636 1.00 94.31 386 SER A C 1
ATOM 2833 O O . SER A 1 386 ? 3.784 -7.234 -2.802 1.00 94.31 386 SER A O 1
ATOM 2835 N N . LEU A 1 387 ? 3.901 -9.366 -3.457 1.00 94.56 387 LEU A N 1
ATOM 2836 C CA . LEU A 1 387 ? 4.551 -9.102 -4.750 1.00 94.56 387 LEU A CA 1
ATOM 2837 C C . LEU A 1 387 ? 3.643 -9.461 -5.938 1.00 94.56 387 LEU A C 1
ATOM 2839 O O . LEU A 1 387 ? 4.088 -9.461 -7.088 1.00 94.56 387 LEU A O 1
ATOM 2843 N N . GLU A 1 388 ? 2.381 -9.787 -5.660 1.00 86.62 388 GLU A N 1
ATOM 2844 C CA . GLU A 1 388 ? 1.389 -10.122 -6.673 1.00 86.62 388 GLU A CA 1
ATOM 2845 C C . GLU A 1 388 ? 1.138 -8.933 -7.611 1.00 86.62 388 GLU A C 1
ATOM 2847 O O . GLU A 1 388 ? 1.195 -7.771 -7.207 1.00 86.62 388 GLU A O 1
ATOM 2852 N N . GLY A 1 389 ? 0.935 -9.218 -8.899 1.00 84.50 389 GLY A N 1
ATOM 2853 C CA . GLY A 1 389 ? 0.764 -8.195 -9.939 1.00 84.50 389 GLY A CA 1
ATOM 2854 C C . GLY A 1 389 ? 2.033 -7.407 -10.305 1.00 84.50 389 GLY A C 1
ATOM 2855 O O . GLY A 1 389 ? 2.012 -6.647 -11.272 1.00 84.50 389 GLY A O 1
ATOM 2856 N N . GLY A 1 390 ? 3.146 -7.614 -9.591 1.00 90.69 390 GLY A N 1
ATOM 2857 C CA . GLY A 1 390 ? 4.410 -6.912 -9.800 1.00 90.69 390 GLY A CA 1
ATOM 2858 C C . GLY A 1 390 ? 4.412 -5.525 -9.153 1.00 90.69 390 GLY A C 1
ATOM 2859 O O . GLY A 1 390 ? 3.763 -4.591 -9.628 1.00 90.69 390 GLY A O 1
ATOM 2860 N N . ARG A 1 391 ? 5.184 -5.363 -8.076 1.00 94.44 391 ARG A N 1
ATOM 2861 C CA . ARG A 1 391 ? 5.227 -4.120 -7.295 1.00 94.44 391 ARG A CA 1
ATOM 2862 C C . ARG A 1 391 ? 6.132 -3.086 -7.931 1.00 94.44 391 ARG A C 1
ATOM 2864 O O . ARG A 1 391 ? 7.250 -3.399 -8.334 1.00 94.44 391 ARG A O 1
ATOM 2871 N N . ARG A 1 392 ? 5.621 -1.864 -8.056 1.00 94.50 392 ARG A N 1
ATOM 2872 C CA . ARG A 1 392 ? 6.185 -0.809 -8.897 1.00 94.50 392 ARG A CA 1
ATOM 2873 C C . ARG A 1 392 ? 6.781 0.301 -8.036 1.00 94.50 392 ARG A C 1
ATOM 2875 O O . ARG A 1 392 ? 6.134 0.771 -7.112 1.00 94.50 392 ARG A O 1
ATOM 2882 N N . LEU A 1 393 ? 7.977 0.749 -8.400 1.00 94.62 393 LEU A N 1
ATOM 2883 C CA . LEU A 1 393 ? 8.596 1.974 -7.907 1.00 94.62 393 LEU A CA 1
ATOM 2884 C C . LEU A 1 393 ? 8.849 2.916 -9.075 1.00 94.62 393 LEU A C 1
ATOM 2886 O O . LEU A 1 393 ? 9.242 2.481 -10.160 1.00 94.62 393 LEU A O 1
ATOM 2890 N N . ASP A 1 394 ? 8.637 4.201 -8.827 1.00 93.50 394 ASP A N 1
ATOM 2891 C CA . ASP A 1 394 ? 8.914 5.287 -9.757 1.00 93.50 394 ASP A CA 1
ATOM 2892 C C . ASP A 1 394 ? 9.897 6.245 -9.088 1.00 93.50 394 ASP A C 1
ATOM 2894 O O . ASP A 1 394 ? 9.654 6.701 -7.971 1.00 93.50 394 ASP A O 1
ATOM 2898 N N . ALA A 1 395 ? 11.033 6.495 -9.732 1.00 94.19 395 ALA A N 1
ATOM 2899 C CA . ALA A 1 395 ? 12.067 7.353 -9.175 1.00 94.19 395 ALA A CA 1
ATOM 2900 C C . ALA A 1 395 ? 12.768 8.167 -10.258 1.00 94.19 395 ALA A C 1
ATOM 2902 O O . ALA A 1 395 ? 13.245 7.626 -11.259 1.00 94.19 395 ALA A O 1
ATOM 2903 N N . THR A 1 396 ? 12.923 9.465 -10.000 1.00 93.75 396 THR A N 1
ATOM 2904 C CA . THR A 1 396 ? 13.826 10.339 -10.754 1.00 93.75 396 THR A CA 1
ATOM 2905 C C . THR A 1 396 ? 15.178 10.379 -10.059 1.00 93.75 396 THR A C 1
ATOM 2907 O O . THR A 1 396 ? 15.287 10.789 -8.903 1.00 93.75 396 THR A O 1
ATOM 2910 N N . LEU A 1 397 ? 16.220 9.946 -10.762 1.00 94.00 397 LEU A N 1
ATOM 2911 C CA . LEU A 1 397 ? 17.550 9.770 -10.194 1.00 94.00 397 LEU A CA 1
ATOM 2912 C C . LEU A 1 397 ? 18.451 10.945 -10.557 1.00 94.00 397 LEU A C 1
ATOM 2914 O O . LEU A 1 397 ? 18.593 11.284 -11.728 1.00 94.00 397 LEU A O 1
ATOM 2918 N N . LYS A 1 398 ? 19.085 11.556 -9.552 1.00 92.75 398 LYS A N 1
ATOM 2919 C CA . LYS A 1 398 ? 20.118 12.591 -9.747 1.00 92.75 398 LYS A CA 1
ATOM 2920 C C . LYS A 1 398 ? 21.512 11.982 -9.880 1.00 92.75 398 LYS A C 1
ATOM 2922 O O . LYS A 1 398 ? 22.299 12.431 -10.704 1.00 92.75 398 LYS A O 1
ATOM 2927 N N . GLU A 1 399 ? 21.771 10.923 -9.127 1.00 93.44 399 GLU A N 1
ATOM 2928 C CA . GLU A 1 399 ? 22.975 10.102 -9.201 1.00 93.44 399 GLU A CA 1
ATOM 2929 C C . GLU A 1 399 ? 22.626 8.644 -9.512 1.00 93.44 399 GLU A C 1
ATOM 2931 O O . GLU A 1 399 ? 21.454 8.263 -9.512 1.00 93.44 399 GLU A O 1
ATOM 2936 N N . ASP A 1 400 ? 23.651 7.835 -9.772 1.00 94.19 400 ASP A N 1
ATOM 2937 C CA . ASP A 1 400 ? 23.488 6.391 -9.905 1.00 94.19 400 ASP A CA 1
ATOM 2938 C C . ASP A 1 400 ? 22.896 5.795 -8.619 1.00 94.19 400 ASP A C 1
ATOM 2940 O O . ASP A 1 400 ? 23.219 6.216 -7.503 1.00 94.19 400 ASP A O 1
ATOM 2944 N N . ALA A 1 401 ? 22.013 4.818 -8.792 1.00 95.50 401 ALA A N 1
ATOM 2945 C CA . ALA A 1 401 ? 21.292 4.170 -7.711 1.00 95.50 401 ALA A CA 1
ATOM 2946 C C . ALA A 1 401 ? 21.345 2.645 -7.831 1.00 95.50 401 ALA A C 1
ATOM 2948 O O . ALA A 1 401 ? 21.746 2.077 -8.848 1.00 95.50 401 ALA A O 1
ATOM 2949 N N . GLU A 1 402 ? 20.895 1.979 -6.779 1.00 95.56 402 GLU A N 1
ATOM 2950 C CA . GLU A 1 402 ? 20.732 0.535 -6.715 1.00 95.56 402 GLU A CA 1
ATOM 2951 C C . GLU A 1 402 ? 19.341 0.174 -6.183 1.00 95.56 402 GLU A C 1
ATOM 2953 O O . GLU A 1 402 ? 18.744 0.900 -5.387 1.00 95.56 402 GLU A O 1
ATOM 2958 N N . LEU A 1 403 ? 18.807 -0.949 -6.663 1.00 97.25 403 LEU A N 1
ATOM 2959 C CA . LEU A 1 403 ? 17.593 -1.556 -6.134 1.00 97.25 403 LEU A CA 1
ATOM 2960 C C . LEU A 1 403 ? 17.958 -2.418 -4.929 1.00 97.25 403 LEU A C 1
ATOM 2962 O O . LEU A 1 403 ? 18.784 -3.325 -5.037 1.00 97.25 403 LEU A O 1
ATOM 2966 N N . LEU A 1 404 ? 17.282 -2.183 -3.815 1.00 97.62 404 LEU A N 1
ATOM 2967 C CA . LEU A 1 404 ? 17.428 -2.912 -2.566 1.00 97.62 404 LEU A CA 1
ATOM 2968 C C . LEU A 1 404 ? 16.107 -3.595 -2.213 1.00 97.62 404 LEU A C 1
ATOM 2970 O O . LEU A 1 404 ? 15.039 -3.005 -2.371 1.00 97.62 404 LEU A O 1
ATOM 2974 N N . ILE A 1 405 ? 16.182 -4.830 -1.721 1.00 98.06 405 ILE A N 1
ATOM 2975 C CA . ILE A 1 405 ? 15.041 -5.543 -1.143 1.00 98.06 405 ILE A CA 1
ATOM 2976 C C . ILE A 1 405 ? 15.424 -5.977 0.268 1.00 98.06 405 ILE A C 1
ATOM 2978 O O . ILE A 1 405 ? 16.370 -6.744 0.476 1.00 98.06 405 ILE A O 1
ATOM 2982 N N . THR A 1 406 ? 14.655 -5.480 1.224 1.00 98.38 406 THR A N 1
ATOM 2983 C CA . THR A 1 406 ? 14.782 -5.715 2.658 1.00 98.38 406 THR A CA 1
ATOM 2984 C C . THR A 1 406 ? 13.581 -6.528 3.131 1.00 98.38 406 THR A C 1
ATOM 2986 O O . THR A 1 406 ? 12.454 -6.286 2.704 1.00 98.38 406 THR A O 1
ATOM 2989 N N . VAL A 1 407 ? 13.810 -7.488 4.026 1.00 97.81 407 VAL A N 1
ATOM 2990 C CA . VAL A 1 407 ? 12.741 -8.261 4.676 1.00 97.81 407 VAL A CA 1
ATOM 2991 C C . VAL A 1 407 ? 12.664 -7.850 6.142 1.00 97.81 407 VAL A C 1
ATOM 2993 O O . VAL A 1 407 ? 13.663 -7.936 6.863 1.00 97.81 407 VAL A O 1
ATOM 2996 N N . ALA A 1 408 ? 11.486 -7.415 6.580 1.00 96.38 408 ALA A N 1
ATOM 2997 C CA . ALA A 1 408 ? 11.143 -7.179 7.977 1.00 96.38 408 ALA A CA 1
ATOM 2998 C C . ALA A 1 408 ? 10.288 -8.338 8.506 1.00 96.38 408 ALA A C 1
ATOM 3000 O O . ALA A 1 408 ? 9.403 -8.828 7.800 1.00 96.38 408 ALA A O 1
ATOM 3001 N N . GLY A 1 409 ? 10.554 -8.778 9.739 1.00 95.62 409 GLY A N 1
ATOM 3002 C CA . GLY A 1 409 ? 9.838 -9.889 10.363 1.00 95.62 409 GLY A CA 1
ATOM 3003 C C . GLY A 1 409 ? 10.111 -11.254 9.717 1.00 95.62 409 GLY A C 1
ATOM 3004 O O . GLY A 1 409 ? 11.020 -11.423 8.900 1.00 95.62 409 GLY A O 1
ATOM 3005 N N . ALA A 1 410 ? 9.327 -12.251 10.131 1.00 96.94 410 ALA A N 1
ATOM 3006 C CA . ALA A 1 410 ? 9.399 -13.607 9.600 1.00 96.94 410 ALA A CA 1
ATOM 3007 C C . ALA A 1 410 ? 8.554 -13.755 8.325 1.00 96.94 410 ALA A C 1
ATOM 3009 O O . ALA A 1 410 ? 7.425 -13.267 8.257 1.00 96.94 410 ALA A O 1
ATOM 3010 N N . GLY A 1 411 ? 9.057 -14.481 7.328 1.00 97.19 411 GLY A N 1
ATOM 3011 C CA . GLY A 1 411 ? 8.317 -14.731 6.092 1.00 97.19 411 GLY A CA 1
ATOM 3012 C C . GLY A 1 411 ? 9.158 -15.348 4.983 1.00 97.19 411 GLY A C 1
ATOM 3013 O O . GLY A 1 411 ? 10.364 -15.543 5.125 1.00 97.19 411 GLY A O 1
ATOM 3014 N N . THR A 1 412 ? 8.508 -15.652 3.862 1.00 97.88 412 THR A N 1
ATOM 3015 C CA . THR A 1 412 ? 9.155 -16.179 2.653 1.00 97.88 412 THR A CA 1
ATOM 3016 C C . THR A 1 412 ? 8.862 -15.274 1.465 1.00 97.88 412 THR A C 1
ATOM 3018 O O . THR A 1 412 ? 7.704 -15.051 1.121 1.00 97.88 412 THR A O 1
ATOM 3021 N N . ALA A 1 413 ? 9.909 -14.776 0.814 1.00 97.88 413 ALA A N 1
ATOM 3022 C CA . ALA A 1 413 ? 9.828 -13.963 -0.393 1.00 97.88 413 ALA A CA 1
ATOM 3023 C C . ALA A 1 413 ? 10.443 -14.718 -1.568 1.00 97.88 413 ALA A C 1
ATOM 3025 O O . ALA A 1 413 ? 11.557 -15.211 -1.463 1.00 97.88 413 ALA A O 1
ATOM 3026 N N . THR A 1 414 ? 9.758 -14.795 -2.703 1.00 97.94 414 THR A N 1
ATOM 3027 C CA . THR A 1 414 ? 10.342 -15.266 -3.964 1.00 97.94 414 THR A CA 1
ATOM 3028 C C . THR A 1 414 ? 10.389 -14.102 -4.932 1.00 97.94 414 THR A C 1
ATOM 3030 O O . THR A 1 414 ? 9.338 -13.622 -5.345 1.00 97.94 414 THR A O 1
ATOM 3033 N N . VAL A 1 415 ? 11.585 -13.671 -5.328 1.00 97.56 415 VAL A N 1
ATOM 3034 C CA . VAL A 1 415 ? 11.765 -12.676 -6.390 1.00 97.56 415 VAL A CA 1
ATOM 3035 C C . VAL A 1 415 ? 12.047 -13.422 -7.684 1.00 97.56 415 VAL A C 1
ATOM 3037 O O . VAL A 1 415 ? 13.066 -14.100 -7.807 1.00 97.56 415 VAL A O 1
ATOM 3040 N N . ARG A 1 416 ? 11.123 -13.328 -8.642 1.00 96.25 416 ARG A N 1
ATOM 3041 C CA . ARG A 1 416 ? 11.213 -14.010 -9.940 1.00 96.25 416 ARG A CA 1
ATOM 3042 C C . ARG A 1 416 ? 11.953 -13.162 -10.961 1.00 96.25 416 ARG A C 1
ATOM 3044 O O . ARG A 1 416 ? 12.871 -13.659 -11.602 1.00 96.25 416 ARG A O 1
ATOM 3051 N N . ALA A 1 417 ? 11.579 -11.892 -11.083 1.00 95.19 417 ALA A N 1
ATOM 3052 C CA . ALA A 1 417 ? 12.169 -10.972 -12.046 1.00 95.19 417 ALA A CA 1
ATOM 3053 C C . ALA A 1 417 ? 12.080 -9.521 -11.564 1.00 95.19 417 ALA A C 1
ATOM 3055 O O . ALA A 1 417 ? 11.199 -9.165 -10.781 1.00 95.19 417 ALA A O 1
ATOM 3056 N N . VAL A 1 418 ? 12.982 -8.688 -12.070 1.00 96.31 418 VAL A N 1
ATOM 3057 C CA . VAL A 1 418 ? 12.978 -7.235 -11.905 1.00 96.31 418 VAL A CA 1
ATOM 3058 C C . VAL A 1 418 ? 12.983 -6.603 -13.289 1.00 96.31 418 VAL A C 1
ATOM 3060 O O . VAL A 1 418 ? 13.962 -6.723 -14.021 1.00 96.31 418 VAL A O 1
ATOM 3063 N N . GLU A 1 419 ? 11.903 -5.928 -13.651 1.00 94.75 419 GLU A N 1
ATOM 3064 C CA . GLU A 1 419 ? 11.813 -5.155 -14.889 1.00 94.75 419 GLU A CA 1
ATOM 3065 C C . GLU A 1 419 ? 12.255 -3.720 -14.634 1.00 94.75 419 GLU A C 1
ATOM 3067 O O . GLU A 1 419 ? 11.867 -3.115 -13.632 1.00 94.75 419 GLU A O 1
ATOM 3072 N N . VAL A 1 420 ? 13.045 -3.169 -15.555 1.00 93.12 420 VAL A N 1
ATOM 3073 C CA . VAL A 1 420 ? 13.482 -1.772 -15.494 1.00 93.12 420 VAL A CA 1
ATOM 3074 C C . VAL A 1 420 ? 13.173 -1.085 -16.805 1.00 93.12 420 VAL A C 1
ATOM 3076 O O . VAL A 1 420 ? 13.671 -1.462 -17.864 1.00 93.12 420 VAL A O 1
ATOM 3079 N N . GLN A 1 421 ? 12.381 -0.029 -16.713 1.00 92.69 421 GLN A N 1
ATOM 3080 C CA . GLN A 1 421 ? 12.025 0.818 -17.832 1.00 92.69 421 GLN A CA 1
ATOM 3081 C C . GLN A 1 421 ? 12.525 2.234 -17.555 1.00 92.69 421 GLN A C 1
ATOM 3083 O O . GLN A 1 421 ? 12.081 2.884 -16.613 1.00 92.69 421 GLN A O 1
ATOM 3088 N N . ALA A 1 422 ? 13.442 2.726 -18.386 1.00 90.00 422 ALA A N 1
ATOM 3089 C CA . ALA A 1 422 ? 13.731 4.153 -18.418 1.00 90.00 422 ALA A CA 1
ATOM 3090 C C . ALA A 1 422 ? 12.514 4.872 -19.012 1.00 90.00 422 ALA A C 1
ATOM 3092 O O . ALA A 1 422 ? 12.052 4.521 -20.100 1.00 90.00 422 ALA A O 1
ATOM 3093 N N . VAL A 1 423 ? 11.985 5.845 -18.282 1.00 87.94 423 VAL A N 1
ATOM 3094 C CA . VAL A 1 423 ? 10.905 6.709 -18.754 1.00 87.94 423 VAL A CA 1
ATOM 3095 C C . VAL A 1 423 ? 11.563 7.935 -19.382 1.00 87.94 423 VAL A C 1
ATOM 3097 O O . VAL A 1 423 ? 12.572 8.423 -18.865 1.00 87.94 423 VAL A O 1
ATOM 3100 N N . GLY A 1 424 ? 11.041 8.384 -20.528 1.00 75.31 424 GLY A N 1
ATOM 3101 C CA . GLY A 1 424 ? 11.486 9.633 -21.146 1.00 75.31 424 GLY A CA 1
ATOM 3102 C C . GLY A 1 424 ? 11.424 10.805 -20.152 1.00 75.31 424 GLY A C 1
ATOM 3103 O O . GLY A 1 424 ? 10.680 10.711 -19.170 1.00 75.31 424 GLY A O 1
ATOM 3104 N N . PRO A 1 425 ? 12.249 11.846 -20.359 1.00 56.84 425 PRO A N 1
ATOM 3105 C CA . PRO A 1 425 ? 12.274 13.024 -19.496 1.00 56.84 425 PRO A CA 1
ATOM 3106 C C . PRO A 1 425 ? 10.911 13.713 -19.385 1.00 56.84 425 PRO A C 1
ATOM 3108 O O . PRO A 1 425 ? 10.138 13.659 -20.370 1.00 56.84 425 PRO A O 1
#

Radius of gyration: 26.8 Å; Cα contacts (8 Å, |Δi|>4): 881; chains: 1; bounding box: 87×48×81 Å

Mean predicted aligned error: 15.22 Å

Solvent-accessible surface area (backbone atoms only — not comparable to full-atom values): 23395 Å² total; per-residue (Å²): 143,80,88,82,80,81,84,79,74,79,82,82,79,78,78,78,80,77,87,52,64,76,41,84,35,67,84,92,52,38,76,42,71,44,71,69,52,74,64,63,65,67,78,57,60,91,65,59,60,72,77,57,62,75,68,30,59,84,60,74,72,12,52,56,39,43,50,36,53,48,53,45,48,53,47,51,52,50,50,50,51,52,50,38,51,50,42,51,37,46,65,65,60,73,51,40,69,70,58,48,55,55,51,52,50,53,50,48,53,52,50,52,52,50,51,49,55,57,71,70,61,52,82,86,48,72,70,40,36,52,51,53,36,50,53,44,51,50,52,49,40,42,75,70,72,72,62,90,76,86,92,68,90,81,75,80,74,82,70,75,77,78,70,56,62,47,43,26,56,67,39,43,77,42,90,48,92,62,53,49,77,45,82,48,88,61,8,29,31,40,38,34,45,72,52,74,73,40,67,39,36,30,53,44,90,88,58,79,46,51,41,77,39,34,35,38,38,32,41,29,39,44,42,47,42,72,66,73,50,85,40,54,56,59,40,72,35,33,44,33,30,34,42,36,25,72,33,59,34,34,37,32,41,29,58,40,28,44,57,46,73,80,62,70,66,69,52,47,76,40,86,42,52,56,65,41,68,52,76,50,71,46,81,47,69,39,57,68,90,53,29,38,28,23,41,36,38,28,33,53,56,79,35,47,33,34,37,23,59,38,29,42,27,46,96,88,42,75,78,38,48,45,51,40,80,56,97,75,50,77,43,48,48,66,79,40,46,70,31,63,90,59,47,75,86,64,74,16,8,25,42,32,74,48,61,46,78,38,38,34,35,35,50,57,76,33,34,38,39,41,31,38,34,32,91,94,41,77,62,30,75,39,32,29,43,57,18,68,95,40,43,74,46,67,33,74,30,80,48,52,36,38,47,38,37,26,44,24,22,26,26,40,37,35,37,40,31,37,36,52,41,80,45,80,133

Secondary structure (DSSP, 8-state):
--------PPP---PPPPPPPEEEPPTTT-EEEPP-TTGGGGGGGGG-THHHHTTS-SSHHHHHHHHHHHHHHHHHHHHHHHHHHHHHHHHTT-S-HHHHHHHHHHHHHHHHHHHHHHHT---SSHHHHHHHHHHHHHHHHHHTT-S-------PPP---PPPPEEEGGGSEE---TTEEEEEETTEEEEEE-SSS-EEEEE--TTS-B-TTEEEEEEEEEEEEESS--SB-TT-EEEEEEEEEESS-EEEEEEEEBTTBTT--TT-EEEEE-TT-EEEEEEEEE--TT---BEEEEEEESS--EEEEEEEEEETTEEEEEE-TT-S--TTEEESPEEESSS-SSSS-EEEE-SSEEEEEES--S-EEEEEEEETTEEEEEEEES--TT-EEEEEEESS-EEEEEEEESSEEEEEEEEEEEEEP-